Protein AF-A0A7X8X6Y7-F1 (afdb_monomer_lite)

Foldseek 3Di:
DDDDDDDDDCVPVQNVVVPPDPPPPDDDPDPQFAKEKEFEALEQPVVLLVLLCVLQADAWDADPRGMIMGTDNDPDPPFDPQASYKYKYKYKPPRDYPVQLVVCLVVVPQDPDWMKIWIWIDGPPDIDIDIDTDTSNCSSLVSLQVSQVVSCSRGVFQAQQASDPFWALLVQLLVQLVVCVVVVHDSLVRQLCCSCPRRVHDSLVSNQSNQQNVLLVVLCVVADVVLLEFAEEEEDQEACDDFLLDPFNHDNCVVVVVCLLLQLVLLLVLLCLCFVDPVNVCLLSDDPPVVVVPPDDDDDDDDDDPDCPDDDDSDYAHQEYEYYRYALLQDDLVSSLSSLCSNLVRHPHDLNYAYEHENQALVSDDLSNLLSCVVSPHQEYEHEPQFQDQVLCVVRPHPDHNVSSVVSLVSNVVSPRQAYEYEHEFPGPPDFLCRRVVRLVVVLVSVHQKYKYHFRADDDPRPCCVVQPPSQQSGADVRSVVSVSVSVVVLVVSQWGWHDKTFDPSGGRSDIMTMTGHPPNRDSCRSQVPALRHWYHYTGAQTKTWDHDPRDIDIDGQHNDRVCCSVCSVVSSVVSSVVSND

Sequence (582 aa):
MGLYIPPADPSHPAVADLRSSDLLTGMERISSMMAIKVTLEGHEERAAVSGMLHHFFSDVSAEGTTTFRVVVKESVDSVPMIPNKVDIVVACTPPVPPQIARQASRIGAYSDRAVRVRTTLCTDHNELLEEADVQLPLLRETIRRQLFNVLSGLTGLVFPWGMLTGVRPTDIALRELEKAREEGCDAEARAVARLIDDWKTSPEKAELAVETAKSEARILKRIDPSRGDMIVYVGLPFCPSRCAYCSFITQDALRLSKALPDYVDAVIHEAEALFSEEEHAMEILGNDSSFEKRAGKQMMSELPSSIIESAPSSKRRIAAVYFGGGTPTSLPAPLLQRYLEGVLRVIPTDAETELTMEAGRPDTLDEEKLSILYSLGFRRLCINPQSMHDDTLCRIGRHHTTADVYKAFQMAREAGFRDINMDLIAGLPKEDEEALLGSVRAVIGLNPESITLHTLSIKKGSFFDREISASSLFRPDHALEKAVEKSHDLLRASGYRPYYLYRQKNCRGGLENTGFARPNYACVYNVAMMSDQVPVIGLGSGSSSKKIFERTAKRFHNPKDIDLYIRKLDELIERKRHFFQT

Radius of gyration: 26.76 Å; chains: 1; bounding box: 82×66×69 Å

Structure (mmCIF, N/CA/C/O backbone):
data_AF-A0A7X8X6Y7-F1
#
_entry.id   AF-A0A7X8X6Y7-F1
#
loop_
_atom_site.group_PDB
_atom_site.id
_atom_site.type_symbol
_atom_site.label_atom_id
_atom_site.label_alt_id
_atom_site.label_comp_id
_atom_site.label_asym_id
_atom_site.label_entity_id
_atom_site.label_seq_id
_atom_site.pdbx_PDB_ins_code
_atom_site.Cartn_x
_atom_site.Cartn_y
_atom_site.Cartn_z
_atom_site.occupancy
_atom_site.B_iso_or_equiv
_atom_site.auth_seq_id
_atom_site.auth_comp_id
_atom_site.auth_asym_id
_atom_site.auth_atom_id
_atom_site.pdbx_PDB_model_num
ATOM 1 N N . MET A 1 1 ? -7.426 -6.825 -37.622 1.00 24.92 1 MET A N 1
ATOM 2 C CA . MET A 1 1 ? -6.486 -7.923 -37.934 1.00 24.92 1 MET A CA 1
ATOM 3 C C . MET A 1 1 ? -5.243 -7.678 -37.106 1.00 24.92 1 MET A C 1
ATOM 5 O O . MET A 1 1 ? -4.511 -6.746 -37.402 1.00 24.92 1 MET A O 1
ATOM 9 N N . GLY A 1 2 ? -5.123 -8.392 -35.987 1.00 25.69 2 GLY A N 1
ATOM 10 C CA . GLY A 1 2 ? -4.071 -8.178 -34.997 1.00 25.69 2 GLY A CA 1
ATOM 11 C C . GLY A 1 2 ? -2.760 -8.828 -35.422 1.00 25.69 2 GLY A C 1
ATOM 12 O O . GLY A 1 2 ? -2.751 -9.990 -35.822 1.00 25.69 2 GLY A O 1
ATOM 13 N N . LEU A 1 3 ? -1.667 -8.076 -35.319 1.00 21.45 3 LEU A N 1
ATOM 14 C CA . LEU A 1 3 ? -0.315 -8.620 -35.326 1.00 21.45 3 LEU A CA 1
ATOM 15 C C . LEU A 1 3 ? 0.052 -8.921 -33.873 1.00 21.45 3 LEU A C 1
ATOM 17 O O . LEU A 1 3 ? 0.498 -8.053 -33.132 1.00 21.45 3 LEU A O 1
ATOM 21 N N . TYR A 1 4 ? -0.219 -10.156 -33.461 1.00 26.33 4 TYR A N 1
ATOM 22 C CA . TYR A 1 4 ? 0.384 -10.763 -32.283 1.00 26.33 4 TYR A CA 1
ATOM 23 C C . TYR A 1 4 ? 1.891 -10.883 -32.548 1.00 26.33 4 TYR A C 1
ATOM 25 O O . TYR A 1 4 ? 2.297 -11.647 -33.424 1.00 26.33 4 TYR A O 1
ATOM 33 N N . ILE A 1 5 ? 2.707 -10.098 -31.844 1.00 25.17 5 ILE A N 1
ATOM 34 C CA . ILE A 1 5 ? 4.158 -10.295 -31.792 1.00 25.17 5 ILE A CA 1
ATOM 35 C C . ILE A 1 5 ? 4.416 -11.102 -30.511 1.00 25.17 5 ILE A C 1
ATOM 37 O O . ILE A 1 5 ? 4.146 -10.586 -29.425 1.00 25.17 5 ILE A O 1
ATOM 41 N N . PRO A 1 6 ? 4.854 -12.370 -30.603 1.00 23.23 6 PRO A N 1
ATOM 42 C CA . PRO A 1 6 ? 5.158 -13.175 -29.425 1.00 23.23 6 PRO A CA 1
ATOM 43 C C . PRO A 1 6 ? 6.311 -12.544 -28.619 1.00 23.23 6 PRO A C 1
ATOM 45 O O . PRO A 1 6 ? 7.075 -11.746 -29.173 1.00 23.23 6 PRO A O 1
ATOM 48 N N . PRO A 1 7 ? 6.463 -12.885 -27.322 1.00 28.81 7 PRO A N 1
ATOM 49 C CA . PRO A 1 7 ? 7.622 -12.464 -26.533 1.00 28.81 7 PRO A CA 1
ATOM 50 C C . PRO A 1 7 ? 8.902 -12.795 -27.301 1.00 28.81 7 PRO A C 1
ATOM 52 O O . PRO A 1 7 ? 8.962 -13.852 -27.927 1.00 28.81 7 PRO A O 1
ATOM 55 N N . ALA A 1 8 ? 9.862 -11.862 -27.282 1.00 32.88 8 ALA A N 1
ATOM 56 C CA . ALA A 1 8 ? 11.077 -11.864 -28.096 1.00 32.88 8 ALA A CA 1
ATOM 57 C C . ALA A 1 8 ? 11.554 -13.284 -28.431 1.00 32.88 8 ALA A C 1
ATOM 59 O O . ALA A 1 8 ? 12.042 -14.011 -27.564 1.00 32.88 8 ALA A O 1
ATOM 60 N N . ASP A 1 9 ? 11.370 -13.669 -29.694 1.00 32.75 9 ASP A N 1
ATOM 61 C CA . ASP A 1 9 ? 11.874 -14.926 -30.212 1.00 32.75 9 ASP A CA 1
ATOM 62 C C . ASP A 1 9 ? 13.403 -14.925 -30.025 1.00 32.75 9 ASP A C 1
ATOM 64 O O . ASP A 1 9 ? 14.081 -14.032 -30.551 1.00 32.75 9 ASP A O 1
ATOM 68 N N . PRO A 1 10 ? 13.977 -15.885 -29.276 1.00 34.88 10 PRO A N 1
ATOM 69 C CA . PRO A 1 10 ? 15.423 -15.984 -29.103 1.00 34.88 10 PRO A CA 1
ATOM 70 C C . PRO A 1 10 ? 16.179 -16.217 -30.427 1.00 34.88 10 PRO A C 1
ATOM 72 O O . PRO A 1 10 ? 17.409 -16.228 -30.417 1.00 34.88 10 PRO A O 1
ATOM 75 N N . SER A 1 11 ? 15.476 -16.382 -31.555 1.00 31.94 11 SER A N 1
ATOM 76 C CA . SER A 1 11 ? 16.023 -16.459 -32.911 1.00 31.94 11 SER A CA 1
ATOM 77 C C . SER A 1 11 ? 16.082 -15.125 -33.677 1.00 31.94 11 SER A C 1
ATOM 79 O O . SER A 1 11 ? 16.396 -15.129 -34.869 1.00 31.94 11 SER A O 1
ATOM 81 N N . HIS A 1 12 ? 15.861 -13.968 -33.028 1.00 36.94 12 HIS A N 1
ATOM 82 C CA . HIS A 1 12 ? 16.164 -12.671 -33.652 1.00 36.94 12 HIS A CA 1
ATOM 83 C C . HIS A 1 12 ? 17.618 -12.680 -34.185 1.00 36.94 12 HIS A C 1
ATOM 85 O O . HIS A 1 12 ? 18.523 -13.017 -33.416 1.00 36.94 12 HIS A O 1
ATOM 91 N N . PRO A 1 13 ? 17.891 -12.301 -35.454 1.00 31.03 13 PRO A N 1
ATOM 92 C CA . PRO A 1 13 ? 19.206 -12.505 -36.079 1.00 31.03 13 PRO A CA 1
ATOM 93 C C . PRO A 1 13 ? 20.367 -11.882 -35.292 1.00 31.03 13 PRO A C 1
ATOM 95 O O . PRO A 1 13 ? 21.450 -12.446 -35.229 1.00 31.03 13 PRO A O 1
ATOM 98 N N . ALA A 1 14 ? 20.109 -10.762 -34.608 1.00 35.31 14 ALA A N 1
ATOM 99 C CA . ALA A 1 14 ? 21.084 -10.074 -33.756 1.00 35.31 14 ALA A CA 1
ATOM 100 C C . ALA A 1 14 ? 21.412 -10.791 -32.421 1.00 35.31 14 ALA A C 1
ATOM 102 O O . ALA A 1 14 ? 22.362 -10.409 -31.746 1.00 35.31 14 ALA A O 1
ATOM 103 N N . VAL A 1 15 ? 20.633 -11.804 -32.019 1.00 33.72 15 VAL A N 1
ATOM 104 C CA . VAL A 1 15 ? 20.805 -12.580 -30.771 1.00 33.72 15 VAL A CA 1
ATOM 105 C C . VAL A 1 15 ? 21.306 -14.005 -31.055 1.00 33.72 15 VAL A C 1
ATOM 107 O O . VAL A 1 15 ? 21.994 -14.593 -30.219 1.00 33.72 15 VAL A O 1
ATOM 110 N N . ALA A 1 16 ? 21.025 -14.550 -32.244 1.00 30.11 16 ALA A N 1
ATOM 111 C CA . ALA A 1 16 ? 21.465 -15.887 -32.649 1.00 30.11 16 ALA A CA 1
ATOM 112 C C . ALA A 1 16 ? 22.998 -16.004 -32.805 1.00 30.11 16 ALA A C 1
ATOM 114 O O . ALA A 1 16 ? 23.568 -17.028 -32.424 1.00 30.11 16 ALA A O 1
ATOM 115 N N . ASP A 1 17 ? 23.673 -14.939 -33.253 1.00 33.72 17 ASP A N 1
ATOM 116 C CA . ASP A 1 17 ? 25.135 -14.920 -33.455 1.00 33.72 17 ASP A CA 1
ATOM 117 C C . ASP A 1 17 ? 25.953 -14.974 -32.150 1.00 33.72 17 ASP A C 1
ATOM 119 O O . ASP A 1 17 ? 27.141 -15.290 -32.164 1.00 33.72 17 ASP A O 1
ATOM 123 N N . LEU A 1 18 ? 25.332 -14.730 -30.990 1.00 37.09 18 LEU A N 1
ATOM 124 C CA . LEU A 1 18 ? 26.011 -14.798 -29.689 1.00 37.09 18 LEU A CA 1
ATOM 125 C C . LEU A 1 18 ? 26.149 -16.231 -29.140 1.00 37.09 18 LEU A C 1
ATOM 127 O O . LEU A 1 18 ? 26.817 -16.425 -28.126 1.00 37.09 18 LEU A O 1
ATOM 131 N N . ARG A 1 19 ? 25.515 -17.238 -29.764 1.00 35.06 19 ARG A N 1
ATOM 132 C CA . ARG A 1 19 ? 25.449 -18.616 -29.229 1.00 35.06 19 ARG A CA 1
ATOM 133 C C . ARG A 1 19 ? 26.241 -19.666 -30.014 1.00 35.06 19 ARG A C 1
ATOM 135 O O . ARG A 1 19 ? 26.346 -20.790 -29.534 1.00 35.06 19 ARG A O 1
ATOM 142 N N . SER A 1 20 ? 26.790 -19.347 -31.186 1.00 30.92 20 SER A N 1
ATOM 143 C CA . SER A 1 20 ? 27.315 -20.350 -32.129 1.00 30.92 20 SER A CA 1
ATOM 144 C C . SER A 1 20 ? 28.842 -20.389 -32.273 1.00 30.92 20 SER A C 1
ATOM 146 O O . SER A 1 20 ? 29.336 -20.647 -33.369 1.00 30.92 20 SER A O 1
ATOM 148 N N . SER A 1 21 ? 29.615 -20.170 -31.204 1.00 34.34 21 SER A N 1
ATOM 149 C CA . SER A 1 21 ? 31.057 -20.466 -31.248 1.00 34.34 21 SER A CA 1
ATOM 150 C C . SER A 1 21 ? 31.487 -21.399 -30.116 1.00 34.34 21 SER A C 1
ATOM 152 O O . SER A 1 21 ? 31.395 -21.083 -28.931 1.00 34.34 21 SER A O 1
ATOM 154 N N . ASP A 1 22 ? 31.933 -22.587 -30.522 1.00 35.19 22 ASP A N 1
ATOM 155 C CA . ASP A 1 22 ? 32.562 -23.613 -29.697 1.00 35.19 22 ASP A CA 1
ATOM 156 C C . ASP A 1 22 ? 33.863 -23.086 -29.075 1.00 35.19 22 ASP A C 1
ATOM 158 O O . ASP A 1 22 ? 34.937 -23.189 -29.663 1.00 35.19 22 ASP A O 1
ATOM 162 N N . LEU A 1 23 ? 33.778 -22.526 -27.868 1.00 34.00 23 LEU A N 1
ATOM 163 C CA . LEU A 1 23 ? 34.933 -22.168 -27.028 1.00 34.00 23 LEU A CA 1
ATOM 164 C C . LEU A 1 23 ? 34.681 -22.514 -25.544 1.00 34.00 23 LEU A C 1
ATOM 166 O O . LEU A 1 23 ? 35.143 -21.832 -24.634 1.00 34.00 23 LEU A O 1
ATOM 170 N N . LEU A 1 24 ? 33.946 -23.601 -25.274 1.00 35.94 24 LEU A N 1
ATOM 171 C CA . LEU A 1 24 ? 33.586 -24.058 -23.919 1.00 35.94 24 LEU A CA 1
ATOM 172 C C . LEU A 1 24 ? 34.507 -25.147 -23.341 1.00 35.94 24 LEU A C 1
ATOM 174 O O . LEU A 1 24 ? 34.066 -26.011 -22.585 1.00 35.94 24 LEU A O 1
ATOM 178 N N . THR A 1 25 ? 35.809 -25.095 -23.618 1.00 31.61 25 THR A N 1
ATOM 179 C CA . THR A 1 25 ? 36.777 -25.939 -22.899 1.00 31.61 25 THR A CA 1
ATOM 180 C C . THR A 1 25 ? 38.031 -25.161 -22.536 1.00 31.61 25 THR A C 1
ATOM 182 O O . THR A 1 25 ? 38.959 -25.051 -23.329 1.00 31.61 25 THR A O 1
ATOM 185 N N . GLY A 1 26 ? 38.056 -24.681 -21.290 1.00 34.78 26 GLY A N 1
ATOM 186 C CA . GLY A 1 26 ? 39.280 -24.317 -20.579 1.00 34.78 26 GLY A CA 1
ATOM 187 C C . GLY A 1 26 ? 39.589 -22.825 -20.536 1.00 34.78 26 GLY A C 1
ATOM 188 O O . GLY A 1 26 ? 40.481 -22.371 -21.238 1.00 34.78 26 GLY A O 1
ATOM 189 N N . MET A 1 27 ? 38.933 -22.079 -19.643 1.00 30.25 27 MET A N 1
ATOM 190 C CA . MET A 1 27 ? 39.464 -20.803 -19.155 1.00 30.25 27 MET A CA 1
ATOM 191 C C . MET A 1 27 ? 39.214 -20.679 -17.651 1.00 30.25 27 MET A C 1
ATOM 193 O O . MET A 1 27 ? 38.100 -20.861 -17.160 1.00 30.25 27 MET A O 1
ATOM 197 N N . GLU A 1 28 ? 40.300 -20.432 -16.923 1.00 29.67 28 GLU A N 1
ATOM 198 C CA . GLU A 1 28 ? 40.343 -20.176 -15.488 1.00 29.67 28 GLU A CA 1
ATOM 199 C C . GLU A 1 28 ? 39.375 -19.047 -15.098 1.00 29.67 28 GLU A C 1
ATOM 201 O O . GLU A 1 28 ? 39.200 -18.078 -15.838 1.00 29.67 28 GLU A O 1
ATOM 206 N N . ARG A 1 29 ? 38.760 -19.148 -13.909 1.00 33.19 29 ARG A N 1
ATOM 207 C CA . ARG A 1 29 ? 37.971 -18.067 -13.295 1.00 33.19 29 ARG A CA 1
ATOM 208 C C . ARG A 1 29 ? 38.888 -16.878 -12.984 1.00 33.19 29 ARG A C 1
ATOM 210 O O . ARG A 1 29 ? 39.357 -16.724 -11.858 1.00 33.19 29 ARG A O 1
ATOM 217 N N . ILE A 1 30 ? 39.143 -16.036 -13.978 1.00 31.80 30 ILE A N 1
ATOM 218 C CA . ILE A 1 30 ? 39.777 -14.737 -13.779 1.00 31.80 30 ILE A CA 1
ATOM 219 C C . ILE A 1 30 ? 38.743 -13.822 -13.120 1.00 31.80 30 ILE A C 1
ATOM 221 O O . ILE A 1 30 ? 37.686 -13.535 -13.672 1.00 31.80 30 ILE A O 1
ATOM 225 N N . SER A 1 31 ? 39.073 -13.367 -11.914 1.00 36.59 31 SER A N 1
ATOM 226 C CA . SER A 1 31 ? 38.379 -12.320 -11.163 1.00 36.59 31 SER A CA 1
ATOM 227 C C . SER A 1 31 ? 38.566 -10.947 -11.841 1.00 36.59 31 SER A C 1
ATOM 229 O O . SER A 1 31 ? 39.227 -10.068 -11.283 1.00 36.59 31 SER A O 1
ATOM 231 N N . SER A 1 32 ? 38.029 -10.738 -13.048 1.00 42.38 32 SER A N 1
ATOM 232 C CA . SER A 1 32 ? 37.919 -9.399 -13.640 1.00 42.38 32 SER A CA 1
ATOM 233 C C . SER A 1 32 ? 36.648 -8.718 -13.120 1.00 42.38 32 SER A C 1
ATOM 235 O O . SER A 1 32 ? 35.539 -9.226 -13.258 1.00 42.38 32 SER A O 1
ATOM 237 N N . MET A 1 33 ? 36.797 -7.554 -12.482 1.00 52.56 33 MET A N 1
ATOM 238 C CA . MET A 1 33 ? 35.656 -6.692 -12.159 1.00 52.56 33 MET A CA 1
ATOM 239 C C . MET A 1 33 ? 35.050 -6.188 -13.474 1.00 52.56 33 MET A C 1
ATOM 241 O O . MET A 1 33 ? 35.671 -5.377 -14.159 1.00 52.56 33 MET A O 1
ATOM 245 N N . MET A 1 34 ? 33.853 -6.660 -13.825 1.00 63.19 34 MET A N 1
ATOM 246 C CA . MET A 1 34 ? 33.115 -6.175 -14.992 1.00 63.19 34 MET A CA 1
ATOM 247 C C . MET A 1 34 ? 32.599 -4.756 -14.719 1.00 63.19 34 MET A C 1
ATOM 249 O O . MET A 1 34 ? 32.013 -4.486 -13.661 1.00 63.19 34 MET A O 1
ATOM 253 N N . ALA A 1 35 ? 32.825 -3.845 -15.666 1.00 72.38 35 ALA A N 1
ATOM 254 C CA . ALA A 1 35 ? 32.433 -2.445 -15.545 1.00 72.38 35 ALA A CA 1
ATOM 255 C C . ALA A 1 35 ? 31.553 -2.015 -16.724 1.00 72.38 35 ALA A C 1
ATOM 257 O O . ALA A 1 35 ? 31.975 -2.075 -17.880 1.00 72.38 35 ALA A O 1
ATOM 258 N N . ILE A 1 36 ? 30.345 -1.532 -16.415 1.00 84.19 36 ILE A N 1
ATOM 259 C CA . ILE A 1 36 ? 29.476 -0.856 -17.386 1.00 84.19 36 ILE A CA 1
ATOM 260 C C . ILE A 1 36 ? 29.663 0.644 -17.196 1.00 84.19 36 ILE A C 1
ATOM 262 O O . ILE A 1 36 ? 29.505 1.163 -16.087 1.00 84.19 36 ILE A O 1
ATOM 266 N N . LYS A 1 37 ? 29.979 1.352 -18.273 1.00 88.12 37 LYS A N 1
ATOM 267 C CA . LYS A 1 37 ? 30.036 2.809 -18.302 1.00 88.12 37 LYS A CA 1
ATOM 268 C C . LYS A 1 37 ? 28.858 3.329 -19.110 1.00 88.12 37 LYS A C 1
ATOM 270 O O . LYS A 1 37 ? 28.658 2.909 -20.240 1.00 88.12 37 LYS A O 1
ATOM 275 N N . VAL A 1 38 ? 28.093 4.263 -18.552 1.00 89.50 38 VAL A N 1
ATOM 276 C CA . VAL A 1 38 ? 27.001 4.941 -19.264 1.00 89.50 38 VAL A CA 1
ATOM 277 C C . VAL A 1 38 ? 27.325 6.421 -19.387 1.00 89.50 38 VAL A C 1
ATOM 279 O O . VAL A 1 38 ? 27.527 7.081 -18.372 1.00 89.50 38 VAL A O 1
ATOM 282 N N . THR A 1 39 ? 27.369 6.942 -20.611 1.00 90.38 39 THR A N 1
ATOM 283 C CA . THR A 1 39 ? 27.709 8.335 -20.929 1.00 90.38 39 THR A CA 1
ATOM 284 C C . THR A 1 39 ? 26.501 9.050 -21.527 1.00 90.38 39 THR A C 1
ATOM 286 O O . THR A 1 39 ? 25.818 8.510 -22.392 1.00 90.38 39 THR A O 1
ATOM 289 N N . LEU A 1 40 ? 26.230 10.264 -21.056 1.00 89.44 40 LEU A N 1
ATOM 290 C CA . LEU A 1 40 ? 25.162 11.136 -21.533 1.00 89.44 40 LEU A CA 1
ATOM 291 C C . LEU A 1 40 ? 25.723 12.240 -22.434 1.00 89.44 40 LEU A C 1
ATOM 293 O O . LEU A 1 40 ? 26.616 12.978 -22.017 1.00 89.44 40 LEU A O 1
ATOM 297 N N . GLU A 1 41 ? 25.146 12.412 -23.621 1.00 90.44 41 GLU A N 1
ATOM 298 C CA . GLU A 1 41 ? 25.544 13.436 -24.591 1.00 90.44 41 GLU A CA 1
ATOM 299 C C . GLU A 1 41 ? 24.337 14.269 -25.045 1.00 90.44 41 GLU A C 1
ATOM 301 O O . GLU A 1 41 ? 23.250 13.754 -25.302 1.00 90.44 41 GLU A O 1
ATOM 306 N N . GLY A 1 42 ? 24.489 15.594 -25.116 1.00 81.56 42 GLY A N 1
ATOM 307 C CA . GLY A 1 42 ? 23.420 16.505 -25.552 1.00 81.56 42 GLY A CA 1
ATOM 308 C C . GLY A 1 42 ? 22.223 16.644 -24.591 1.00 81.56 42 GLY A C 1
ATOM 309 O O . GLY A 1 42 ? 21.427 17.567 -24.750 1.00 81.56 42 GLY A O 1
ATOM 310 N N . HIS A 1 43 ? 22.089 15.795 -23.566 1.00 85.94 43 HIS A N 1
ATOM 311 C CA . HIS A 1 43 ? 21.069 15.916 -22.521 1.00 85.94 43 HIS A CA 1
ATOM 312 C C . HIS A 1 43 ? 21.492 15.237 -21.208 1.00 85.94 43 HIS A C 1
ATOM 314 O O . HIS A 1 43 ? 21.785 14.047 -21.180 1.00 85.94 43 HIS A O 1
ATOM 320 N N . GLU A 1 44 ? 21.458 15.964 -20.088 1.00 82.38 44 GLU A N 1
ATOM 321 C CA . GLU A 1 44 ? 21.885 15.455 -18.773 1.00 82.38 44 GLU A CA 1
ATOM 322 C C . GLU A 1 44 ? 20.713 14.945 -17.904 1.00 82.38 44 GLU A C 1
ATOM 324 O O . GLU A 1 44 ? 20.501 15.404 -16.775 1.00 82.38 44 GLU A O 1
ATOM 329 N N . GLU A 1 45 ? 19.914 13.985 -18.384 1.00 81.00 45 GLU A N 1
ATOM 330 C CA . GLU A 1 45 ? 18.801 13.419 -17.591 1.00 81.00 45 GLU A CA 1
ATOM 331 C C . GLU A 1 45 ? 19.276 12.378 -16.560 1.00 81.00 45 GLU A C 1
ATOM 333 O O . GLU A 1 45 ? 18.862 11.217 -16.529 1.00 81.00 45 GLU A O 1
ATOM 338 N N . ARG A 1 46 ? 20.141 12.827 -15.646 1.00 81.94 46 ARG A N 1
ATOM 339 C CA . ARG A 1 46 ? 20.780 11.996 -14.616 1.00 81.94 46 ARG A CA 1
ATOM 340 C C . ARG A 1 46 ? 19.789 11.209 -13.766 1.00 81.94 46 ARG A C 1
ATOM 342 O O . ARG A 1 46 ? 20.060 10.069 -13.418 1.00 81.94 46 ARG A O 1
ATOM 349 N N . ALA A 1 47 ? 18.652 11.812 -13.418 1.00 78.56 47 ALA A N 1
ATOM 350 C CA . ALA A 1 47 ? 17.662 11.183 -12.547 1.00 78.56 47 ALA A CA 1
ATOM 351 C C . ALA A 1 47 ? 16.992 9.970 -13.210 1.00 78.56 47 ALA A C 1
ATOM 353 O O . ALA A 1 47 ? 16.786 8.955 -12.550 1.00 78.56 47 ALA A O 1
ATOM 354 N N . ALA A 1 48 ? 16.669 10.062 -14.505 1.00 78.56 48 ALA A N 1
ATOM 355 C CA . ALA A 1 48 ? 16.041 8.957 -15.222 1.00 78.56 48 ALA A CA 1
ATOM 356 C C . ALA A 1 48 ? 17.036 7.816 -15.468 1.00 78.56 48 ALA A C 1
ATOM 358 O O . ALA A 1 48 ? 16.692 6.661 -15.230 1.00 78.56 48 ALA A O 1
ATOM 359 N N . VAL A 1 49 ? 18.272 8.145 -15.862 1.00 85.69 49 VAL A N 1
ATOM 360 C CA . VAL A 1 49 ? 19.332 7.147 -16.073 1.00 85.69 49 VAL A CA 1
ATOM 361 C C . VAL A 1 49 ? 19.745 6.483 -14.766 1.00 85.69 49 VAL A C 1
ATOM 363 O O . VAL A 1 49 ? 19.740 5.262 -14.688 1.00 85.69 49 VAL A O 1
ATOM 366 N N . SER A 1 50 ? 20.010 7.250 -13.705 1.00 85.38 50 SER A N 1
ATOM 367 C CA . SER A 1 50 ? 20.345 6.691 -12.389 1.00 85.38 50 SER A CA 1
ATOM 368 C C . SER A 1 50 ? 19.233 5.786 -11.854 1.00 85.38 50 SER A C 1
ATOM 370 O O . SER A 1 50 ? 19.522 4.693 -11.377 1.00 85.38 50 SER A O 1
ATOM 372 N N . GLY A 1 51 ? 17.966 6.200 -11.979 1.00 82.31 51 GLY A N 1
ATOM 373 C CA . GLY A 1 51 ? 16.828 5.374 -11.576 1.00 82.31 51 GLY A CA 1
ATOM 374 C C . GLY A 1 51 ? 16.746 4.055 -12.346 1.00 82.31 51 GLY A C 1
ATOM 375 O O . GLY A 1 51 ? 16.437 3.032 -11.744 1.00 82.31 51 GLY A O 1
ATOM 376 N N . MET A 1 52 ? 17.062 4.069 -13.645 1.00 87.00 52 MET A N 1
ATOM 377 C CA . MET A 1 52 ? 17.097 2.857 -14.463 1.00 87.00 52 MET A CA 1
ATOM 378 C C . MET A 1 52 ? 18.285 1.961 -14.115 1.00 87.00 52 MET A C 1
ATOM 380 O O . MET A 1 52 ? 18.117 0.764 -13.941 1.00 87.00 52 MET A O 1
ATOM 384 N N . LEU A 1 53 ? 19.479 2.523 -13.924 1.00 86.06 53 LEU A N 1
ATOM 385 C CA . LEU A 1 53 ? 20.647 1.739 -13.516 1.00 86.06 53 LEU A CA 1
ATOM 386 C C . LEU A 1 53 ? 20.426 1.069 -12.159 1.00 86.06 53 LEU A C 1
ATOM 388 O O . LEU A 1 53 ? 20.731 -0.108 -12.010 1.00 86.06 53 LEU A O 1
ATOM 392 N N . HIS A 1 54 ? 19.816 1.773 -11.203 1.00 82.81 54 HIS A N 1
ATOM 393 C CA . HIS A 1 54 ? 19.431 1.191 -9.915 1.00 82.81 54 HIS A CA 1
ATOM 394 C C . HIS A 1 54 ? 18.291 0.169 -10.003 1.00 82.81 54 HIS A C 1
ATOM 396 O O . HIS A 1 54 ? 18.061 -0.560 -9.040 1.00 82.81 54 HIS A O 1
ATOM 402 N N . HIS A 1 55 ? 17.573 0.107 -11.128 1.00 83.31 55 HIS A N 1
ATOM 403 C CA . HIS A 1 55 ? 16.589 -0.942 -11.365 1.00 83.31 55 HIS A CA 1
ATOM 404 C C . HIS A 1 55 ? 17.259 -2.293 -11.655 1.00 83.31 55 HIS A C 1
ATOM 406 O O . HIS A 1 55 ? 16.742 -3.318 -11.224 1.00 83.31 55 HIS A O 1
ATOM 412 N N . PHE A 1 56 ? 18.418 -2.279 -12.324 1.00 82.00 56 PHE A N 1
ATOM 413 C CA . PHE A 1 56 ? 19.182 -3.476 -12.694 1.00 82.00 56 PHE A CA 1
ATOM 414 C C . PHE A 1 56 ? 20.323 -3.797 -11.716 1.00 82.00 56 PHE A C 1
ATOM 416 O O . PHE A 1 56 ? 20.665 -4.964 -11.530 1.00 82.00 56 PHE A O 1
ATOM 423 N N . PHE A 1 57 ? 20.927 -2.781 -11.092 1.00 80.19 57 PHE A N 1
ATOM 424 C CA . PHE A 1 57 ? 22.187 -2.919 -10.359 1.00 80.19 57 PHE A CA 1
ATOM 425 C C . PHE A 1 57 ? 22.164 -2.228 -8.992 1.00 80.19 57 PHE A C 1
ATOM 427 O O . PHE A 1 57 ? 21.662 -1.116 -8.826 1.00 80.19 57 PHE A O 1
ATOM 434 N N . SER A 1 58 ? 22.787 -2.861 -7.998 1.00 72.44 58 SER A N 1
ATOM 435 C CA . SER A 1 58 ? 22.927 -2.307 -6.646 1.00 72.44 58 SER A CA 1
ATOM 436 C C . SER A 1 58 ? 24.066 -1.287 -6.523 1.00 72.44 58 SER A C 1
ATOM 438 O O . SER A 1 58 ? 23.931 -0.310 -5.788 1.00 72.44 58 SER A O 1
ATOM 440 N N . ASP A 1 59 ? 25.170 -1.495 -7.247 1.00 75.81 59 ASP A N 1
ATOM 441 C CA . ASP A 1 59 ? 26.407 -0.710 -7.154 1.00 75.81 59 ASP A CA 1
ATOM 442 C C . ASP A 1 59 ? 26.574 0.231 -8.360 1.00 75.81 59 ASP A C 1
ATOM 444 O O . ASP A 1 59 ? 27.291 -0.063 -9.319 1.00 75.81 59 ASP A O 1
ATOM 448 N N . VAL A 1 60 ? 25.910 1.387 -8.296 1.00 81.25 60 VAL A N 1
ATOM 449 C CA . VAL A 1 60 ? 25.991 2.450 -9.311 1.00 81.25 60 VAL A CA 1
ATOM 450 C C . VAL A 1 60 ? 26.672 3.676 -8.704 1.00 81.25 60 VAL A C 1
ATOM 452 O O . VAL A 1 60 ? 26.215 4.201 -7.688 1.00 81.25 60 VAL A O 1
ATOM 455 N N . SER A 1 61 ? 27.740 4.163 -9.332 1.00 83.06 61 SER A N 1
ATOM 456 C CA . SER A 1 61 ? 28.406 5.419 -8.978 1.00 83.06 61 SER A CA 1
ATOM 457 C C . SER A 1 61 ? 28.341 6.413 -10.137 1.00 83.06 61 SER A C 1
ATOM 459 O O . SER A 1 61 ? 28.338 6.047 -11.310 1.00 83.06 61 SER A O 1
ATOM 461 N N . ALA A 1 62 ? 28.255 7.702 -9.816 1.00 82.31 62 ALA A N 1
ATOM 462 C CA . ALA A 1 62 ? 28.356 8.757 -10.816 1.00 82.31 62 ALA A CA 1
ATOM 463 C C . ALA A 1 62 ? 29.801 9.262 -10.910 1.00 82.31 62 ALA A C 1
ATOM 465 O O . ALA A 1 62 ? 30.431 9.525 -9.887 1.00 82.31 62 ALA A O 1
ATOM 466 N N . GLU A 1 63 ? 30.288 9.458 -12.132 1.00 84.19 63 GLU A N 1
ATOM 467 C CA . GLU A 1 63 ? 31.600 10.027 -12.439 1.00 84.19 63 GLU A CA 1
ATOM 468 C C . GLU A 1 63 ? 31.392 11.358 -13.176 1.00 84.19 63 GLU A C 1
ATOM 470 O O . GLU A 1 63 ? 31.089 11.402 -14.366 1.00 84.19 63 GLU A O 1
ATOM 475 N N . GLY A 1 64 ? 31.487 12.475 -12.451 1.00 79.44 64 GLY A N 1
ATOM 476 C CA . GLY A 1 64 ? 31.177 13.797 -13.004 1.00 79.44 64 GLY A CA 1
ATOM 477 C C . GLY A 1 64 ? 29.674 14.032 -13.221 1.00 79.44 64 GLY A C 1
ATOM 478 O O . GLY A 1 64 ? 28.835 13.593 -12.425 1.00 79.44 64 GLY A O 1
ATOM 479 N N . THR A 1 65 ? 29.325 14.792 -14.265 1.00 76.94 65 THR A N 1
ATOM 480 C CA . THR A 1 65 ? 27.935 15.195 -14.557 1.00 76.94 65 THR A CA 1
ATOM 481 C C . THR A 1 65 ? 27.248 14.313 -15.597 1.00 76.94 65 THR A C 1
ATOM 483 O O . THR A 1 65 ? 26.032 14.143 -15.528 1.00 76.94 65 THR A O 1
ATOM 486 N N . THR A 1 66 ? 28.006 13.706 -16.509 1.00 82.44 66 THR A N 1
ATOM 487 C CA . THR A 1 66 ? 27.469 12.984 -17.673 1.00 82.44 66 THR A CA 1
ATOM 488 C C . THR A 1 66 ? 27.722 11.484 -17.652 1.00 82.44 66 THR A C 1
ATOM 490 O O . THR A 1 66 ? 27.126 10.774 -18.453 1.00 82.44 66 THR A O 1
ATOM 493 N N . THR A 1 67 ? 28.582 10.980 -16.765 1.00 85.56 67 THR A N 1
ATOM 494 C CA . THR A 1 67 ? 28.990 9.570 -16.774 1.00 85.56 67 THR A CA 1
ATOM 495 C C . THR A 1 67 ? 28.540 8.841 -15.511 1.00 85.56 67 THR A C 1
ATOM 497 O O . THR A 1 67 ? 28.588 9.376 -14.402 1.00 85.56 67 THR A O 1
ATOM 500 N N . PHE A 1 68 ? 28.120 7.591 -15.678 1.00 84.06 68 PHE A N 1
ATOM 501 C CA . PHE A 1 68 ? 27.873 6.631 -14.610 1.00 84.06 68 PHE A CA 1
ATOM 502 C C . PHE A 1 68 ? 28.769 5.414 -14.802 1.00 84.06 68 PHE A C 1
ATOM 504 O O . PHE A 1 68 ? 28.981 4.971 -15.930 1.00 84.06 68 PHE A O 1
ATOM 511 N N . ARG A 1 69 ? 29.261 4.858 -13.697 1.00 82.31 69 ARG A N 1
ATOM 512 C CA . ARG A 1 69 ? 29.973 3.585 -13.661 1.00 82.31 69 ARG A CA 1
ATOM 513 C C . ARG A 1 69 ? 29.181 2.602 -12.811 1.00 82.31 69 ARG A C 1
ATOM 515 O O . ARG A 1 69 ? 28.758 2.918 -11.701 1.00 82.31 69 ARG A O 1
ATOM 522 N N . VAL A 1 70 ? 28.993 1.403 -13.334 1.00 79.12 70 VAL A N 1
ATOM 523 C CA . VAL A 1 70 ? 28.425 0.271 -12.609 1.00 79.12 70 VAL A CA 1
ATOM 524 C C . VAL A 1 70 ? 29.532 -0.745 -12.420 1.00 79.12 70 VAL A C 1
ATOM 526 O O . VAL A 1 70 ? 30.198 -1.122 -13.384 1.00 79.12 70 VAL A O 1
ATOM 529 N N . VAL A 1 71 ? 29.726 -1.178 -11.179 1.00 70.25 71 VAL A N 1
ATOM 530 C CA . VAL A 1 71 ? 30.645 -2.270 -10.861 1.00 70.25 71 VAL A CA 1
ATOM 531 C C . VAL A 1 71 ? 29.812 -3.508 -10.592 1.00 70.25 71 VAL A C 1
ATOM 533 O O . VAL A 1 71 ? 29.066 -3.557 -9.615 1.00 70.25 71 VAL A O 1
ATOM 536 N N . VAL A 1 72 ? 29.951 -4.519 -11.441 1.00 67.06 72 VAL A N 1
ATOM 537 C CA . VAL A 1 72 ? 29.265 -5.795 -11.242 1.00 67.06 72 VAL A CA 1
ATOM 538 C C . VAL A 1 72 ? 30.152 -6.656 -10.345 1.00 67.06 72 VAL A C 1
ATOM 540 O O . VAL A 1 72 ? 31.165 -7.194 -10.782 1.00 67.06 72 VAL A O 1
ATOM 543 N N . LYS A 1 73 ? 29.821 -6.718 -9.049 1.00 56.56 73 LYS A N 1
ATOM 544 C CA . LYS A 1 73 ? 30.616 -7.444 -8.038 1.00 56.56 73 LYS A CA 1
ATOM 545 C C . LYS A 1 73 ? 30.292 -8.939 -7.925 1.00 56.56 73 LYS A C 1
ATOM 547 O O . LYS A 1 73 ? 30.978 -9.641 -7.190 1.00 56.56 73 LYS A O 1
ATOM 552 N N . GLU A 1 74 ? 29.253 -9.426 -8.597 1.00 54.91 74 GLU A N 1
ATOM 553 C CA . GLU A 1 74 ? 28.777 -10.807 -8.453 1.00 54.91 74 GLU A CA 1
ATOM 554 C C . GLU A 1 74 ? 29.145 -11.649 -9.685 1.00 54.91 74 GLU A C 1
ATOM 556 O O . GLU A 1 74 ? 28.830 -11.268 -10.810 1.00 54.91 74 GLU A O 1
ATOM 561 N N . SER A 1 75 ? 29.766 -12.818 -9.475 1.00 46.12 75 SER A N 1
ATOM 562 C CA . SER A 1 75 ? 29.752 -13.905 -10.461 1.00 46.12 75 SER A CA 1
ATOM 563 C C . SER A 1 75 ? 28.347 -14.500 -10.455 1.00 46.12 75 SER A C 1
ATOM 565 O O . SER A 1 75 ? 27.939 -15.077 -9.446 1.00 46.12 75 SER A O 1
ATOM 567 N N . VAL A 1 76 ? 27.577 -14.312 -11.521 1.00 48.97 76 VAL A N 1
ATOM 568 C CA . VAL A 1 76 ? 26.174 -14.735 -11.543 1.00 48.97 76 VAL A CA 1
ATOM 569 C C . VAL A 1 76 ? 26.054 -16.033 -12.334 1.00 48.97 76 VAL A C 1
ATOM 571 O O . VAL A 1 76 ? 26.341 -16.047 -13.524 1.00 48.97 76 VAL A O 1
ATOM 574 N N . ASP A 1 77 ? 25.579 -17.104 -11.697 1.00 40.75 77 ASP A N 1
ATOM 575 C CA . ASP A 1 77 ? 25.301 -18.396 -12.352 1.00 40.75 77 ASP A CA 1
ATOM 576 C C . ASP A 1 77 ? 24.133 -18.326 -13.373 1.00 40.75 77 ASP A C 1
ATOM 578 O O . ASP A 1 77 ? 23.784 -19.327 -13.992 1.00 40.75 77 ASP A O 1
ATOM 582 N N . SER A 1 78 ? 23.511 -17.153 -13.564 1.00 46.50 78 SER A N 1
ATOM 583 C CA . SER A 1 78 ? 22.322 -16.956 -14.409 1.00 46.50 78 SER A CA 1
ATOM 584 C C . SER A 1 78 ? 22.275 -15.656 -15.228 1.00 46.50 78 SER A C 1
ATOM 586 O O . SER A 1 78 ? 21.296 -15.445 -15.941 1.00 46.50 78 SER A O 1
ATOM 588 N N . VAL A 1 79 ? 23.295 -14.790 -15.172 1.00 49.44 79 VAL A N 1
ATOM 589 C CA . VAL A 1 79 ? 23.399 -13.644 -16.099 1.00 49.44 79 VAL A CA 1
ATOM 590 C C . VAL A 1 79 ? 24.324 -14.081 -17.234 1.00 49.44 79 VAL A C 1
ATOM 592 O O . VAL A 1 79 ? 25.427 -14.549 -16.937 1.00 49.44 79 VAL A O 1
ATOM 595 N N . PRO A 1 80 ? 23.916 -13.984 -18.514 1.00 49.59 80 PRO A N 1
ATOM 596 C CA . PRO A 1 80 ? 24.840 -14.217 -19.619 1.00 49.59 80 PRO A CA 1
ATOM 597 C C . PRO A 1 80 ? 26.078 -13.345 -19.407 1.00 49.59 80 PRO A C 1
ATOM 599 O O . PRO A 1 80 ? 25.943 -12.199 -18.985 1.00 49.59 80 PRO A O 1
ATOM 602 N N . MET A 1 81 ? 27.272 -13.908 -19.623 1.00 55.50 81 MET A N 1
ATOM 603 C CA . MET A 1 81 ? 28.539 -13.227 -19.349 1.00 55.50 81 MET A CA 1
ATOM 604 C C . MET A 1 81 ? 28.520 -11.814 -19.937 1.00 55.50 81 MET A C 1
ATOM 606 O O . MET A 1 81 ? 28.617 -11.640 -21.150 1.00 55.50 81 MET A O 1
ATOM 610 N N . ILE A 1 82 ? 28.370 -10.805 -19.075 1.00 60.97 82 ILE A N 1
ATOM 611 C CA . ILE A 1 82 ? 28.483 -9.412 -19.495 1.00 60.97 82 ILE A CA 1
ATOM 612 C C . ILE A 1 82 ? 29.919 -9.257 -20.015 1.00 60.97 82 ILE A C 1
ATOM 614 O O . ILE A 1 82 ? 30.849 -9.697 -19.331 1.00 60.97 82 ILE A O 1
ATOM 618 N N . PRO A 1 83 ? 30.137 -8.677 -21.209 1.00 63.81 83 PRO A N 1
ATOM 619 C CA . PRO A 1 83 ? 31.485 -8.425 -21.703 1.00 63.81 83 PRO A CA 1
ATOM 620 C C . PRO A 1 83 ? 32.319 -7.661 -20.667 1.00 63.81 83 PRO A C 1
ATOM 622 O O . PRO A 1 83 ? 31.790 -6.839 -19.915 1.00 63.81 83 PRO A O 1
ATOM 625 N N . ASN A 1 84 ? 33.631 -7.916 -20.621 1.00 64.44 84 ASN A N 1
ATOM 626 C CA . ASN A 1 84 ? 34.522 -7.339 -19.604 1.00 64.44 84 ASN A CA 1
ATOM 627 C C . ASN A 1 84 ? 34.456 -5.803 -19.560 1.00 64.44 84 ASN A C 1
ATOM 629 O O . ASN A 1 84 ? 34.604 -5.205 -18.489 1.00 64.44 84 ASN A O 1
ATOM 633 N N . LYS A 1 85 ? 34.207 -5.174 -20.714 1.00 73.19 85 LYS A N 1
ATOM 634 C CA . LYS A 1 85 ? 33.986 -3.741 -20.842 1.00 73.19 85 LYS A CA 1
ATOM 635 C C . LYS A 1 85 ? 32.740 -3.467 -21.680 1.00 73.19 85 LYS A C 1
ATOM 637 O O . LYS A 1 85 ? 32.610 -3.947 -22.803 1.00 73.19 85 LYS A O 1
ATOM 642 N N . VAL A 1 86 ? 31.839 -2.662 -21.124 1.00 82.50 86 VAL A N 1
ATOM 643 C CA . VAL A 1 86 ? 30.620 -2.225 -21.806 1.00 82.50 86 VAL A CA 1
ATOM 644 C C . VAL A 1 86 ? 30.518 -0.709 -21.726 1.00 82.50 86 VAL A C 1
ATOM 646 O O . VAL A 1 86 ? 30.450 -0.151 -20.630 1.00 82.50 86 VAL A O 1
ATOM 649 N N . ASP A 1 87 ? 30.479 -0.048 -22.881 1.00 88.00 87 ASP A N 1
ATOM 650 C CA . ASP A 1 87 ? 30.292 1.397 -22.995 1.00 88.00 87 ASP A CA 1
ATOM 651 C C . ASP A 1 87 ? 28.908 1.673 -23.618 1.00 88.00 87 ASP A C 1
ATOM 653 O O . ASP A 1 87 ? 28.645 1.314 -24.760 1.00 88.00 87 ASP A O 1
ATOM 657 N N . ILE A 1 88 ? 28.005 2.306 -22.865 1.00 90.38 88 ILE A N 1
ATOM 658 C CA . ILE A 1 88 ? 26.685 2.752 -23.329 1.00 90.38 88 ILE A CA 1
ATOM 659 C C . ILE A 1 88 ? 26.717 4.271 -23.495 1.00 90.38 88 ILE A C 1
ATOM 661 O O . ILE A 1 88 ? 27.072 4.989 -22.559 1.00 90.38 88 ILE A O 1
ATOM 665 N N . VAL A 1 89 ? 26.307 4.784 -24.650 1.00 90.62 89 VAL A N 1
ATOM 666 C CA . VAL A 1 89 ? 26.194 6.222 -24.925 1.00 90.62 89 VAL A CA 1
ATOM 667 C C . VAL A 1 89 ? 24.740 6.562 -25.219 1.00 90.62 89 VAL A C 1
ATOM 669 O O . VAL A 1 89 ? 24.158 6.017 -26.148 1.00 90.62 89 VAL A O 1
ATOM 672 N N . VAL A 1 90 ? 24.154 7.470 -24.438 1.00 91.12 90 VAL A N 1
ATOM 673 C CA . VAL A 1 90 ? 22.807 8.013 -24.656 1.00 91.12 90 VAL A CA 1
ATOM 674 C C . VAL A 1 90 ? 22.944 9.455 -25.137 1.00 91.12 90 VAL A C 1
ATOM 676 O O . VAL A 1 90 ? 23.267 10.351 -24.354 1.00 91.12 90 VAL A O 1
ATOM 679 N N . ALA A 1 91 ? 22.685 9.685 -26.421 1.00 91.19 91 ALA A N 1
ATOM 680 C CA . ALA A 1 91 ? 22.842 10.967 -27.092 1.00 91.19 91 ALA A CA 1
ATOM 681 C C . ALA A 1 91 ? 21.493 11.586 -27.491 1.00 91.19 91 ALA A C 1
ATOM 683 O O . ALA A 1 91 ? 20.587 10.898 -27.964 1.00 91.19 91 ALA A O 1
ATOM 684 N N . CYS A 1 92 ? 21.366 12.905 -27.330 1.00 90.56 92 CYS A N 1
ATOM 685 C CA . CYS A 1 92 ? 20.180 13.678 -27.709 1.00 90.56 92 CYS A CA 1
ATOM 686 C C . CYS A 1 92 ? 20.530 14.817 -28.675 1.00 90.56 92 CYS A C 1
ATOM 688 O O . CYS A 1 92 ? 21.370 15.661 -28.359 1.00 90.56 92 CYS A O 1
ATOM 690 N N . THR A 1 93 ? 19.856 14.879 -29.829 1.00 88.56 93 THR A N 1
ATOM 691 C CA . THR A 1 93 ? 20.089 15.904 -30.864 1.00 88.56 93 THR A CA 1
ATOM 692 C C . THR A 1 93 ? 18.770 16.541 -31.334 1.00 88.56 93 THR A C 1
ATOM 694 O O . THR A 1 93 ? 17.866 15.809 -31.724 1.00 88.56 93 THR A O 1
ATOM 697 N N . PRO A 1 94 ? 18.624 17.883 -31.347 1.00 89.50 94 PRO A N 1
ATOM 698 C CA . PRO A 1 94 ? 19.567 18.874 -30.825 1.00 89.50 94 PRO A CA 1
ATOM 699 C C . PRO A 1 94 ? 19.658 18.816 -29.288 1.00 89.50 94 PRO A C 1
ATOM 701 O O . PRO A 1 94 ? 18.731 18.309 -28.654 1.00 89.50 94 PRO A O 1
ATOM 704 N N . PRO A 1 95 ? 20.712 19.381 -28.671 1.00 89.19 95 PRO A N 1
ATOM 705 C CA . PRO A 1 95 ? 20.856 19.372 -27.222 1.00 89.19 95 PRO A CA 1
ATOM 706 C C . PRO A 1 95 ? 19.663 19.994 -26.485 1.00 89.19 95 PRO A C 1
ATOM 708 O O . PRO A 1 95 ? 19.104 21.020 -26.896 1.00 89.19 95 PRO A O 1
ATOM 711 N N . VAL A 1 96 ? 19.284 19.381 -25.365 1.00 86.44 96 VAL A N 1
ATOM 712 C CA . VAL A 1 96 ? 18.144 19.794 -24.541 1.00 86.44 96 VAL A CA 1
ATOM 713 C C . VAL A 1 96 ? 18.597 19.987 -23.091 1.00 86.44 96 VAL A C 1
ATOM 715 O O . VAL A 1 96 ? 19.130 19.062 -22.483 1.00 86.44 96 VAL A O 1
ATOM 718 N N . PRO A 1 97 ? 18.349 21.146 -22.465 1.00 86.06 97 PRO A N 1
ATOM 719 C CA . PRO A 1 97 ? 18.541 21.309 -21.026 1.00 86.06 97 PRO A CA 1
ATOM 720 C C . PRO A 1 97 ? 17.565 20.440 -20.197 1.00 86.06 97 PRO A C 1
ATOM 722 O O . PRO A 1 97 ? 16.366 20.426 -20.492 1.00 86.06 97 PRO A O 1
ATOM 725 N N . PRO A 1 98 ? 18.005 19.778 -19.106 1.00 83.94 98 PRO A N 1
ATOM 726 C CA . PRO A 1 98 ? 17.141 18.937 -18.261 1.00 83.94 98 PRO A CA 1
ATOM 727 C C . PRO A 1 98 ? 15.888 19.638 -17.718 1.00 83.94 98 PRO A C 1
ATOM 729 O O . PRO A 1 98 ? 14.821 19.035 -17.621 1.00 83.94 98 PRO A O 1
ATOM 732 N N . GLN A 1 99 ? 15.990 20.927 -17.379 1.00 84.31 99 GLN A N 1
ATOM 733 C CA . GLN A 1 99 ? 14.863 21.717 -16.867 1.00 84.31 99 GLN A CA 1
ATOM 734 C C . GLN A 1 99 ? 13.727 21.828 -17.894 1.00 84.31 99 GLN A C 1
ATOM 736 O O . GLN A 1 99 ? 12.564 21.635 -17.541 1.00 84.31 99 GLN A O 1
ATOM 741 N N . ILE A 1 100 ? 14.078 22.042 -19.166 1.00 83.38 100 ILE A N 1
ATOM 742 C CA . ILE A 1 100 ? 13.126 22.157 -20.275 1.00 83.38 100 ILE A CA 1
ATOM 743 C C . ILE A 1 100 ? 12.421 20.817 -20.510 1.00 83.38 100 ILE A C 1
ATOM 745 O O . ILE A 1 100 ? 11.194 20.770 -20.568 1.00 83.38 100 ILE A O 1
ATOM 749 N N . ALA A 1 101 ? 13.171 19.711 -20.558 1.00 81.94 101 ALA A N 1
ATOM 750 C CA . ALA A 1 101 ? 12.584 18.380 -20.725 1.00 81.94 101 ALA A CA 1
ATOM 751 C C . ALA A 1 101 ? 11.651 17.999 -19.561 1.00 81.94 101 ALA A C 1
ATOM 753 O O . ALA A 1 101 ? 10.582 17.425 -19.771 1.00 81.94 101 ALA A O 1
ATOM 754 N N . ARG A 1 102 ? 12.020 18.338 -18.317 1.00 80.75 102 ARG A N 1
ATOM 755 C CA . ARG A 1 102 ? 11.180 18.090 -17.131 1.00 80.75 102 ARG A CA 1
ATOM 756 C C . ARG A 1 102 ? 9.896 18.907 -17.153 1.00 80.75 102 ARG A C 1
ATOM 758 O O . ARG A 1 102 ? 8.851 18.377 -16.788 1.00 80.75 102 ARG A O 1
ATOM 765 N N . GLN A 1 103 ? 9.972 20.171 -17.556 1.00 79.31 103 GLN A N 1
ATOM 766 C CA . GLN A 1 103 ? 8.802 21.031 -17.677 1.00 79.31 103 GLN A CA 1
ATOM 767 C C . GLN A 1 103 ? 7.861 20.524 -18.777 1.00 79.31 103 GLN A C 1
ATOM 769 O O . GLN A 1 103 ? 6.678 20.330 -18.510 1.00 79.31 103 GLN A O 1
ATOM 774 N N . ALA A 1 104 ? 8.390 20.208 -19.963 1.00 78.69 104 ALA A N 1
ATOM 775 C CA . ALA A 1 104 ? 7.610 19.662 -21.075 1.00 78.69 104 ALA A CA 1
ATOM 776 C C . ALA A 1 104 ? 6.907 18.343 -20.703 1.00 78.69 104 ALA A C 1
ATOM 778 O O . ALA A 1 104 ? 5.705 18.198 -20.909 1.00 78.69 104 ALA A O 1
ATOM 779 N N . SER A 1 105 ? 7.631 17.416 -20.065 1.00 75.75 105 SER A N 1
ATOM 780 C CA . SER A 1 105 ? 7.092 16.133 -19.586 1.00 75.75 105 SER A CA 1
ATOM 781 C C . SER A 1 105 ? 5.993 16.294 -18.521 1.00 75.75 105 SER A C 1
ATOM 783 O O . SER A 1 105 ? 5.082 15.474 -18.463 1.00 75.75 105 SER A O 1
ATOM 785 N N . ARG A 1 106 ? 6.050 17.341 -17.683 1.00 72.12 106 ARG A N 1
ATOM 786 C CA . ARG A 1 106 ? 5.031 17.613 -16.650 1.00 72.12 106 ARG A CA 1
ATOM 787 C C . ARG A 1 106 ? 3.765 18.248 -17.208 1.00 72.12 106 ARG A C 1
ATOM 789 O O . ARG A 1 106 ? 2.676 17.860 -16.805 1.00 72.12 106 ARG A O 1
ATOM 796 N N . ILE A 1 107 ? 3.922 19.240 -18.080 1.00 66.81 107 ILE A N 1
ATOM 797 C CA . ILE A 1 107 ? 2.795 20.005 -18.626 1.00 66.81 107 ILE A CA 1
ATOM 798 C C . ILE A 1 107 ? 2.055 19.175 -19.683 1.00 66.81 107 ILE A C 1
ATOM 800 O O . ILE A 1 107 ? 0.870 19.387 -19.911 1.00 66.81 107 ILE A O 1
ATOM 804 N N . GLY A 1 108 ? 2.733 18.212 -20.320 1.00 59.28 108 GLY A N 1
ATOM 805 C CA . GLY A 1 108 ? 2.139 17.405 -21.386 1.00 59.28 108 GLY A CA 1
ATOM 806 C C . GLY A 1 108 ? 1.823 18.219 -22.644 1.00 59.28 108 GLY A C 1
ATOM 807 O O . GLY A 1 108 ? 1.116 17.731 -23.518 1.00 59.28 108 GLY A O 1
ATOM 808 N N . ALA A 1 109 ? 2.338 19.449 -22.744 1.00 60.09 109 ALA A N 1
ATOM 809 C CA . ALA A 1 109 ? 2.204 20.270 -23.935 1.00 60.09 109 ALA A CA 1
ATOM 810 C C . ALA A 1 109 ? 3.001 19.624 -25.070 1.00 60.09 109 ALA A C 1
ATOM 812 O O . ALA A 1 109 ? 4.226 19.507 -24.975 1.00 60.09 109 ALA A O 1
ATOM 813 N N . TYR A 1 110 ? 2.311 19.212 -26.132 1.00 59.94 110 TYR A N 1
ATOM 814 C CA . TYR A 1 110 ? 2.934 18.752 -27.367 1.00 59.94 110 TYR A CA 1
ATOM 815 C C . TYR A 1 110 ? 3.668 19.938 -27.998 1.00 59.94 110 TYR A C 1
ATOM 817 O O . TYR A 1 110 ? 3.084 20.784 -28.663 1.00 59.94 110 TYR A O 1
ATOM 825 N N . SER A 1 111 ? 4.955 20.059 -27.683 1.00 66.62 111 SER A N 1
ATOM 826 C CA . SER A 1 111 ? 5.860 20.933 -28.416 1.00 66.62 111 SER A CA 1
ATOM 827 C C . SER A 1 111 ? 6.127 20.286 -29.766 1.00 66.62 111 SER A C 1
ATOM 829 O O . SER A 1 111 ? 6.443 19.104 -29.780 1.00 66.62 111 SER A O 1
ATOM 831 N N . ASP A 1 112 ? 6.100 21.060 -30.853 1.00 70.94 112 ASP A N 1
ATOM 832 C CA . ASP A 1 112 ? 6.503 20.593 -32.193 1.00 70.94 112 ASP A CA 1
ATOM 833 C C . ASP A 1 112 ? 8.014 20.317 -32.305 1.00 70.94 112 ASP A C 1
ATOM 835 O O . ASP A 1 112 ? 8.525 19.912 -33.352 1.00 70.94 112 ASP A O 1
ATOM 839 N N . ARG A 1 113 ? 8.771 20.574 -31.229 1.00 81.19 113 ARG A N 1
ATOM 840 C CA . ARG A 1 113 ? 10.206 20.329 -31.179 1.00 81.19 113 ARG A CA 1
ATOM 841 C C . ARG A 1 113 ? 10.473 18.826 -31.095 1.00 81.19 113 ARG A C 1
ATOM 843 O O . ARG A 1 113 ? 10.473 18.242 -30.008 1.00 81.19 113 ARG A O 1
ATOM 850 N N . ALA A 1 114 ? 10.815 18.256 -32.245 1.00 86.25 114 ALA A N 1
ATOM 851 C CA . ALA A 1 114 ? 11.379 16.921 -32.352 1.00 86.25 114 ALA A CA 1
ATOM 852 C C . ALA A 1 114 ? 12.818 16.877 -31.806 1.00 86.25 114 ALA A C 1
ATOM 854 O O . ALA A 1 114 ? 13.625 17.789 -32.017 1.00 86.25 114 ALA A O 1
ATOM 855 N N . VAL A 1 115 ? 13.128 15.802 -31.090 1.00 89.88 115 VAL A N 1
ATOM 856 C CA . VAL A 1 115 ? 14.444 15.484 -30.542 1.00 89.88 115 VAL A CA 1
ATOM 857 C C . VAL A 1 115 ? 14.755 14.041 -30.898 1.00 89.88 115 VAL A C 1
ATOM 859 O O . VAL A 1 115 ? 13.977 13.135 -30.605 1.00 89.88 115 VAL A O 1
ATOM 862 N N . ARG A 1 116 ? 15.916 13.830 -31.498 1.00 92.06 116 ARG A N 1
ATOM 863 C CA . ARG A 1 116 ? 16.471 12.515 -31.774 1.00 92.06 116 ARG A CA 1
ATOM 864 C C . ARG A 1 116 ? 17.158 11.970 -30.538 1.00 92.06 116 ARG A C 1
ATOM 866 O O . ARG A 1 116 ? 18.049 12.631 -30.004 1.00 92.06 116 ARG A O 1
ATOM 873 N N . VAL A 1 117 ? 16.775 10.772 -30.116 1.00 92.06 117 VAL A N 1
ATOM 874 C CA . VAL A 1 117 ? 17.403 10.035 -29.014 1.00 92.06 117 VAL A CA 1
ATOM 875 C C . VAL A 1 117 ? 18.071 8.799 -29.581 1.00 92.06 117 VAL A C 1
ATOM 877 O O . VAL A 1 117 ? 17.405 7.971 -30.204 1.00 92.06 117 VAL A O 1
ATOM 880 N N . ARG A 1 118 ? 19.375 8.679 -29.352 1.00 91.56 118 ARG A N 1
ATOM 881 C CA . ARG A 1 118 ? 20.191 7.545 -29.772 1.00 91.56 118 ARG A CA 1
ATOM 882 C C . ARG A 1 118 ? 20.832 6.904 -28.550 1.00 91.56 118 ARG A C 1
ATOM 884 O O . ARG A 1 118 ? 21.509 7.599 -27.799 1.00 91.56 118 ARG A O 1
ATOM 891 N N . THR A 1 119 ? 20.656 5.602 -28.380 1.00 91.56 119 THR A N 1
ATOM 892 C CA . THR A 1 119 ? 21.373 4.801 -27.388 1.00 91.56 119 THR A CA 1
ATOM 893 C C . THR A 1 119 ? 22.245 3.788 -28.114 1.00 91.56 119 THR A C 1
ATOM 895 O O . THR A 1 119 ? 21.731 2.914 -28.809 1.00 91.56 119 THR A O 1
ATOM 898 N N . THR A 1 120 ? 23.557 3.915 -27.952 1.00 88.94 120 THR A N 1
ATOM 899 C CA . THR A 1 120 ? 24.555 3.010 -28.525 1.00 88.94 120 THR A CA 1
ATOM 900 C C . THR A 1 120 ? 25.161 2.173 -27.414 1.00 88.94 120 THR A C 1
ATOM 902 O O . THR A 1 120 ? 25.629 2.714 -26.416 1.00 88.94 120 THR A O 1
ATOM 905 N N . LEU A 1 121 ? 25.165 0.862 -27.590 1.00 87.06 121 LEU A N 1
ATOM 906 C CA . LEU A 1 121 ? 25.883 -0.092 -26.763 1.00 87.06 121 LEU A CA 1
ATOM 907 C C . LEU A 1 121 ? 27.103 -0.572 -27.546 1.00 87.06 121 LEU A C 1
ATOM 909 O O . LEU A 1 121 ? 26.952 -1.288 -28.531 1.00 87.06 121 LEU A O 1
ATOM 913 N N . CYS A 1 122 ? 28.292 -0.220 -27.072 1.00 84.38 122 CYS A N 1
ATOM 914 C CA . CYS A 1 122 ? 29.563 -0.715 -27.578 1.00 84.38 122 CYS A CA 1
ATOM 915 C C . CYS A 1 122 ? 30.091 -1.801 -26.639 1.00 84.38 122 CYS A C 1
ATOM 917 O O . CYS A 1 122 ? 30.342 -1.561 -25.453 1.00 84.38 122 CYS A O 1
ATOM 919 N N . THR A 1 123 ? 30.273 -2.997 -27.183 1.00 73.62 123 THR A N 1
ATOM 920 C CA . THR A 1 123 ? 30.965 -4.109 -26.520 1.00 73.62 123 THR A CA 1
ATOM 921 C C . THR A 1 123 ? 32.235 -4.450 -27.297 1.00 73.62 123 THR A C 1
ATOM 923 O O . THR A 1 123 ? 32.447 -3.931 -28.391 1.00 73.62 123 THR A O 1
ATOM 926 N N . ASP A 1 124 ? 33.071 -5.344 -26.767 1.00 68.19 124 ASP A N 1
ATOM 927 C CA . ASP A 1 124 ? 34.311 -5.766 -27.438 1.00 68.19 124 ASP A CA 1
ATOM 928 C C . ASP A 1 124 ? 34.072 -6.419 -28.820 1.00 68.19 124 ASP A C 1
ATOM 930 O O . ASP A 1 124 ? 34.991 -6.489 -29.638 1.00 68.19 124 ASP A O 1
ATOM 934 N N . HIS A 1 125 ? 32.846 -6.889 -29.096 1.00 62.00 125 HIS A N 1
ATOM 935 C CA . HIS A 1 125 ? 32.528 -7.680 -30.291 1.00 62.00 125 HIS A CA 1
ATOM 936 C C . HIS A 1 125 ? 31.289 -7.219 -31.069 1.00 62.00 125 HIS A C 1
ATOM 938 O O . HIS A 1 125 ? 31.201 -7.510 -32.255 1.00 62.00 125 HIS A O 1
ATOM 944 N N . ASN A 1 126 ? 30.366 -6.484 -30.440 1.00 64.62 126 ASN A N 1
ATOM 945 C CA . ASN A 1 126 ? 29.090 -6.071 -31.032 1.00 64.62 126 ASN A CA 1
ATOM 946 C C . ASN A 1 126 ? 28.754 -4.605 -30.724 1.00 64.62 126 ASN A C 1
ATOM 948 O O . ASN A 1 126 ? 29.052 -4.102 -29.634 1.00 64.62 126 ASN A O 1
ATOM 952 N N . GLU A 1 127 ? 28.045 -3.969 -31.658 1.00 78.06 127 GLU A N 1
ATOM 953 C CA . GLU A 1 127 ? 27.393 -2.671 -31.481 1.00 78.06 127 GLU A CA 1
ATOM 954 C C . GLU A 1 127 ? 25.874 -2.847 -31.608 1.00 78.06 127 GLU A C 1
ATOM 956 O O . GLU A 1 127 ? 25.383 -3.364 -32.612 1.00 78.06 127 GLU A O 1
ATOM 961 N N . LEU A 1 128 ? 25.122 -2.432 -30.588 1.00 76.25 128 LEU A N 1
ATOM 962 C CA . LEU A 1 128 ? 23.661 -2.350 -30.650 1.00 76.25 128 LEU A CA 1
ATOM 963 C C . LEU A 1 128 ? 23.252 -0.879 -30.629 1.00 76.25 128 LEU A C 1
ATOM 965 O O . LEU A 1 128 ? 23.729 -0.104 -29.801 1.00 76.25 128 LEU A O 1
ATOM 969 N N . LEU A 1 129 ? 22.340 -0.513 -31.52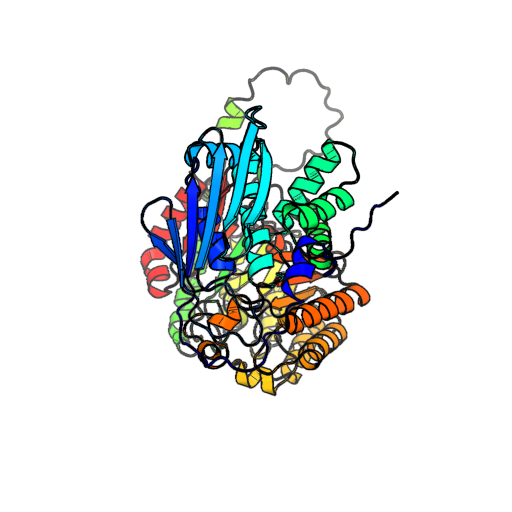4 1.00 82.88 129 LEU A N 1
ATOM 970 C CA . LEU A 1 129 ? 21.877 0.854 -31.698 1.00 82.88 129 LEU A CA 1
ATOM 971 C C . LEU A 1 129 ? 20.352 0.915 -31.616 1.00 82.88 129 LEU A C 1
ATOM 973 O O . LEU A 1 129 ? 19.660 0.302 -32.426 1.00 82.88 129 LEU A O 1
ATOM 977 N N . GLU A 1 130 ? 19.837 1.715 -30.686 1.00 87.25 130 GLU A N 1
ATOM 978 C CA . GLU A 1 130 ? 18.439 2.145 -30.681 1.00 87.25 130 GLU A CA 1
ATOM 979 C C . GLU A 1 130 ? 18.354 3.642 -30.978 1.00 87.25 130 GLU A C 1
ATOM 981 O O . GLU A 1 130 ? 19.012 4.452 -30.328 1.00 87.25 130 GLU A O 1
ATOM 986 N N . GLU A 1 131 ? 17.521 4.034 -31.942 1.00 91.56 131 GLU A N 1
ATOM 987 C CA . GLU A 1 131 ? 17.313 5.434 -32.317 1.00 91.56 131 GLU A CA 1
ATOM 988 C C . GLU A 1 131 ? 15.818 5.728 -32.481 1.00 91.56 131 GLU A C 1
ATOM 990 O O . GLU A 1 131 ? 15.061 4.899 -32.983 1.00 91.56 131 GLU A O 1
ATOM 995 N N . ALA A 1 132 ? 15.379 6.905 -32.034 1.00 91.56 132 ALA A N 1
ATOM 996 C CA . ALA A 1 132 ? 14.011 7.376 -32.223 1.00 91.56 132 ALA A CA 1
ATOM 997 C C . ALA A 1 132 ? 13.959 8.907 -32.298 1.00 91.56 132 ALA A C 1
ATOM 999 O O . ALA A 1 132 ? 14.578 9.594 -31.483 1.00 91.56 132 ALA A O 1
ATOM 1000 N N . ASP A 1 133 ? 13.169 9.437 -33.232 1.00 91.44 133 ASP A N 1
ATOM 1001 C CA . ASP A 1 133 ? 12.782 10.848 -33.263 1.00 91.44 133 ASP A CA 1
ATOM 1002 C C . ASP A 1 133 ? 11.489 11.017 -32.451 1.00 91.44 133 ASP A C 1
ATOM 1004 O O . ASP A 1 133 ? 10.467 10.399 -32.752 1.00 91.44 133 ASP A O 1
ATOM 1008 N N . VAL A 1 134 ? 11.530 11.820 -31.383 1.00 89.56 134 VAL A N 1
ATOM 1009 C CA . VAL A 1 134 ? 10.410 11.965 -30.440 1.00 89.56 134 VAL A CA 1
ATOM 1010 C C . VAL A 1 134 ? 10.117 13.417 -30.113 1.00 89.56 134 VAL A C 1
ATOM 1012 O O . VAL A 1 134 ? 11.000 14.272 -30.123 1.00 89.56 134 VAL A O 1
ATOM 1015 N N . GLN A 1 135 ? 8.866 13.701 -29.763 1.00 88.75 135 GLN A N 1
ATOM 1016 C CA . GLN A 1 135 ? 8.509 15.016 -29.246 1.00 88.75 135 GLN A CA 1
ATOM 1017 C C . GLN A 1 135 ? 9.116 15.229 -27.859 1.00 88.75 135 GLN A C 1
ATOM 1019 O O . GLN A 1 135 ? 9.181 14.308 -27.039 1.00 88.75 135 GLN A O 1
ATOM 1024 N N . LEU A 1 136 ? 9.520 16.467 -27.578 1.00 85.12 136 LEU A N 1
ATOM 1025 C CA . LEU A 1 136 ? 10.198 16.854 -26.340 1.00 85.12 136 LEU A CA 1
ATOM 1026 C C . LEU A 1 136 ? 9.556 16.316 -25.031 1.00 85.12 136 LEU A C 1
ATOM 1028 O O . LEU A 1 136 ? 10.314 15.903 -24.149 1.00 85.12 136 LEU A O 1
ATOM 1032 N N . PRO A 1 137 ? 8.215 16.248 -24.861 1.00 85.94 137 PRO A N 1
ATOM 1033 C CA . PRO A 1 137 ? 7.606 15.661 -23.660 1.00 85.94 137 PRO A CA 1
ATOM 1034 C C . PRO A 1 137 ? 7.927 14.174 -23.440 1.00 85.94 137 PRO A C 1
ATOM 1036 O O . PRO A 1 137 ? 7.982 13.729 -22.292 1.00 85.94 137 PRO A O 1
ATOM 1039 N N . LEU A 1 138 ? 8.170 13.420 -24.518 1.00 86.31 138 LEU A N 1
ATOM 1040 C CA . LEU A 1 138 ? 8.451 11.979 -24.510 1.00 86.31 138 LEU A CA 1
ATOM 1041 C C . LEU A 1 138 ? 9.949 11.656 -24.406 1.00 86.31 138 LEU A C 1
ATOM 1043 O O . LEU A 1 138 ? 10.317 10.489 -24.257 1.00 86.31 138 LEU A O 1
ATOM 1047 N N . LEU A 1 139 ? 10.825 12.667 -24.439 1.00 88.06 139 LEU A N 1
ATOM 1048 C CA . LEU A 1 139 ? 12.282 12.506 -24.379 1.00 88.06 139 LEU A CA 1
ATOM 1049 C C . LEU A 1 139 ? 12.723 11.640 -23.188 1.00 88.06 139 LEU A C 1
ATOM 1051 O O . LEU A 1 139 ? 13.452 10.661 -23.341 1.00 88.06 139 LEU A O 1
ATOM 1055 N N . ARG A 1 140 ? 12.228 11.963 -21.987 1.00 87.69 140 ARG A N 1
ATOM 1056 C CA . ARG A 1 140 ? 12.605 11.276 -20.737 1.00 87.69 140 ARG A CA 1
ATOM 1057 C C . ARG A 1 140 ? 12.084 9.838 -20.673 1.00 87.69 140 ARG A C 1
ATOM 1059 O O . ARG A 1 140 ? 12.706 8.982 -20.049 1.00 87.69 140 ARG A O 1
ATOM 1066 N N . GLU A 1 141 ? 10.924 9.573 -21.267 1.00 87.50 141 GLU A N 1
ATOM 1067 C CA . GLU A 1 141 ? 10.364 8.220 -21.390 1.00 87.50 141 GLU A CA 1
ATOM 1068 C C . GLU A 1 141 ? 11.174 7.386 -22.380 1.00 87.50 141 GLU A C 1
ATOM 1070 O O . GLU A 1 141 ? 11.567 6.271 -22.053 1.00 87.50 141 GLU A O 1
ATOM 1075 N N . THR A 1 142 ? 11.530 7.974 -23.520 1.00 89.81 142 THR A N 1
ATOM 1076 C CA . THR A 1 142 ? 12.301 7.316 -24.581 1.00 89.81 142 THR A CA 1
ATOM 1077 C C . THR A 1 142 ? 13.702 6.928 -24.120 1.00 89.81 142 THR A C 1
ATOM 1079 O O . THR A 1 142 ? 14.102 5.788 -24.328 1.00 89.81 142 THR A O 1
ATOM 1082 N N . ILE A 1 143 ? 14.410 7.822 -23.417 1.00 90.25 143 ILE A N 1
ATOM 1083 C CA . ILE A 1 143 ? 15.727 7.516 -22.830 1.00 90.25 143 ILE A CA 1
ATOM 1084 C C . ILE A 1 143 ? 15.642 6.317 -21.880 1.00 90.25 143 ILE A C 1
ATOM 1086 O O . ILE A 1 143 ? 16.480 5.422 -21.931 1.00 90.25 143 ILE A O 1
ATOM 1090 N N . ARG A 1 144 ? 14.622 6.281 -21.012 1.00 91.19 144 ARG A N 1
ATOM 1091 C CA . ARG A 1 144 ? 14.426 5.157 -20.085 1.00 91.19 144 ARG A CA 1
ATOM 1092 C C . ARG A 1 144 ? 14.129 3.863 -20.825 1.00 91.19 144 ARG A C 1
ATOM 1094 O O . ARG A 1 144 ? 14.681 2.843 -20.438 1.00 91.19 144 ARG A O 1
ATOM 1101 N N . ARG A 1 145 ? 13.294 3.914 -21.864 1.00 91.56 145 ARG A N 1
ATOM 1102 C CA . ARG A 1 145 ? 12.900 2.746 -22.657 1.00 91.56 145 ARG A CA 1
ATOM 1103 C C . ARG A 1 145 ? 14.082 2.149 -23.417 1.00 91.56 145 ARG A C 1
ATOM 1105 O O . ARG A 1 145 ? 14.324 0.959 -23.274 1.00 91.56 145 ARG A O 1
ATOM 1112 N N . GLN A 1 146 ? 14.841 2.968 -24.149 1.00 92.19 146 GLN A N 1
ATOM 1113 C CA . GLN A 1 146 ? 16.028 2.493 -24.872 1.00 92.19 146 GLN A CA 1
ATOM 1114 C C . GLN A 1 146 ? 17.070 1.918 -23.905 1.00 92.19 146 GLN A C 1
ATOM 1116 O O . GLN A 1 146 ? 17.585 0.825 -24.116 1.00 92.19 146 GLN A O 1
ATOM 1121 N N . LEU A 1 147 ? 17.330 2.607 -22.786 1.00 90.50 147 LEU A N 1
ATOM 1122 C CA . LEU A 1 147 ? 18.260 2.105 -21.777 1.00 90.50 147 LEU A CA 1
ATOM 1123 C C . LEU A 1 147 ? 17.763 0.801 -21.132 1.00 90.50 147 LEU A C 1
ATOM 1125 O O . LEU A 1 147 ? 18.561 -0.102 -20.914 1.00 90.50 147 LEU A O 1
ATOM 1129 N N . PHE A 1 148 ? 16.464 0.682 -20.844 1.00 91.81 148 PHE A N 1
ATOM 1130 C CA . PHE A 1 148 ? 15.868 -0.549 -20.322 1.00 91.81 148 PHE A CA 1
ATOM 1131 C C . PHE A 1 148 ? 16.045 -1.714 -21.300 1.00 91.81 148 PHE A C 1
ATOM 1133 O O . PHE A 1 148 ? 16.526 -2.762 -20.890 1.00 91.81 148 PHE A O 1
ATOM 1140 N N . ASN A 1 149 ? 15.729 -1.524 -22.584 1.00 90.62 149 ASN A N 1
ATOM 1141 C CA . ASN A 1 149 ? 15.881 -2.559 -23.608 1.00 90.62 149 ASN A CA 1
ATOM 1142 C C . ASN A 1 149 ? 17.336 -3.042 -23.716 1.00 90.62 149 ASN A C 1
ATOM 1144 O O . ASN A 1 149 ? 17.592 -4.245 -23.676 1.00 90.62 149 ASN A O 1
ATOM 1148 N N . VAL A 1 150 ? 18.289 -2.105 -23.781 1.00 88.88 150 VAL A N 1
ATOM 1149 C CA . VAL A 1 150 ? 19.727 -2.402 -23.837 1.00 88.88 150 VAL A CA 1
ATOM 1150 C C . VAL A 1 150 ? 20.176 -3.175 -22.595 1.00 88.88 150 VAL A C 1
ATOM 1152 O O . VAL A 1 150 ? 20.845 -4.200 -22.712 1.00 88.88 150 VAL A O 1
ATOM 1155 N N . LEU A 1 151 ? 19.791 -2.726 -21.396 1.00 86.62 151 LEU A N 1
ATOM 1156 C CA . LEU A 1 151 ? 20.169 -3.385 -20.143 1.00 86.62 151 LEU A CA 1
ATOM 1157 C C . LEU A 1 151 ? 19.503 -4.758 -19.978 1.00 86.62 151 LEU A C 1
ATOM 1159 O O . LEU A 1 151 ? 20.158 -5.689 -19.514 1.00 86.62 151 LEU A O 1
ATOM 1163 N N . SER A 1 152 ? 18.244 -4.925 -20.382 1.00 87.56 152 SER A N 1
ATOM 1164 C CA . SER A 1 152 ? 17.570 -6.229 -20.408 1.00 87.56 152 SER A CA 1
ATOM 1165 C C . SER A 1 152 ? 18.224 -7.182 -21.402 1.00 87.56 152 SER A C 1
ATOM 1167 O O . SER A 1 152 ? 18.458 -8.334 -21.049 1.00 87.56 152 SER A O 1
ATOM 1169 N N . GLY A 1 153 ? 18.602 -6.712 -22.594 1.00 83.88 153 GLY A N 1
ATOM 1170 C CA . GLY A 1 153 ? 19.345 -7.513 -23.570 1.00 83.88 153 GLY A CA 1
ATOM 1171 C C . GLY A 1 153 ? 20.715 -7.960 -23.051 1.00 83.88 153 GLY A C 1
ATOM 1172 O O . GLY A 1 153 ? 21.091 -9.116 -23.218 1.00 83.88 153 GLY A O 1
ATOM 1173 N N . LEU A 1 154 ? 21.430 -7.069 -22.356 1.00 79.75 154 LEU A N 1
ATOM 1174 C CA . LEU A 1 154 ? 22.730 -7.369 -21.747 1.00 79.75 154 LEU A CA 1
ATOM 1175 C C . LEU A 1 154 ? 22.644 -8.338 -20.567 1.00 79.75 154 LEU A C 1
ATOM 1177 O O . LEU A 1 154 ? 23.516 -9.183 -20.396 1.00 79.75 154 LEU A O 1
ATOM 1181 N N . THR A 1 155 ? 21.639 -8.170 -19.710 1.00 79.94 155 THR A N 1
ATOM 1182 C CA . THR A 1 155 ? 21.556 -8.895 -18.433 1.00 79.94 155 THR A CA 1
ATOM 1183 C C . THR A 1 155 ? 20.674 -10.137 -18.497 1.00 79.94 155 THR A C 1
ATOM 1185 O O . THR A 1 155 ? 20.720 -10.956 -17.583 1.00 79.94 155 THR A O 1
ATOM 1188 N N . GLY A 1 156 ? 19.835 -10.267 -19.528 1.00 81.69 156 GLY A N 1
ATOM 1189 C CA . GLY A 1 156 ? 18.787 -11.284 -19.609 1.00 81.69 156 GLY A CA 1
ATOM 1190 C C . GLY A 1 156 ? 17.646 -11.097 -18.599 1.00 81.69 156 GLY A C 1
ATOM 1191 O O . GLY A 1 156 ? 16.778 -11.961 -18.506 1.00 81.69 156 GLY A O 1
ATOM 1192 N N . LEU A 1 157 ? 17.632 -10.002 -17.827 1.00 85.44 157 LEU A N 1
ATOM 1193 C CA . LEU A 1 157 ? 16.616 -9.766 -16.802 1.00 85.44 157 LEU A CA 1
ATOM 1194 C C . LEU A 1 157 ? 15.300 -9.284 -17.420 1.00 85.44 157 LEU A C 1
ATOM 1196 O O . LEU A 1 157 ? 15.263 -8.305 -18.174 1.00 85.44 157 LEU A O 1
ATOM 1200 N N . VAL A 1 158 ? 14.212 -9.940 -17.016 1.00 87.88 158 VAL A N 1
ATOM 1201 C CA . VAL A 1 158 ? 12.837 -9.600 -17.391 1.00 87.88 158 VAL A CA 1
ATOM 1202 C C . VAL A 1 158 ? 12.094 -9.134 -16.146 1.00 87.88 158 VAL A C 1
ATOM 1204 O O . VAL A 1 158 ? 12.034 -9.845 -15.149 1.00 87.88 158 VAL A O 1
ATOM 1207 N N . PHE A 1 159 ? 11.529 -7.930 -16.193 1.00 90.56 159 PHE A N 1
ATOM 1208 C CA . PHE A 1 159 ? 10.794 -7.350 -15.071 1.00 90.56 159 PHE A CA 1
ATOM 1209 C C . PHE A 1 159 ? 9.290 -7.358 -15.371 1.00 90.56 159 PHE A C 1
ATOM 1211 O O . PHE A 1 159 ? 8.904 -6.851 -16.423 1.00 90.56 159 PHE A O 1
ATOM 1218 N N . PRO A 1 160 ? 8.422 -7.819 -14.452 1.00 92.31 160 PRO A N 1
ATOM 1219 C CA . PRO A 1 160 ? 6.976 -7.920 -14.710 1.00 92.31 160 PRO A CA 1
ATOM 1220 C C . PRO A 1 160 ? 6.339 -6.560 -15.006 1.00 92.31 160 PRO A C 1
ATOM 1222 O O . PRO A 1 160 ? 5.480 -6.399 -15.866 1.00 92.31 160 PRO A O 1
ATOM 1225 N N . TRP A 1 161 ? 6.814 -5.533 -14.304 1.00 93.69 161 TRP A N 1
ATOM 1226 C CA . TRP A 1 161 ? 6.386 -4.148 -14.480 1.00 93.69 161 TRP A CA 1
ATOM 1227 C C . TRP A 1 161 ? 7.255 -3.370 -15.480 1.00 93.69 161 TRP A C 1
ATOM 1229 O O . TRP A 1 161 ? 7.129 -2.148 -15.573 1.00 93.69 161 TRP A O 1
ATOM 1239 N N . GLY A 1 162 ? 8.137 -4.053 -16.214 1.00 92.75 162 GLY A N 1
ATOM 1240 C CA . GLY A 1 162 ? 9.055 -3.434 -17.159 1.00 92.75 162 GLY A CA 1
ATOM 1241 C C . GLY A 1 162 ? 9.838 -2.289 -16.531 1.00 92.75 162 GLY A C 1
ATOM 1242 O O . GLY A 1 162 ? 10.359 -2.397 -15.426 1.00 92.75 162 GLY A O 1
ATOM 1243 N N . MET A 1 163 ? 9.848 -1.143 -17.207 1.00 90.44 163 MET A N 1
ATOM 1244 C CA . MET A 1 163 ? 10.578 0.042 -16.764 1.00 90.44 163 MET A CA 1
ATOM 1245 C C . MET A 1 163 ? 9.840 0.875 -15.696 1.00 90.44 163 MET A C 1
ATOM 1247 O O . MET A 1 163 ? 10.323 1.938 -15.279 1.00 90.44 163 MET A O 1
ATOM 1251 N N . LEU A 1 164 ? 8.654 0.441 -15.247 1.00 88.50 164 LEU A N 1
ATOM 1252 C CA . LEU A 1 164 ? 7.920 1.117 -14.183 1.00 88.50 164 LEU A CA 1
ATOM 1253 C C . LEU A 1 164 ? 8.615 0.877 -12.847 1.00 88.50 164 LEU A C 1
ATOM 1255 O O . LEU A 1 164 ? 8.582 -0.207 -12.276 1.00 88.50 164 LEU A O 1
ATOM 1259 N N . THR A 1 165 ? 9.164 1.941 -12.272 1.00 76.75 165 THR A N 1
ATOM 1260 C CA . THR A 1 165 ? 9.762 1.950 -10.922 1.00 76.75 165 THR A CA 1
ATOM 1261 C C . THR A 1 165 ? 8.946 2.778 -9.918 1.00 76.75 165 THR A C 1
ATOM 1263 O O . THR A 1 165 ? 9.310 2.901 -8.749 1.00 76.75 165 THR A O 1
ATOM 1266 N N . GLY A 1 166 ? 7.827 3.357 -10.372 1.00 76.06 166 GLY A N 1
ATOM 1267 C CA . GLY A 1 166 ? 6.922 4.184 -9.574 1.00 76.06 166 GLY A CA 1
ATOM 1268 C C . GLY A 1 166 ? 5.891 3.394 -8.762 1.00 76.06 166 GLY A C 1
ATOM 1269 O O . GLY A 1 166 ? 5.696 2.194 -8.957 1.00 76.06 166 GLY A O 1
ATOM 1270 N N . VAL A 1 167 ? 5.208 4.117 -7.867 1.00 74.31 167 VAL A N 1
ATOM 1271 C CA . VAL A 1 167 ? 4.254 3.569 -6.886 1.00 74.31 167 VAL A CA 1
ATOM 1272 C C . VAL A 1 167 ? 2.889 3.234 -7.498 1.00 74.31 167 VAL A C 1
ATOM 1274 O O . VAL A 1 167 ? 2.225 2.335 -6.997 1.00 74.31 167 VAL A O 1
ATOM 1277 N N . ARG A 1 168 ? 2.444 3.919 -8.563 1.00 84.56 168 ARG A N 1
ATOM 1278 C CA . ARG A 1 168 ? 1.082 3.758 -9.113 1.00 84.56 168 ARG A CA 1
ATOM 1279 C C . ARG A 1 168 ? 1.063 3.539 -10.626 1.00 84.56 168 ARG A C 1
ATOM 1281 O O . ARG A 1 168 ? 0.931 4.504 -11.375 1.00 84.56 168 ARG A O 1
ATOM 1288 N N . PRO A 1 169 ? 1.152 2.281 -11.081 1.00 88.75 169 PRO A N 1
ATOM 1289 C CA . PRO A 1 169 ? 0.907 1.923 -12.478 1.00 88.75 169 PRO A CA 1
ATOM 1290 C C . PRO A 1 169 ? -0.484 2.343 -12.983 1.00 88.75 169 PRO A C 1
ATOM 1292 O O . PRO A 1 169 ? -0.632 2.718 -14.144 1.00 88.75 169 PRO A O 1
ATOM 1295 N N . THR A 1 170 ? -1.495 2.352 -12.105 1.00 92.88 170 THR A N 1
ATOM 1296 C CA . THR A 1 170 ? -2.883 2.691 -12.461 1.00 92.88 170 THR A CA 1
ATOM 1297 C C . THR A 1 170 ? -3.070 4.139 -12.912 1.00 92.88 170 THR A C 1
ATOM 1299 O O . THR A 1 170 ? -3.960 4.407 -13.709 1.00 92.88 170 THR A O 1
ATOM 1302 N N . ASP A 1 171 ? -2.222 5.076 -12.473 1.00 88.31 171 ASP A N 1
ATOM 1303 C CA . ASP A 1 171 ? -2.281 6.477 -12.920 1.00 88.31 171 ASP A CA 1
ATOM 1304 C C . ASP A 1 171 ? -1.913 6.618 -14.405 1.00 88.31 171 ASP A C 1
ATOM 1306 O O . ASP A 1 171 ? -2.517 7.406 -15.128 1.00 88.31 171 ASP A O 1
ATOM 1310 N N . ILE A 1 172 ? -0.962 5.811 -14.885 1.00 87.62 172 ILE A N 1
ATOM 1311 C CA . ILE A 1 172 ? -0.604 5.774 -16.308 1.00 87.62 172 ILE A CA 1
ATOM 1312 C C . ILE A 1 172 ? -1.772 5.193 -17.100 1.00 87.62 172 ILE A C 1
ATOM 1314 O O . ILE A 1 172 ? -2.224 5.821 -18.053 1.00 87.62 172 ILE A O 1
ATOM 1318 N N . ALA A 1 173 ? -2.310 4.053 -16.661 1.00 92.31 173 ALA A N 1
ATOM 1319 C CA . ALA A 1 173 ? -3.472 3.434 -17.291 1.00 92.31 173 ALA A CA 1
ATOM 1320 C C . ALA A 1 173 ? -4.674 4.394 -17.360 1.00 92.31 173 ALA A C 1
ATOM 1322 O O . ALA A 1 173 ? -5.295 4.525 -18.411 1.00 92.31 173 ALA A O 1
ATOM 1323 N N . LEU A 1 174 ? -4.976 5.111 -16.271 1.00 90.25 174 LEU A N 1
ATOM 1324 C CA . LEU A 1 174 ? -6.097 6.050 -16.203 1.00 90.25 174 LEU A CA 1
ATOM 1325 C C . LEU A 1 174 ? -5.971 7.184 -17.228 1.00 90.25 174 LEU A C 1
ATOM 1327 O O . LEU A 1 174 ? -6.924 7.458 -17.953 1.00 90.25 174 LEU A O 1
ATOM 1331 N N . ARG A 1 175 ? -4.787 7.797 -17.338 1.00 86.69 175 ARG A N 1
ATOM 1332 C CA . ARG A 1 175 ? -4.532 8.875 -18.310 1.00 86.69 175 ARG A CA 1
ATOM 1333 C C . ARG A 1 175 ? -4.702 8.403 -19.749 1.00 86.69 175 ARG A C 1
ATOM 1335 O O . ARG A 1 175 ? -5.175 9.157 -20.593 1.00 86.69 175 ARG A O 1
ATOM 1342 N N . GLU A 1 176 ? -4.298 7.171 -20.038 1.00 88.38 176 GLU A N 1
ATOM 1343 C CA . GLU A 1 176 ? -4.447 6.601 -21.377 1.00 88.38 176 GLU A CA 1
ATOM 1344 C C . GLU A 1 176 ? -5.892 6.243 -21.691 1.00 88.38 176 GLU A C 1
ATOM 1346 O O . GLU A 1 176 ? -6.355 6.520 -22.794 1.00 88.38 176 GLU A O 1
ATOM 1351 N N . LEU A 1 177 ? -6.635 5.735 -20.707 1.00 90.12 177 LEU A N 1
ATOM 1352 C CA . LEU A 1 177 ? -8.075 5.528 -20.833 1.00 90.12 177 LEU A CA 1
ATOM 1353 C C . LEU A 1 177 ? -8.821 6.845 -21.110 1.00 90.12 177 LEU A C 1
ATOM 1355 O O . LEU A 1 177 ? -9.750 6.856 -21.913 1.00 90.12 177 LEU A O 1
ATOM 1359 N N . GLU A 1 178 ? -8.436 7.946 -20.459 1.00 87.31 178 GLU A N 1
ATOM 1360 C CA . GLU A 1 178 ? -9.020 9.278 -20.676 1.00 87.31 178 GLU A CA 1
ATOM 1361 C C . GLU A 1 178 ? -8.738 9.797 -22.092 1.00 87.31 178 GLU A C 1
ATOM 1363 O O . GLU A 1 178 ? -9.680 10.057 -22.840 1.00 87.31 178 GLU A O 1
ATOM 1368 N N . LYS A 1 179 ? -7.467 9.840 -22.511 1.00 85.00 179 LYS A N 1
ATOM 1369 C CA . LYS A 1 179 ? -7.083 10.294 -23.861 1.00 85.00 179 LYS A CA 1
ATOM 1370 C C . LYS A 1 179 ? -7.718 9.462 -24.966 1.00 85.00 179 LYS A C 1
ATOM 1372 O O . LYS A 1 179 ? -8.159 9.983 -25.982 1.00 85.00 179 LYS A O 1
ATOM 1377 N N . ALA A 1 180 ? -7.758 8.145 -24.793 1.00 85.44 180 ALA A N 1
ATOM 1378 C CA . ALA A 1 180 ? -8.312 7.256 -25.801 1.00 85.44 180 ALA A CA 1
ATOM 1379 C C . ALA A 1 180 ? -9.816 7.458 -26.007 1.00 85.44 180 ALA A C 1
ATOM 1381 O O . ALA A 1 180 ? -10.293 7.356 -27.137 1.00 85.44 180 ALA A O 1
ATOM 1382 N N . ARG A 1 181 ? -10.543 7.808 -24.937 1.00 85.12 181 ARG A N 1
ATOM 1383 C CA . ARG A 1 181 ? -11.955 8.201 -25.018 1.00 85.12 181 ARG A CA 1
ATOM 1384 C C . ARG A 1 181 ? -12.140 9.525 -25.751 1.00 85.12 181 ARG A C 1
ATOM 1386 O O . ARG A 1 181 ? -13.062 9.620 -26.552 1.00 85.12 181 ARG A O 1
ATOM 1393 N N . GLU A 1 182 ? -11.277 10.511 -25.506 1.00 85.81 182 GLU A N 1
ATOM 1394 C CA . GLU A 1 182 ? -11.295 11.797 -26.224 1.00 85.81 182 GLU A CA 1
ATOM 1395 C C . GLU A 1 182 ? -11.034 11.616 -27.729 1.00 85.81 182 GLU A C 1
ATOM 1397 O O . GLU A 1 182 ? -11.668 12.267 -28.554 1.00 85.81 182 GLU A O 1
ATOM 1402 N N . GLU A 1 183 ? -10.150 10.683 -28.091 1.00 85.25 183 GLU A N 1
ATOM 1403 C CA . GLU A 1 183 ? -9.803 10.352 -29.480 1.00 85.25 183 GLU A CA 1
ATOM 1404 C C . GLU A 1 183 ? -10.790 9.373 -30.156 1.00 85.25 183 GLU A C 1
ATOM 1406 O O . GLU A 1 183 ? -10.654 9.088 -31.345 1.00 85.25 183 GLU A O 1
ATOM 1411 N N . GLY A 1 184 ? -11.780 8.840 -29.427 1.00 86.31 184 GLY A N 1
ATOM 1412 C CA . GLY A 1 184 ? -12.795 7.927 -29.970 1.00 86.31 184 GLY A CA 1
ATOM 1413 C C . GLY A 1 184 ? -12.281 6.531 -30.356 1.00 86.31 184 GLY A C 1
ATOM 1414 O O . GLY A 1 184 ? -12.878 5.880 -31.213 1.00 86.31 184 GLY A O 1
ATOM 1415 N N . CYS A 1 185 ? -11.186 6.061 -29.750 1.00 86.81 185 CYS A N 1
ATOM 1416 C CA . CYS A 1 185 ? -10.611 4.732 -29.997 1.00 86.81 185 CYS A CA 1
ATOM 1417 C C . CYS A 1 185 ? -10.931 3.733 -28.868 1.00 86.81 185 CYS A C 1
ATOM 1419 O O . CYS A 1 185 ? -11.492 4.100 -27.832 1.00 86.81 185 CYS A O 1
ATOM 1421 N N . ASP A 1 186 ? -10.587 2.452 -29.059 1.00 90.75 186 ASP A N 1
ATOM 1422 C CA . ASP A 1 186 ? -10.700 1.443 -27.998 1.00 90.75 186 ASP A CA 1
ATOM 1423 C C . ASP A 1 186 ? -9.732 1.776 -26.855 1.00 90.75 186 ASP A C 1
ATOM 1425 O O . ASP A 1 186 ? -8.519 1.554 -26.933 1.00 90.75 186 ASP A O 1
ATOM 1429 N N . ALA A 1 187 ? -10.296 2.341 -25.789 1.00 90.56 187 ALA A N 1
ATOM 1430 C CA . ALA A 1 187 ? -9.529 2.867 -24.678 1.00 90.56 187 ALA A CA 1
ATOM 1431 C C . ALA A 1 187 ? -8.763 1.795 -23.907 1.00 90.56 187 ALA A C 1
ATOM 1433 O O . ALA A 1 187 ? -7.645 2.050 -23.460 1.00 90.56 187 ALA A O 1
ATOM 1434 N N . GLU A 1 188 ? -9.339 0.605 -23.759 1.00 93.50 188 GLU A N 1
ATOM 1435 C CA . GLU A 1 188 ? -8.723 -0.464 -22.977 1.00 93.50 188 GLU A CA 1
ATOM 1436 C C . GLU A 1 188 ? -7.589 -1.104 -23.763 1.00 93.50 188 GLU A C 1
ATOM 1438 O O . GLU A 1 188 ? -6.473 -1.186 -23.249 1.00 93.50 188 GLU A O 1
ATOM 1443 N N . ALA A 1 189 ? -7.838 -1.452 -25.029 1.00 93.19 189 ALA A N 1
ATOM 1444 C CA . ALA A 1 189 ? -6.810 -2.018 -25.894 1.00 93.19 189 ALA A CA 1
ATOM 1445 C C . ALA A 1 189 ? -5.620 -1.059 -26.057 1.00 93.19 189 ALA A C 1
ATOM 1447 O O . ALA A 1 189 ? -4.469 -1.484 -25.950 1.00 93.19 189 ALA A O 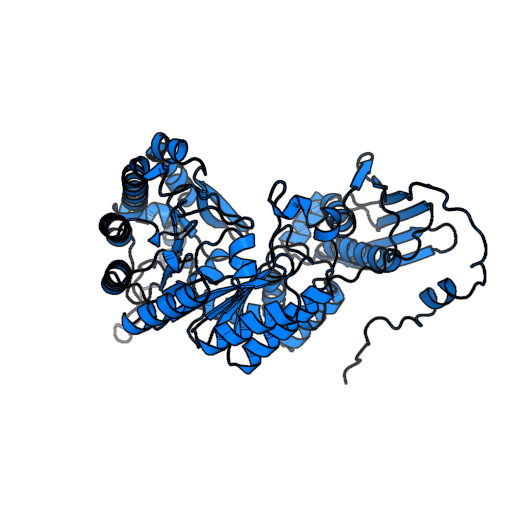1
ATOM 1448 N N . ARG A 1 190 ? -5.876 0.247 -26.237 1.00 91.75 190 ARG A N 1
ATOM 1449 C CA . ARG A 1 190 ? -4.812 1.260 -26.332 1.00 91.75 190 ARG A CA 1
ATOM 1450 C C . ARG A 1 190 ? -4.019 1.389 -25.031 1.00 91.75 190 ARG A C 1
ATOM 1452 O O . ARG A 1 190 ? -2.794 1.474 -25.084 1.00 91.75 190 ARG A O 1
ATOM 1459 N N . ALA A 1 191 ? -4.686 1.407 -23.876 1.00 93.12 191 ALA A N 1
ATOM 1460 C CA . ALA A 1 191 ? -4.009 1.525 -22.587 1.00 93.12 191 ALA A CA 1
ATOM 1461 C C . ALA A 1 191 ? -3.142 0.291 -22.276 1.00 93.12 191 ALA A C 1
ATOM 1463 O O . ALA A 1 191 ? -2.002 0.450 -21.835 1.00 93.12 191 ALA A O 1
ATOM 1464 N N . VAL A 1 192 ? -3.644 -0.919 -22.555 1.00 96.00 192 VAL A N 1
ATOM 1465 C CA . VAL A 1 192 ? -2.884 -2.174 -22.407 1.00 96.00 192 VAL A CA 1
ATOM 1466 C C . VAL A 1 192 ? -1.681 -2.186 -23.348 1.00 96.00 192 VAL A C 1
ATOM 1468 O O . VAL A 1 192 ? -0.555 -2.358 -22.881 1.00 96.00 192 VAL A O 1
ATOM 1471 N N . ALA A 1 193 ? -1.893 -1.930 -24.644 1.00 93.75 193 ALA A N 1
ATOM 1472 C CA . ALA A 1 193 ? -0.818 -1.899 -25.634 1.00 93.75 193 ALA A CA 1
ATOM 1473 C C . ALA A 1 193 ? 0.268 -0.896 -25.241 1.00 93.75 193 ALA A C 1
ATOM 1475 O O . ALA A 1 193 ? 1.446 -1.227 -25.248 1.00 93.75 193 ALA A O 1
ATOM 1476 N N . ARG A 1 194 ? -0.108 0.301 -24.776 1.00 90.88 194 ARG A N 1
ATOM 1477 C CA . ARG A 1 194 ? 0.875 1.292 -24.334 1.00 90.88 194 ARG A CA 1
ATOM 1478 C C . ARG A 1 194 ? 1.692 0.834 -23.124 1.00 90.88 194 ARG A C 1
ATOM 1480 O O . ARG A 1 194 ? 2.892 1.095 -23.073 1.00 90.88 194 ARG A O 1
ATOM 1487 N N . LEU A 1 195 ? 1.085 0.180 -22.134 1.00 94.06 195 LEU A N 1
ATOM 1488 C CA . LEU A 1 195 ? 1.832 -0.355 -20.989 1.00 94.06 195 LEU A CA 1
ATOM 1489 C C . LEU A 1 195 ? 2.836 -1.437 -21.429 1.00 94.06 195 LEU A C 1
ATOM 1491 O O . LEU A 1 195 ? 3.990 -1.412 -21.000 1.00 94.06 195 LEU A O 1
ATOM 1495 N N . ILE A 1 196 ? 2.443 -2.315 -22.350 1.00 94.94 196 ILE A N 1
ATOM 1496 C CA . ILE A 1 196 ? 3.325 -3.356 -22.894 1.00 94.94 196 ILE A CA 1
ATOM 1497 C C . ILE A 1 196 ? 4.430 -2.736 -23.765 1.00 94.94 196 ILE A C 1
ATOM 1499 O O . ILE A 1 196 ? 5.616 -2.963 -23.535 1.00 94.94 196 ILE A O 1
ATOM 1503 N N . ASP A 1 197 ? 4.074 -1.900 -24.735 1.00 91.19 197 ASP A N 1
ATOM 1504 C CA . ASP A 1 197 ? 4.995 -1.434 -25.772 1.00 91.19 197 ASP A CA 1
ATOM 1505 C C . ASP A 1 197 ? 5.923 -0.319 -25.281 1.00 91.19 197 ASP A C 1
ATOM 1507 O O . ASP A 1 197 ? 7.132 -0.354 -25.544 1.00 91.19 197 ASP A O 1
ATOM 1511 N N . ASP A 1 198 ? 5.390 0.655 -24.538 1.00 88.75 198 ASP A N 1
ATOM 1512 C CA . ASP A 1 198 ? 6.172 1.797 -24.058 1.00 88.75 198 ASP A CA 1
ATOM 1513 C C . ASP A 1 198 ? 6.815 1.527 -22.705 1.00 88.75 198 ASP A C 1
ATOM 1515 O O . ASP A 1 198 ? 7.957 1.931 -22.478 1.00 88.75 198 ASP A O 1
ATOM 1519 N N . TRP A 1 199 ? 6.088 0.865 -21.803 1.00 92.06 199 TRP A N 1
ATOM 1520 C CA . TRP A 1 199 ? 6.550 0.634 -20.435 1.00 92.06 199 TRP A CA 1
ATOM 1521 C C . TRP A 1 199 ? 7.145 -0.755 -20.214 1.00 92.06 199 TRP A C 1
ATOM 1523 O O . TRP A 1 199 ? 7.735 -0.981 -19.156 1.00 92.06 199 TRP A O 1
ATOM 1533 N N . LYS A 1 200 ? 7.073 -1.642 -21.215 1.00 94.12 200 LYS A N 1
ATOM 1534 C CA . LYS A 1 200 ? 7.653 -2.994 -21.193 1.00 94.12 200 LYS A CA 1
ATOM 1535 C C . LYS A 1 200 ? 7.085 -3.884 -20.090 1.00 94.12 200 LYS A C 1
ATOM 1537 O O . LYS A 1 200 ? 7.774 -4.780 -19.614 1.00 94.12 200 LYS A O 1
ATOM 1542 N N . THR A 1 201 ? 5.854 -3.619 -19.653 1.00 95.44 201 THR A N 1
ATOM 1543 C CA . THR A 1 201 ? 5.169 -4.485 -18.688 1.00 95.44 201 THR A CA 1
ATOM 1544 C C . THR A 1 201 ? 4.810 -5.820 -19.331 1.00 95.44 201 THR A C 1
ATOM 1546 O O . THR A 1 201 ? 4.564 -5.876 -20.537 1.00 95.44 201 THR A O 1
ATOM 1549 N N . SER A 1 202 ? 4.679 -6.872 -18.525 1.00 95.31 202 SER A N 1
ATOM 1550 C CA . SER A 1 202 ? 4.021 -8.096 -18.976 1.00 95.31 202 SER A CA 1
ATOM 1551 C C . SER A 1 202 ? 2.551 -7.809 -19.340 1.00 95.31 202 SER A C 1
ATOM 1553 O O . SER A 1 202 ? 1.962 -6.848 -18.812 1.00 95.31 202 SER A O 1
ATOM 1555 N N . PRO A 1 203 ? 1.940 -8.613 -20.227 1.00 96.06 203 PRO A N 1
ATOM 1556 C CA . PRO A 1 203 ? 0.516 -8.507 -20.536 1.00 96.06 203 PRO A CA 1
ATOM 1557 C C . PRO A 1 203 ? -0.372 -8.579 -19.287 1.00 96.06 203 PRO A C 1
ATOM 1559 O O . PRO A 1 203 ? -1.255 -7.744 -19.103 1.00 96.06 203 PRO A O 1
ATOM 1562 N N . GLU A 1 204 ? -0.072 -9.500 -18.373 1.00 95.88 204 GLU A N 1
ATOM 1563 C CA . GLU A 1 204 ? -0.828 -9.734 -17.143 1.00 95.88 204 GLU A CA 1
ATOM 1564 C C . GLU A 1 204 ? -0.814 -8.494 -16.235 1.00 95.88 204 GLU A C 1
ATOM 1566 O O . GLU A 1 204 ? -1.843 -8.111 -15.666 1.00 95.88 204 GLU A O 1
ATOM 1571 N N . LYS A 1 205 ? 0.339 -7.815 -16.119 1.00 96.50 205 LYS A N 1
ATOM 1572 C CA . LYS A 1 205 ? 0.454 -6.570 -15.342 1.00 96.50 205 LYS A CA 1
ATOM 1573 C C . LYS A 1 205 ? -0.245 -5.396 -16.026 1.00 96.50 205 LYS A C 1
ATOM 1575 O O . LYS A 1 205 ? -0.856 -4.575 -15.335 1.00 96.50 205 LYS A O 1
ATOM 1580 N N . ALA A 1 206 ? -0.179 -5.308 -17.356 1.00 96.81 206 ALA A N 1
ATOM 1581 C CA . ALA A 1 206 ? -0.870 -4.273 -18.123 1.00 96.81 206 ALA A CA 1
ATOM 1582 C C . ALA A 1 206 ? -2.393 -4.372 -17.955 1.00 96.81 206 ALA A C 1
ATOM 1584 O O . ALA A 1 206 ? -3.048 -3.384 -17.613 1.00 96.81 206 ALA A O 1
ATOM 1585 N N . GLU A 1 207 ? -2.944 -5.574 -18.121 1.00 97.06 207 GLU A N 1
ATOM 1586 C CA . GLU A 1 207 ? -4.369 -5.854 -17.936 1.00 97.06 207 GLU A CA 1
ATOM 1587 C C . GLU A 1 207 ? -4.816 -5.569 -16.502 1.00 97.06 207 GLU A C 1
ATOM 1589 O O . GLU A 1 207 ? -5.806 -4.863 -16.293 1.00 97.06 207 GLU A O 1
ATOM 1594 N N . LEU A 1 208 ? -4.047 -6.026 -15.504 1.00 97.75 208 LEU A N 1
ATOM 1595 C CA . LEU A 1 208 ? -4.318 -5.741 -14.096 1.00 97.75 208 LEU A CA 1
ATOM 1596 C C . LEU A 1 208 ? -4.363 -4.230 -13.821 1.00 97.75 208 LEU A C 1
ATOM 1598 O O . LEU A 1 208 ? -5.270 -3.755 -13.133 1.00 97.75 208 LEU A O 1
ATOM 1602 N N . ALA A 1 209 ? -3.411 -3.459 -14.354 1.00 97.12 209 ALA A N 1
ATOM 1603 C CA . ALA A 1 209 ? -3.368 -2.012 -14.162 1.00 97.12 209 ALA A CA 1
ATOM 1604 C C . ALA A 1 209 ? -4.580 -1.304 -14.788 1.00 97.12 209 ALA A C 1
ATOM 1606 O O . ALA A 1 209 ? -5.155 -0.420 -14.151 1.00 97.12 209 ALA A O 1
ATOM 1607 N N . VAL A 1 210 ? -4.992 -1.699 -15.997 1.00 97.12 210 VAL A N 1
ATOM 1608 C CA . VAL A 1 210 ? -6.152 -1.123 -16.699 1.00 97.12 210 VAL A CA 1
ATOM 1609 C C . VAL A 1 210 ? -7.468 -1.500 -16.015 1.00 97.12 210 VAL A C 1
ATOM 1611 O O . VAL A 1 210 ? -8.298 -0.622 -15.757 1.00 97.12 210 VAL A O 1
ATOM 1614 N N . GLU A 1 211 ? -7.645 -2.773 -15.652 1.00 96.94 211 GLU A N 1
ATOM 1615 C CA . GLU A 1 211 ? -8.810 -3.262 -14.904 1.00 96.94 211 GLU A CA 1
ATOM 1616 C C . GLU A 1 211 ? -8.966 -2.489 -13.586 1.00 96.94 211 GLU A C 1
ATOM 1618 O O . GLU A 1 211 ? -10.037 -1.946 -13.286 1.00 96.94 211 GLU A O 1
ATOM 1623 N N . THR A 1 212 ? -7.869 -2.366 -12.836 1.00 97.38 212 THR A N 1
ATOM 1624 C CA . THR A 1 212 ? -7.852 -1.668 -11.549 1.00 97.38 212 THR A CA 1
ATOM 1625 C C . THR A 1 212 ? -8.103 -0.172 -11.717 1.00 97.38 212 THR A C 1
ATOM 1627 O O . THR A 1 212 ? -8.927 0.384 -10.996 1.00 97.38 212 THR A O 1
ATOM 1630 N N . ALA A 1 213 ? -7.476 0.489 -12.696 1.00 96.06 213 ALA A N 1
ATOM 1631 C CA . ALA A 1 213 ? -7.675 1.918 -12.956 1.00 96.06 213 ALA A CA 1
ATOM 1632 C C . ALA A 1 213 ? -9.145 2.255 -13.257 1.00 96.06 213 ALA A C 1
ATOM 1634 O O . ALA A 1 213 ? -9.665 3.270 -12.789 1.00 96.06 213 ALA A O 1
ATOM 1635 N N . LYS A 1 214 ? -9.860 1.378 -13.975 1.00 95.12 214 LYS A N 1
ATOM 1636 C CA . LYS A 1 214 ? -11.308 1.522 -14.202 1.00 95.12 214 LYS A CA 1
ATOM 1637 C C . LYS A 1 214 ? -12.114 1.429 -12.907 1.00 95.12 214 LYS A C 1
ATOM 1639 O O . LYS A 1 214 ? -13.150 2.087 -12.787 1.00 95.12 214 LYS A O 1
ATOM 1644 N N . SER A 1 215 ? -11.717 0.566 -11.975 1.00 95.44 215 SER A N 1
ATOM 1645 C CA . SER A 1 215 ? -12.344 0.459 -10.652 1.00 95.44 215 SER A CA 1
ATOM 1646 C C . SER A 1 215 ? -12.042 1.693 -9.796 1.00 95.44 215 SER A C 1
ATOM 1648 O O . SER A 1 215 ? -12.977 2.307 -9.285 1.00 95.44 215 SER A O 1
ATOM 1650 N N . GLU A 1 216 ? -10.779 2.125 -9.735 1.00 95.12 216 GLU A N 1
ATOM 1651 C CA . GLU A 1 216 ? -10.357 3.339 -9.023 1.00 95.12 216 GLU A CA 1
ATOM 1652 C C . GLU A 1 216 ? -11.133 4.566 -9.521 1.00 95.12 216 GLU A C 1
ATOM 1654 O O . GLU A 1 216 ? -11.711 5.296 -8.719 1.00 95.12 216 GLU A O 1
ATOM 1659 N N . ALA A 1 217 ? -11.247 4.750 -10.841 1.00 92.88 217 ALA A N 1
ATOM 1660 C CA . ALA A 1 217 ? -11.994 5.858 -11.436 1.00 92.88 217 ALA A CA 1
ATOM 1661 C C . ALA A 1 217 ? -13.486 5.853 -11.064 1.00 92.88 217 ALA A C 1
ATOM 1663 O O . ALA A 1 217 ? -14.086 6.912 -10.898 1.00 92.88 217 ALA A O 1
ATOM 1664 N N . ARG A 1 218 ? -14.112 4.675 -10.929 1.00 93.06 218 ARG A N 1
ATOM 1665 C CA . ARG A 1 218 ? -15.514 4.561 -10.487 1.00 93.06 218 ARG A CA 1
ATOM 1666 C C . ARG A 1 218 ? -15.681 4.954 -9.021 1.00 93.06 218 ARG A C 1
ATOM 1668 O O . ARG A 1 218 ? -16.668 5.595 -8.682 1.00 93.06 218 ARG A O 1
ATOM 1675 N N . ILE A 1 219 ? -14.723 4.589 -8.174 1.00 93.25 219 ILE A N 1
ATOM 1676 C CA . ILE A 1 219 ? -14.748 4.881 -6.735 1.00 93.25 219 ILE A CA 1
ATOM 1677 C C . ILE A 1 219 ? -14.462 6.363 -6.484 1.00 93.25 219 ILE A C 1
ATOM 1679 O O . ILE A 1 219 ? -15.198 7.004 -5.740 1.00 93.25 219 ILE A O 1
ATOM 1683 N N . LEU A 1 220 ? -13.455 6.928 -7.155 1.00 91.69 220 LEU A N 1
ATOM 1684 C CA . LEU A 1 220 ? -13.072 8.334 -7.006 1.00 91.69 220 LEU A CA 1
ATOM 1685 C C . LEU A 1 220 ? -14.178 9.301 -7.437 1.00 91.69 220 LEU A C 1
ATOM 1687 O O . LEU A 1 220 ? -14.302 10.353 -6.832 1.00 91.69 220 LEU A O 1
ATOM 1691 N N . LYS A 1 221 ? -15.052 8.925 -8.382 1.00 89.75 221 LYS A N 1
ATOM 1692 C CA . LYS A 1 221 ? -16.242 9.722 -8.749 1.00 89.75 221 LYS A CA 1
ATOM 1693 C C . LYS A 1 221 ? -17.228 9.957 -7.597 1.00 89.75 221 LYS A C 1
ATOM 1695 O O . LYS A 1 221 ? -18.093 10.816 -7.722 1.00 89.75 221 LYS A O 1
ATOM 1700 N N . ARG A 1 222 ? -17.139 9.188 -6.505 1.00 86.81 222 ARG A N 1
ATOM 1701 C CA . ARG A 1 222 ? -17.975 9.358 -5.300 1.00 86.81 222 ARG A CA 1
ATOM 1702 C C . ARG A 1 222 ? -17.449 10.437 -4.350 1.00 86.81 222 ARG A C 1
ATOM 1704 O O . ARG A 1 222 ? -18.072 10.678 -3.318 1.00 86.81 222 ARG A O 1
ATOM 1711 N N . ILE A 1 223 ? -16.291 11.011 -4.661 1.00 89.75 223 ILE A N 1
ATOM 1712 C CA . ILE A 1 223 ? -15.616 12.040 -3.881 1.00 89.75 223 ILE A CA 1
ATOM 1713 C C . ILE A 1 223 ? -15.423 13.223 -4.817 1.00 89.75 223 ILE A C 1
ATOM 1715 O O . ILE A 1 223 ? -14.825 13.068 -5.881 1.00 89.75 223 ILE A O 1
ATOM 1719 N N . ASP A 1 224 ? -15.904 14.396 -4.426 1.00 85.12 224 ASP A N 1
ATOM 1720 C CA . ASP A 1 224 ? -15.695 15.624 -5.187 1.00 85.12 224 ASP A CA 1
ATOM 1721 C C . ASP A 1 224 ? -14.787 16.601 -4.421 1.00 85.12 224 ASP A C 1
ATOM 1723 O O . ASP A 1 224 ? -15.264 17.445 -3.654 1.00 85.12 224 ASP A O 1
ATOM 1727 N N . PRO A 1 225 ? -13.457 16.531 -4.631 1.00 81.75 225 PRO A N 1
ATOM 1728 C CA . PRO A 1 225 ? -12.513 17.456 -4.013 1.00 81.75 225 PRO A CA 1
ATOM 1729 C C . PRO A 1 225 ? -12.793 18.928 -4.331 1.00 81.75 225 PRO A C 1
ATOM 1731 O O . PRO A 1 225 ? -12.432 19.790 -3.534 1.00 81.75 225 PRO A O 1
ATOM 1734 N N . SER A 1 226 ? -13.438 19.241 -5.465 1.00 77.69 226 SER A N 1
ATOM 1735 C CA . SER A 1 226 ? -13.772 20.626 -5.833 1.00 77.69 226 SER A CA 1
ATOM 1736 C C . SER A 1 226 ? -14.877 21.211 -4.951 1.00 77.69 226 SER A C 1
ATOM 1738 O O . SER A 1 226 ? -14.918 22.419 -4.722 1.00 77.69 226 SER A O 1
ATOM 1740 N N . ARG A 1 227 ? -15.720 20.343 -4.380 1.00 78.88 227 ARG A N 1
ATOM 1741 C CA . ARG A 1 227 ? -16.702 20.681 -3.342 1.00 78.88 227 ARG A CA 1
ATOM 1742 C C . ARG A 1 227 ? -16.113 20.624 -1.934 1.00 78.88 227 ARG A C 1
ATOM 1744 O O . ARG A 1 227 ? -16.837 20.863 -0.975 1.00 78.88 227 ARG A O 1
ATOM 1751 N N . GLY A 1 228 ? -14.818 20.335 -1.800 1.00 77.44 228 GLY A N 1
ATOM 1752 C CA . GLY A 1 228 ? -14.127 20.204 -0.520 1.00 77.44 228 GLY A CA 1
ATOM 1753 C C . GLY A 1 228 ? -14.243 18.822 0.124 1.00 77.44 228 GLY A C 1
ATOM 1754 O O . GLY A 1 228 ? -13.945 18.703 1.313 1.00 77.44 228 GLY A O 1
ATOM 1755 N N . ASP A 1 229 ? -14.660 17.789 -0.617 1.00 89.06 229 ASP A N 1
ATOM 1756 C CA . ASP A 1 229 ? -14.691 16.429 -0.079 1.00 89.06 229 ASP A CA 1
ATOM 1757 C C . ASP A 1 229 ? -13.280 15.906 0.206 1.00 89.06 229 ASP A C 1
ATOM 1759 O O . ASP A 1 229 ? -12.325 16.141 -0.544 1.00 89.06 229 ASP A O 1
ATOM 1763 N N . MET A 1 230 ? -13.149 15.135 1.284 1.00 92.62 230 MET A N 1
ATOM 1764 C CA . MET A 1 230 ? -11.869 14.563 1.697 1.00 92.62 230 MET A CA 1
ATOM 1765 C C . MET A 1 230 ? -12.029 13.288 2.514 1.00 92.62 230 MET A C 1
ATOM 1767 O O . MET A 1 230 ? -13.137 12.833 2.797 1.00 92.62 230 MET A O 1
ATOM 1771 N N . ILE A 1 231 ? -10.896 12.705 2.896 1.00 96.50 231 ILE A N 1
ATOM 1772 C CA . ILE A 1 231 ? -10.839 11.556 3.798 1.00 96.50 231 ILE A CA 1
ATOM 1773 C C . ILE A 1 231 ? -9.993 11.872 5.032 1.00 96.50 231 ILE A C 1
ATOM 1775 O O . ILE A 1 231 ? -9.091 12.714 4.995 1.00 96.50 231 ILE A O 1
ATOM 1779 N N . VAL A 1 232 ? -10.259 11.158 6.121 1.00 97.50 232 VAL A N 1
ATOM 1780 C CA . VAL A 1 232 ? -9.508 11.275 7.373 1.00 97.50 232 VAL A CA 1
ATOM 1781 C C . VAL A 1 232 ? -8.810 9.956 7.678 1.00 97.50 232 VAL A C 1
ATOM 1783 O O . VAL A 1 232 ? -9.381 8.876 7.546 1.00 97.50 232 VAL A O 1
ATOM 1786 N N . TYR A 1 233 ? -7.551 10.042 8.088 1.00 98.19 233 TYR A N 1
ATOM 1787 C CA . TYR A 1 233 ? -6.803 8.925 8.642 1.00 98.19 233 TYR A CA 1
ATOM 1788 C C . TYR A 1 233 ? -6.485 9.209 10.098 1.00 98.19 233 TYR A C 1
ATOM 1790 O O . TYR A 1 233 ? -5.879 10.234 10.401 1.00 98.19 233 TYR A O 1
ATOM 1798 N N . VAL A 1 234 ? -6.827 8.283 10.982 1.00 98.00 234 VAL A N 1
ATOM 1799 C CA . VAL A 1 234 ? -6.538 8.383 12.408 1.00 98.00 234 VAL A CA 1
ATOM 1800 C C . VAL A 1 234 ? -5.512 7.313 12.755 1.00 98.00 234 VAL A C 1
ATOM 1802 O O . VAL A 1 234 ? -5.788 6.112 12.731 1.00 98.00 234 VAL A O 1
ATOM 1805 N N . GLY A 1 235 ? -4.282 7.757 12.999 1.00 95.12 235 GLY A N 1
ATOM 1806 C CA . GLY A 1 235 ? -3.166 6.886 13.326 1.00 95.12 235 GLY A CA 1
ATOM 1807 C C . GLY A 1 235 ? -3.162 6.500 14.800 1.00 95.12 235 GLY A C 1
ATOM 1808 O O . GLY A 1 235 ? -3.375 7.340 15.669 1.00 95.12 235 GLY A O 1
ATOM 1809 N N . LEU A 1 236 ? -2.846 5.237 15.071 1.00 93.00 236 LEU A N 1
ATOM 1810 C CA . LEU A 1 236 ? -2.565 4.705 16.396 1.00 93.00 236 LEU A CA 1
ATOM 1811 C C . LEU A 1 236 ? -1.306 3.827 16.325 1.00 93.00 236 LEU A C 1
ATOM 1813 O O . LEU A 1 236 ? -1.369 2.712 15.815 1.00 93.00 236 LEU A O 1
ATOM 1817 N N . PRO A 1 237 ? -0.138 4.291 16.800 1.00 91.38 237 PRO A N 1
ATOM 1818 C CA . PRO A 1 237 ? 1.159 3.658 16.571 1.00 91.38 237 PRO A CA 1
ATOM 1819 C C . PRO A 1 237 ? 1.471 2.566 17.604 1.00 91.38 237 PRO A C 1
ATOM 1821 O O . PRO A 1 237 ? 2.618 2.431 18.017 1.00 91.38 237 PRO A O 1
ATOM 1824 N N . PHE A 1 238 ? 0.485 1.781 18.039 1.00 89.88 238 PHE A N 1
ATOM 1825 C CA . PHE A 1 238 ? 0.658 0.737 19.054 1.00 89.88 238 PHE A CA 1
ATOM 1826 C C . PHE A 1 238 ? 0.246 -0.632 18.527 1.00 89.88 238 PHE A C 1
ATOM 1828 O O . PHE A 1 238 ? -0.775 -0.759 17.859 1.00 89.88 238 PHE A O 1
ATOM 1835 N N . CYS A 1 239 ? 1.038 -1.654 18.842 1.00 89.00 239 CYS A N 1
ATOM 1836 C CA . CYS A 1 239 ? 0.728 -3.058 18.583 1.00 89.00 239 CYS A CA 1
ATOM 1837 C C . CYS A 1 239 ? 1.051 -3.903 19.824 1.00 89.00 239 CYS A C 1
ATOM 1839 O O . CYS A 1 239 ? 1.933 -3.518 20.595 1.00 89.00 239 CYS A O 1
ATOM 1841 N N . PRO A 1 240 ? 0.434 -5.089 19.991 1.00 86.25 240 PRO A N 1
ATOM 1842 C CA . PRO A 1 240 ? 0.810 -6.023 21.058 1.00 86.25 240 PRO A CA 1
ATOM 1843 C C . PRO A 1 240 ? 2.268 -6.481 20.943 1.00 86.25 240 PRO A C 1
ATOM 1845 O O . PRO A 1 240 ? 2.966 -6.627 21.937 1.00 86.25 240 PRO A O 1
ATOM 1848 N N . SER A 1 241 ? 2.736 -6.694 19.711 1.00 85.31 241 SER A N 1
ATOM 1849 C CA . SER A 1 241 ? 4.129 -7.004 19.398 1.00 85.31 241 SER A CA 1
ATOM 1850 C C . SER A 1 241 ? 4.501 -6.506 17.999 1.00 85.31 241 SER A C 1
ATOM 1852 O O . SER A 1 241 ? 3.636 -6.222 17.162 1.00 85.31 241 SER A O 1
ATOM 1854 N N . ARG A 1 242 ? 5.806 -6.377 17.730 1.00 83.38 242 ARG A N 1
ATOM 1855 C CA . ARG A 1 242 ? 6.315 -5.942 16.423 1.00 83.38 242 ARG A CA 1
ATOM 1856 C C . ARG A 1 242 ? 6.526 -7.144 15.503 1.00 83.38 242 ARG A C 1
ATOM 1858 O O . ARG A 1 242 ? 7.370 -7.990 15.780 1.00 83.38 242 ARG A O 1
ATOM 1865 N N . CYS A 1 243 ? 5.822 -7.167 14.372 1.00 86.50 243 CYS A N 1
ATOM 1866 C CA . CYS A 1 243 ? 6.033 -8.183 13.337 1.00 86.50 243 CYS A CA 1
ATOM 1867 C C . CYS A 1 243 ? 7.338 -7.908 12.568 1.00 86.50 243 CYS A C 1
ATOM 1869 O O . CYS A 1 243 ? 7.687 -6.748 12.321 1.00 86.50 243 CYS A O 1
ATOM 1871 N N . ALA A 1 244 ? 8.035 -8.960 12.140 1.00 83.12 244 ALA A N 1
ATOM 1872 C CA . ALA A 1 244 ? 9.367 -8.866 11.535 1.00 83.12 244 ALA A CA 1
ATOM 1873 C C . ALA A 1 244 ? 9.392 -8.135 10.175 1.00 83.12 244 ALA A C 1
ATOM 1875 O O . ALA A 1 244 ? 10.400 -7.522 9.822 1.00 83.12 244 ALA A O 1
ATOM 1876 N N . TYR A 1 245 ? 8.275 -8.148 9.441 1.00 83.56 245 TYR A N 1
ATOM 1877 C CA . TYR A 1 245 ? 8.105 -7.458 8.155 1.00 83.56 245 TYR A CA 1
ATOM 1878 C C . TYR A 1 245 ? 7.482 -6.056 8.288 1.00 83.56 245 TYR A C 1
ATOM 1880 O O . TYR A 1 245 ? 7.420 -5.313 7.310 1.00 83.56 245 TYR A O 1
ATOM 1888 N N . CYS A 1 246 ? 6.974 -5.685 9.471 1.00 81.88 246 CYS A N 1
ATOM 1889 C CA . CYS A 1 246 ? 6.098 -4.524 9.615 1.00 81.88 246 CYS A CA 1
ATOM 1890 C C . CYS A 1 246 ? 6.804 -3.220 9.223 1.00 81.88 246 CYS A C 1
ATOM 1892 O O . CYS A 1 246 ? 7.872 -2.867 9.743 1.00 81.88 246 CYS A O 1
ATOM 1894 N N . SER A 1 247 ? 6.174 -2.468 8.315 1.00 71.44 247 SER A N 1
ATOM 1895 C CA . SER A 1 247 ? 6.679 -1.175 7.874 1.00 71.44 247 SER A CA 1
ATOM 1896 C C . SER A 1 247 ? 6.208 0.006 8.719 1.00 71.44 247 SER A C 1
ATOM 1898 O O . SER A 1 247 ? 6.786 1.093 8.595 1.00 71.44 247 SER A O 1
ATOM 1900 N N . PHE A 1 248 ? 5.207 -0.192 9.567 1.00 70.81 248 PHE A N 1
ATOM 1901 C CA . PHE A 1 248 ? 4.703 0.838 10.459 1.00 70.81 248 PHE A CA 1
ATOM 1902 C C . PHE A 1 248 ? 5.640 1.035 11.649 1.00 70.81 248 PHE A C 1
ATOM 1904 O O . PHE A 1 248 ? 6.335 0.120 12.094 1.00 70.81 248 PHE A O 1
ATOM 1911 N N . ILE A 1 249 ? 5.698 2.271 12.137 1.00 66.38 249 ILE A N 1
ATOM 1912 C CA . ILE A 1 249 ? 6.396 2.580 13.382 1.00 66.38 249 ILE A CA 1
ATOM 1913 C C . ILE A 1 249 ? 5.399 2.289 14.484 1.00 66.38 249 ILE A C 1
ATOM 1915 O O . ILE A 1 249 ? 4.540 3.107 14.789 1.00 66.38 249 ILE A O 1
ATOM 1919 N N . THR A 1 250 ? 5.480 1.069 14.992 1.00 71.38 250 THR A N 1
ATOM 1920 C CA . THR A 1 250 ? 4.612 0.576 16.053 1.00 71.38 250 THR A CA 1
ATOM 1921 C C . THR A 1 250 ? 5.432 0.431 17.317 1.00 71.38 250 THR A C 1
ATOM 1923 O O . THR A 1 250 ? 6.506 -0.180 17.297 1.00 71.38 250 THR A O 1
ATOM 1926 N N . GLN A 1 251 ? 4.918 0.971 18.406 1.00 74.44 251 GLN A N 1
ATOM 1927 C CA . GLN A 1 251 ? 5.436 0.767 19.740 1.00 74.44 251 GLN A CA 1
ATOM 1928 C C . GLN A 1 251 ? 4.656 -0.358 20.424 1.00 74.44 251 GLN A C 1
ATOM 1930 O O . GLN A 1 251 ? 3.526 -0.676 20.052 1.00 74.44 251 GLN A O 1
ATOM 1935 N N . ASP A 1 252 ? 5.294 -1.003 21.390 1.00 75.94 252 ASP A N 1
ATOM 1936 C CA . ASP A 1 252 ? 4.683 -2.078 22.164 1.00 75.94 252 ASP A CA 1
ATOM 1937 C C . ASP A 1 252 ? 3.654 -1.472 23.134 1.00 75.94 252 ASP A C 1
ATOM 1939 O O . ASP A 1 252 ? 4.015 -0.727 24.051 1.00 75.94 252 ASP A O 1
ATOM 1943 N N . ALA A 1 253 ? 2.373 -1.768 22.896 1.00 71.69 253 ALA A N 1
ATOM 1944 C CA . ALA A 1 253 ? 1.249 -1.230 23.662 1.00 71.69 253 ALA A CA 1
ATOM 1945 C C . ALA A 1 253 ? 1.326 -1.611 25.150 1.00 71.69 253 ALA A C 1
ATOM 1947 O O . ALA A 1 253 ? 0.980 -0.811 26.017 1.00 71.69 253 ALA A O 1
ATOM 1948 N N . LEU A 1 254 ? 1.813 -2.819 25.455 1.00 68.25 254 LEU A N 1
ATOM 1949 C CA . LEU A 1 254 ? 1.902 -3.328 26.823 1.00 68.25 254 LEU A CA 1
ATOM 1950 C C . LEU A 1 254 ? 2.996 -2.592 27.598 1.00 68.25 254 LEU A C 1
ATOM 1952 O O . LEU A 1 254 ? 2.782 -2.166 28.737 1.00 68.25 254 LEU A O 1
ATOM 1956 N N . ARG A 1 255 ? 4.154 -2.382 26.960 1.00 73.19 255 ARG A N 1
ATOM 1957 C CA . ARG A 1 255 ? 5.285 -1.654 27.563 1.00 73.19 255 ARG A CA 1
ATOM 1958 C C . ARG A 1 255 ? 4.975 -0.183 27.819 1.00 73.19 255 ARG A C 1
ATOM 1960 O O . ARG A 1 255 ? 5.519 0.390 28.758 1.00 73.19 255 ARG A O 1
ATOM 1967 N N . LEU A 1 256 ? 4.112 0.418 27.002 1.00 75.88 256 LEU A N 1
ATOM 1968 C CA . LEU A 1 256 ? 3.768 1.840 27.061 1.00 75.88 256 LEU A CA 1
ATOM 1969 C C . LEU A 1 256 ? 2.344 2.097 27.549 1.00 75.88 256 LEU A C 1
ATOM 1971 O O . LEU A 1 256 ? 1.792 3.163 27.293 1.00 75.88 256 LEU A O 1
ATOM 1975 N N . SER A 1 257 ? 1.769 1.161 28.303 1.00 73.88 257 SER A N 1
ATOM 1976 C CA . SER A 1 257 ? 0.409 1.268 28.850 1.00 73.88 257 SER A CA 1
ATOM 1977 C C . SER A 1 257 ? 0.126 2.598 29.562 1.00 73.88 257 SER A C 1
ATOM 1979 O O . SER A 1 257 ? -0.982 3.116 29.462 1.00 73.88 257 SER A O 1
ATOM 1981 N N . LYS A 1 258 ? 1.133 3.198 30.214 1.00 79.31 258 LYS A N 1
ATOM 1982 C CA . LYS A 1 258 ? 1.026 4.514 30.869 1.00 79.31 258 LYS A CA 1
ATOM 1983 C C . LYS A 1 258 ? 0.903 5.697 29.903 1.00 79.31 258 LYS A C 1
ATOM 1985 O O . LYS A 1 258 ? 0.300 6.688 30.277 1.00 79.31 258 LYS A O 1
ATOM 1990 N N . ALA A 1 259 ? 1.460 5.595 28.698 1.00 79.56 259 ALA A N 1
ATOM 1991 C CA . ALA A 1 259 ? 1.421 6.650 27.684 1.00 79.56 259 ALA A CA 1
ATOM 1992 C C . ALA A 1 259 ? 0.192 6.547 26.761 1.00 79.56 259 ALA A C 1
ATOM 1994 O O . ALA A 1 259 ? -0.079 7.474 26.001 1.00 79.56 259 ALA A O 1
ATOM 1995 N N . LEU A 1 260 ? -0.553 5.429 26.801 1.00 86.62 260 LEU A N 1
ATOM 1996 C CA . LEU A 1 260 ? -1.744 5.241 25.964 1.00 86.62 260 LEU A CA 1
ATOM 1997 C C . LEU A 1 260 ? -2.825 6.307 26.224 1.00 86.62 260 LEU A C 1
ATOM 1999 O O . LEU A 1 260 ? -3.317 6.855 25.239 1.00 86.62 260 LEU A O 1
ATOM 2003 N N . PRO A 1 261 ? -3.197 6.640 27.482 1.00 92.94 261 PRO A N 1
ATOM 2004 C CA . PRO A 1 261 ? -4.212 7.662 27.736 1.00 92.94 261 PRO A CA 1
ATOM 2005 C C . PRO A 1 261 ? -3.779 9.048 27.253 1.00 92.94 261 PRO A C 1
ATOM 2007 O O . PRO A 1 261 ? -4.542 9.695 26.547 1.00 92.94 261 PRO A O 1
ATOM 2010 N N . ASP A 1 262 ? -2.539 9.456 27.541 1.00 94.25 262 ASP A N 1
ATOM 2011 C CA . ASP A 1 262 ? -1.996 10.751 27.106 1.00 94.25 262 ASP A CA 1
ATOM 2012 C C . ASP A 1 262 ? -1.974 10.867 25.576 1.00 94.25 262 ASP A C 1
ATOM 2014 O O . ASP A 1 262 ? -2.276 11.917 25.009 1.00 94.25 262 ASP A O 1
ATOM 2018 N N . TYR A 1 263 ? -1.651 9.769 24.884 1.00 94.94 263 TYR A N 1
ATOM 2019 C CA . TYR A 1 263 ? -1.715 9.724 23.429 1.00 94.94 263 TYR A CA 1
ATOM 2020 C C . TYR A 1 263 ? -3.150 9.844 22.906 1.00 94.94 263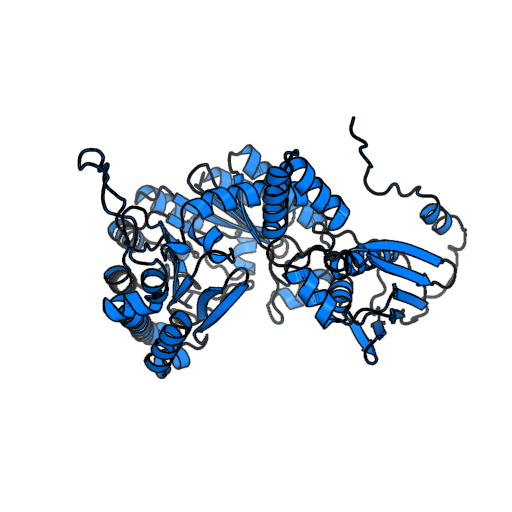 TYR A C 1
ATOM 2022 O O . TYR A 1 263 ? -3.388 10.585 21.954 1.00 94.94 263 TYR A O 1
ATOM 2030 N N . VAL A 1 264 ? -4.101 9.119 23.503 1.00 96.38 264 VAL A N 1
ATOM 2031 C CA . VAL A 1 264 ? -5.521 9.211 23.135 1.00 96.38 264 VAL A CA 1
ATOM 2032 C C . VAL A 1 264 ? -6.019 10.644 23.305 1.00 96.38 264 VAL A C 1
ATOM 2034 O O . VAL A 1 264 ? -6.634 11.177 22.384 1.00 96.38 264 VAL A O 1
ATOM 2037 N N . ASP A 1 265 ? -5.668 11.293 24.412 1.00 97.19 265 ASP A N 1
ATOM 2038 C CA . ASP A 1 265 ? -6.067 12.670 24.710 1.00 97.19 265 ASP A CA 1
ATOM 2039 C C . ASP A 1 265 ? -5.454 13.652 23.710 1.00 97.19 265 ASP A C 1
ATOM 2041 O O . ASP A 1 265 ? -6.147 14.524 23.193 1.00 97.19 265 ASP A O 1
ATOM 2045 N N . ALA A 1 266 ? -4.192 13.442 23.333 1.00 97.31 266 ALA A N 1
ATOM 2046 C CA . ALA A 1 266 ? -3.531 14.212 22.287 1.00 97.31 266 ALA A CA 1
ATOM 2047 C C . ALA A 1 266 ? -4.197 14.053 20.905 1.00 97.31 266 ALA A C 1
ATOM 2049 O O . ALA A 1 266 ? -4.298 15.020 20.156 1.00 97.31 266 ALA A O 1
ATOM 2050 N N . VAL A 1 267 ? -4.646 12.854 20.520 1.00 97.69 267 VAL A N 1
ATOM 2051 C CA . VAL A 1 267 ? -5.345 12.667 19.231 1.00 97.69 267 VAL A CA 1
ATOM 2052 C C . VAL A 1 267 ? -6.739 13.293 19.258 1.00 97.69 267 VAL A C 1
ATOM 2054 O O . VAL A 1 267 ? -7.142 13.900 18.267 1.00 97.69 267 VAL A O 1
ATOM 2057 N N . ILE A 1 268 ? -7.459 13.180 20.378 1.00 97.62 268 ILE A N 1
ATOM 2058 C CA . ILE A 1 268 ? -8.764 13.829 20.554 1.00 97.62 268 ILE A CA 1
ATOM 2059 C C . ILE A 1 268 ? -8.606 15.352 20.481 1.00 97.62 268 ILE A C 1
ATOM 2061 O O . ILE A 1 268 ? -9.335 15.980 19.723 1.00 97.62 268 ILE A O 1
ATOM 2065 N N . HIS A 1 269 ? -7.612 15.930 21.165 1.00 96.81 269 HIS A N 1
ATOM 2066 C CA . HIS A 1 269 ? -7.314 17.369 21.099 1.00 96.81 269 HIS A CA 1
ATOM 2067 C C . HIS A 1 269 ? -6.950 17.821 19.681 1.00 96.81 269 HIS A C 1
ATOM 2069 O O . HIS A 1 269 ? -7.423 18.855 19.217 1.00 96.81 269 HIS A O 1
ATOM 2075 N N . GLU A 1 270 ? -6.162 17.025 18.948 1.00 96.75 270 GLU A N 1
ATOM 2076 C CA . GLU A 1 270 ? -5.865 17.309 17.539 1.00 96.75 270 GLU A CA 1
ATOM 2077 C C . GLU A 1 270 ? -7.138 17.332 16.684 1.00 96.75 270 GLU A C 1
ATOM 2079 O O . GLU A 1 270 ? -7.316 18.235 15.869 1.00 96.75 270 GLU A O 1
ATOM 2084 N N . ALA A 1 271 ? -8.030 16.353 16.865 1.00 95.25 271 ALA A N 1
ATOM 2085 C CA . ALA A 1 271 ? -9.299 16.297 16.149 1.00 95.25 271 ALA A CA 1
ATOM 2086 C C . ALA A 1 271 ? -10.196 17.490 16.516 1.00 95.25 271 ALA A C 1
ATOM 2088 O O . ALA A 1 271 ? -10.702 18.176 15.630 1.00 95.25 271 ALA A O 1
ATOM 2089 N N . GLU A 1 272 ? -10.354 17.778 17.807 1.00 93.62 272 GLU A N 1
ATOM 2090 C CA . GLU A 1 272 ? -11.162 18.894 18.300 1.00 93.62 272 GLU A CA 1
ATOM 2091 C C . GLU A 1 272 ? -10.668 20.226 17.732 1.00 93.62 272 GLU A C 1
ATOM 2093 O O . GLU A 1 272 ? -11.452 21.000 17.187 1.00 93.62 272 GLU A O 1
ATOM 2098 N N . ALA A 1 273 ? -9.359 20.471 17.751 1.00 91.31 273 ALA A N 1
ATOM 2099 C CA . ALA A 1 273 ? -8.804 21.703 17.212 1.00 91.31 273 ALA A CA 1
ATOM 2100 C C . ALA A 1 273 ? -8.997 21.843 15.688 1.00 91.31 273 ALA A C 1
ATOM 2102 O O . ALA A 1 273 ? -9.106 22.959 15.180 1.00 91.31 273 ALA A O 1
ATOM 2103 N N . LEU A 1 274 ? -9.024 20.745 14.931 1.00 89.38 274 LEU A N 1
ATOM 2104 C CA . LEU A 1 274 ? -9.166 20.798 13.472 1.00 89.38 274 LEU A CA 1
ATOM 2105 C C . LEU A 1 274 ? -10.631 20.809 13.002 1.00 89.38 274 LEU A C 1
ATOM 2107 O O . LEU A 1 274 ? -10.888 21.278 11.895 1.00 89.38 274 LEU A O 1
ATOM 2111 N N . PHE A 1 275 ? -11.576 20.308 13.807 1.00 87.19 275 PHE A N 1
ATOM 2112 C CA . PHE A 1 275 ? -12.967 20.107 13.377 1.00 87.19 275 PHE A CA 1
ATOM 2113 C C . PHE A 1 275 ? -14.044 20.814 14.229 1.00 87.19 275 PHE A C 1
ATOM 2115 O O . PHE A 1 275 ? -15.148 20.994 13.723 1.00 87.19 275 PHE A O 1
ATOM 2122 N N . SER A 1 276 ? -13.775 21.232 15.476 1.00 71.94 276 SER A N 1
ATOM 2123 C CA . SER A 1 276 ? -14.823 21.740 16.392 1.00 71.94 276 SER A CA 1
ATOM 2124 C C . SER A 1 276 ? -15.264 23.188 16.163 1.00 71.94 276 SER A C 1
ATOM 2126 O O . SER A 1 276 ? -16.384 23.540 16.524 1.00 71.94 276 SER A O 1
ATOM 2128 N N . GLU A 1 277 ? -14.418 24.051 15.604 1.00 56.06 277 GLU A N 1
ATOM 2129 C CA . GLU A 1 277 ? -14.796 25.442 15.334 1.00 56.06 277 GLU A CA 1
ATOM 2130 C C . GLU A 1 277 ? -15.217 25.582 13.868 1.00 56.06 277 GLU A C 1
ATOM 2132 O O . GLU A 1 277 ? -14.416 25.298 12.979 1.00 56.06 277 GLU A O 1
ATOM 2137 N N . GLU A 1 278 ? -16.459 26.015 13.600 1.00 49.88 278 GLU A N 1
ATOM 2138 C CA . GLU A 1 278 ? -16.976 26.181 12.226 1.00 49.88 278 GLU A CA 1
ATOM 2139 C C . GLU A 1 278 ? -16.042 27.047 11.368 1.00 49.88 278 GLU A C 1
ATOM 2141 O O . GLU A 1 278 ? -15.836 26.747 10.196 1.00 49.88 278 GLU A O 1
ATOM 2146 N N . GLU A 1 279 ? -15.411 28.065 11.956 1.00 44.03 279 GLU A N 1
ATOM 2147 C CA . GLU A 1 279 ? -14.453 28.950 11.287 1.00 44.03 279 GLU A CA 1
ATOM 2148 C C . GLU A 1 279 ? -13.149 28.210 10.911 1.00 44.03 279 GLU A C 1
ATOM 2150 O O . GLU A 1 279 ? -12.742 28.226 9.749 1.00 44.03 279 GLU A O 1
ATOM 2155 N N . HIS A 1 280 ? -12.563 27.428 11.828 1.00 46.69 280 HIS A N 1
ATOM 2156 C CA . HIS A 1 280 ? -11.336 26.650 11.583 1.00 46.69 280 HIS A CA 1
ATOM 2157 C C . HIS A 1 280 ? -11.548 25.418 10.690 1.00 46.69 280 HIS A C 1
ATOM 2159 O O . HIS A 1 280 ? -10.691 25.087 9.864 1.00 46.69 280 HIS A O 1
ATOM 2165 N N . ALA A 1 281 ? -12.702 24.756 10.806 1.00 49.44 281 ALA A N 1
ATOM 2166 C CA . ALA A 1 281 ? -13.117 23.728 9.865 1.00 49.44 281 ALA A CA 1
ATOM 2167 C C . ALA A 1 281 ? -13.271 24.356 8.472 1.00 49.44 281 ALA A C 1
ATOM 2169 O O . ALA A 1 281 ? -12.736 23.833 7.501 1.00 49.44 281 ALA A O 1
ATOM 2170 N N . MET A 1 282 ? -13.898 25.528 8.336 1.00 44.22 282 MET A N 1
ATOM 2171 C CA . MET A 1 282 ? -13.992 26.206 7.038 1.00 44.22 282 MET A CA 1
ATOM 2172 C C . MET A 1 282 ? -12.631 26.626 6.452 1.00 44.22 282 MET A C 1
ATOM 2174 O O . MET A 1 282 ? -12.494 26.607 5.223 1.00 44.22 282 MET A O 1
ATOM 2178 N N . GLU A 1 283 ? -11.637 26.938 7.290 1.00 48.88 283 GLU A N 1
ATOM 2179 C CA . GLU A 1 283 ? -10.262 27.286 6.899 1.00 48.88 283 GLU A CA 1
ATOM 2180 C C . GLU A 1 283 ? -9.424 26.088 6.423 1.00 48.88 283 GLU A C 1
ATOM 2182 O O . GLU A 1 283 ? -8.781 26.168 5.375 1.00 48.88 283 GLU A O 1
ATOM 2187 N N . ILE A 1 284 ? -9.449 24.959 7.141 1.00 50.25 284 ILE A N 1
ATOM 2188 C CA . ILE A 1 284 ? -8.770 23.713 6.726 1.00 50.25 284 ILE A CA 1
ATOM 2189 C C . ILE A 1 284 ? -9.450 23.108 5.494 1.00 50.25 284 ILE A C 1
ATOM 2191 O O . ILE A 1 284 ? -8.807 22.528 4.619 1.00 50.25 284 ILE A O 1
ATOM 2195 N N . LEU A 1 285 ? -10.769 23.250 5.412 1.00 50.69 285 LEU A N 1
ATOM 2196 C CA . LEU A 1 285 ? -11.574 22.716 4.323 1.00 50.69 285 LEU A CA 1
ATOM 2197 C C . LEU A 1 285 ? -11.630 23.671 3.104 1.00 50.69 285 LEU A C 1
ATOM 2199 O O . LEU A 1 285 ? -12.310 23.356 2.132 1.00 50.69 285 LEU A O 1
ATOM 2203 N N . GLY A 1 286 ? -10.921 24.811 3.140 1.00 43.59 286 GLY A N 1
ATOM 2204 C CA . GLY A 1 286 ? -10.651 25.700 2.003 1.00 43.59 286 GLY A CA 1
ATOM 2205 C C . GLY A 1 286 ? -11.853 26.490 1.478 1.00 43.59 286 GLY A C 1
ATOM 2206 O O . GLY A 1 286 ? -12.443 26.118 0.469 1.00 43.59 286 GLY A O 1
ATOM 2207 N N . ASN A 1 287 ? -12.201 27.619 2.106 1.00 41.66 287 ASN A N 1
ATOM 2208 C CA . ASN A 1 287 ? -13.108 28.609 1.511 1.00 41.66 287 ASN A CA 1
ATOM 2209 C C . ASN A 1 287 ? -12.307 29.674 0.745 1.00 41.66 287 ASN A C 1
ATOM 2211 O O . ASN A 1 287 ? -11.849 30.658 1.324 1.00 41.66 287 ASN A O 1
ATOM 2215 N N . ASP A 1 288 ? -12.142 29.498 -0.566 1.00 39.19 288 ASP A N 1
ATOM 2216 C CA . ASP A 1 288 ? -11.620 30.570 -1.409 1.00 39.19 288 ASP A CA 1
ATOM 2217 C C . ASP A 1 288 ? -12.757 31.542 -1.761 1.00 39.19 288 ASP A C 1
ATOM 2219 O O . ASP A 1 288 ? -13.426 31.437 -2.790 1.00 39.19 288 ASP A O 1
ATOM 2223 N N . SER A 1 289 ? -12.977 32.525 -0.884 1.00 35.62 289 SER A N 1
ATOM 2224 C CA . SER A 1 289 ? -13.879 33.664 -1.131 1.00 35.62 289 SER A CA 1
ATOM 2225 C C . SER A 1 289 ? -13.479 34.513 -2.358 1.00 35.62 289 SER A C 1
ATOM 2227 O O . SER A 1 289 ? -14.149 35.498 -2.685 1.00 35.62 289 SER A O 1
ATOM 2229 N N . SER A 1 290 ? -12.402 34.154 -3.072 1.00 35.91 290 SER A N 1
ATOM 2230 C CA . SER A 1 290 ? -12.015 34.784 -4.333 1.00 35.91 290 SER A CA 1
ATOM 2231 C C . SER A 1 290 ? -12.785 34.266 -5.557 1.00 35.91 290 SER A C 1
ATOM 2233 O O . SER A 1 290 ? -12.830 34.978 -6.566 1.00 35.91 290 SER A O 1
ATOM 2235 N N . PHE A 1 291 ? -13.460 33.108 -5.481 1.00 33.38 291 PHE A N 1
ATOM 2236 C CA . PHE A 1 291 ? -14.256 32.594 -6.607 1.00 33.38 291 PHE A CA 1
ATOM 2237 C C . PHE A 1 291 ? -15.598 33.333 -6.752 1.00 33.38 291 PHE A C 1
ATOM 2239 O O . PHE A 1 291 ? -15.953 33.771 -7.848 1.00 33.38 291 PHE A O 1
ATOM 2246 N N . GLU A 1 292 ? -16.290 33.602 -5.638 1.00 31.97 292 GLU A N 1
ATOM 2247 C CA . GLU A 1 292 ? -17.540 34.383 -5.631 1.00 31.97 292 GLU A CA 1
ATOM 2248 C C . GLU A 1 292 ? -17.329 35.858 -6.010 1.00 31.97 292 GLU A C 1
ATOM 2250 O O . GLU A 1 292 ? -18.231 36.498 -6.543 1.00 31.97 292 GLU A O 1
ATOM 2255 N N . LYS A 1 293 ? -16.121 36.406 -5.817 1.00 30.95 293 LYS A N 1
ATOM 2256 C CA . LYS A 1 293 ? -15.789 37.775 -6.256 1.00 30.95 293 LYS A CA 1
ATOM 2257 C C . LYS A 1 293 ? -15.453 37.886 -7.748 1.00 30.95 293 LYS A C 1
ATOM 2259 O O . LYS A 1 293 ? -15.456 39.000 -8.270 1.00 30.95 293 LYS A O 1
ATOM 2264 N N . ARG A 1 294 ? -15.165 36.774 -8.439 1.00 31.62 294 ARG A N 1
ATOM 2265 C CA . ARG A 1 294 ? -14.845 36.749 -9.883 1.00 31.62 294 ARG A CA 1
ATOM 2266 C C . ARG A 1 294 ? -16.021 36.369 -10.778 1.00 31.62 294 ARG A C 1
ATOM 2268 O O . ARG A 1 294 ? -15.993 36.711 -11.959 1.00 31.62 294 ARG A O 1
ATOM 2275 N N . ALA A 1 295 ? -17.062 35.740 -10.238 1.00 30.12 295 ALA A N 1
ATOM 2276 C CA . ALA A 1 295 ? -18.332 35.585 -10.936 1.00 30.12 295 ALA A CA 1
ATOM 2277 C C . ALA A 1 295 ? -19.094 36.919 -10.883 1.00 30.12 295 ALA A C 1
ATOM 2279 O O . ALA A 1 295 ? -19.840 37.215 -9.952 1.00 30.12 295 ALA A O 1
ATOM 2280 N N . GLY A 1 296 ? -18.810 37.769 -11.870 1.00 29.11 296 GLY A N 1
ATOM 2281 C CA . GLY A 1 296 ? -19.424 39.076 -12.041 1.00 29.11 296 GLY A CA 1
ATOM 2282 C C . GLY A 1 296 ? -20.944 39.028 -11.896 1.00 29.11 296 GLY A C 1
ATOM 2283 O O . GLY A 1 296 ? -21.640 38.221 -12.502 1.00 29.11 296 GLY A O 1
ATOM 2284 N N . LYS A 1 297 ? -21.424 39.955 -11.077 1.00 33.56 297 LYS A N 1
ATOM 2285 C CA . LYS A 1 297 ? -22.808 40.294 -10.769 1.00 33.56 297 LYS A CA 1
ATOM 2286 C C . LYS A 1 297 ? -23.543 40.800 -12.020 1.00 33.56 297 LYS A C 1
ATOM 2288 O O . LYS A 1 297 ? -23.837 41.985 -12.113 1.00 33.56 297 LYS A O 1
ATOM 2293 N N . GLN A 1 298 ? -23.811 39.942 -13.000 1.00 36.00 298 GLN A N 1
ATOM 2294 C CA . GLN A 1 298 ? -24.741 40.246 -14.089 1.00 36.00 298 GLN A CA 1
ATOM 2295 C C . GLN A 1 298 ? -25.224 38.949 -14.752 1.00 36.00 298 GLN A C 1
ATOM 2297 O O . GLN A 1 298 ? -24.410 38.117 -15.124 1.00 36.00 298 GLN A O 1
ATOM 2302 N N . MET A 1 299 ? -26.546 38.820 -14.908 1.00 32.66 299 MET A N 1
ATOM 2303 C CA . MET A 1 299 ? -27.310 37.655 -15.401 1.00 32.66 299 MET A CA 1
ATOM 2304 C C . MET A 1 299 ? -27.756 36.616 -14.358 1.00 32.66 299 MET A C 1
ATOM 2306 O O . MET A 1 299 ? -27.528 35.425 -14.511 1.00 32.66 299 MET A O 1
ATOM 2310 N N . MET A 1 300 ? -28.514 37.056 -13.351 1.00 31.53 300 MET A N 1
ATOM 2311 C CA . MET A 1 300 ? -29.616 36.253 -12.792 1.00 31.53 300 MET A CA 1
ATOM 2312 C C . MET A 1 300 ? -30.792 37.182 -12.462 1.00 31.53 300 MET A C 1
ATOM 2314 O O . MET A 1 300 ? -31.138 37.415 -11.310 1.00 31.53 300 MET A O 1
ATOM 2318 N N . SER A 1 301 ? -31.391 37.762 -13.495 1.00 34.62 301 SER A N 1
ATOM 2319 C CA . SER A 1 301 ? -32.773 38.233 -13.446 1.00 34.62 301 SER A CA 1
ATOM 2320 C C . SER A 1 301 ? -33.465 37.617 -14.649 1.00 34.62 301 SER A C 1
ATOM 2322 O O . SER A 1 301 ? -32.938 37.748 -15.747 1.00 34.62 301 SER A O 1
ATOM 2324 N N . GLU A 1 302 ? -34.617 36.987 -14.422 1.00 37.50 302 GLU A N 1
ATOM 2325 C CA . GLU A 1 302 ? -35.492 36.341 -15.418 1.00 37.50 302 GLU A CA 1
ATOM 2326 C C . GLU A 1 302 ? -35.259 34.842 -15.647 1.00 37.50 302 GLU A C 1
ATOM 2328 O O . GLU A 1 302 ? -34.836 34.421 -16.714 1.00 37.50 302 GLU A O 1
ATOM 2333 N N . LEU A 1 303 ? -35.651 34.018 -14.671 1.00 29.00 303 LEU A N 1
ATOM 2334 C CA . LEU A 1 303 ? -36.240 32.696 -14.928 1.00 29.00 303 LEU A CA 1
ATOM 2335 C C . LEU A 1 303 ? -37.358 32.453 -13.885 1.00 29.00 303 LEU A C 1
ATOM 2337 O O . LEU A 1 303 ? -37.164 32.784 -12.713 1.00 29.00 303 LEU A O 1
ATOM 2341 N N . PRO A 1 304 ? -38.545 31.955 -14.287 1.00 31.05 304 PRO A N 1
ATOM 2342 C CA . PRO A 1 304 ? -39.715 31.844 -13.417 1.00 31.05 304 PRO A CA 1
ATOM 2343 C C . PRO A 1 304 ? -39.596 30.717 -12.378 1.00 31.05 304 PRO A C 1
ATOM 2345 O O . PRO A 1 304 ? -39.014 29.663 -12.621 1.00 31.05 304 PRO A O 1
ATOM 2348 N N . SER A 1 305 ? -40.220 30.949 -11.223 1.00 33.09 305 SER A N 1
ATOM 2349 C CA . SER A 1 305 ? -40.115 30.230 -9.944 1.00 33.09 305 SER A CA 1
ATOM 2350 C C . SER A 1 305 ? -40.661 28.791 -9.897 1.00 33.09 305 SER A C 1
ATOM 2352 O O . SER A 1 305 ? -41.002 28.319 -8.815 1.00 33.09 305 SER A O 1
ATOM 2354 N N . SER A 1 306 ? -40.802 28.087 -11.022 1.00 34.00 306 SER A N 1
ATOM 2355 C CA . SER A 1 306 ? -41.535 26.808 -11.071 1.00 34.00 306 SER A CA 1
ATOM 2356 C C . SER A 1 306 ? -40.721 25.576 -11.475 1.00 34.00 306 SER A C 1
ATOM 2358 O O . SER A 1 306 ? -41.313 24.537 -11.740 1.00 34.00 306 SER A O 1
ATOM 2360 N N . ILE A 1 307 ? -39.387 25.640 -11.473 1.00 35.12 307 ILE A N 1
ATOM 2361 C CA . ILE A 1 307 ? -38.520 24.447 -11.503 1.00 35.12 307 ILE A CA 1
ATOM 2362 C C . ILE A 1 307 ? -37.366 24.674 -10.521 1.00 35.12 307 ILE A C 1
ATOM 2364 O O . ILE A 1 307 ? -36.248 24.997 -10.904 1.00 35.12 307 ILE A O 1
ATOM 2368 N N . ILE A 1 308 ? -37.657 24.560 -9.227 1.00 32.81 308 ILE A N 1
ATOM 2369 C CA . ILE A 1 308 ? -36.634 24.302 -8.210 1.00 32.81 308 ILE A CA 1
ATOM 2370 C C . ILE A 1 308 ? -36.872 22.862 -7.758 1.00 32.81 308 ILE A C 1
ATOM 2372 O O . ILE A 1 308 ? -37.479 22.608 -6.721 1.00 32.81 308 ILE A O 1
ATOM 2376 N N . GLU A 1 309 ? -36.435 21.904 -8.580 1.00 31.09 309 GLU A N 1
ATOM 2377 C CA . GLU A 1 309 ? -35.974 20.637 -8.019 1.00 31.09 309 GLU A CA 1
ATOM 2378 C C . GLU A 1 309 ? -34.808 20.988 -7.093 1.00 31.09 309 GLU A C 1
ATOM 2380 O O . GLU A 1 309 ? -33.890 21.714 -7.474 1.00 31.09 309 GLU A O 1
ATOM 2385 N N . SER A 1 310 ? -34.926 20.566 -5.839 1.00 33.00 310 SER A N 1
ATOM 2386 C CA . SER A 1 310 ? -34.029 20.882 -4.731 1.00 33.00 310 SER A CA 1
ATOM 2387 C C . SER A 1 310 ? -32.554 20.881 -5.143 1.00 33.00 310 SER A C 1
ATOM 2389 O O . SER A 1 310 ? -31.976 19.823 -5.399 1.00 33.00 310 SER A O 1
ATOM 2391 N N . ALA A 1 311 ? -31.937 22.064 -5.163 1.00 28.67 311 ALA A N 1
ATOM 2392 C CA . ALA A 1 311 ? -30.494 22.203 -5.305 1.00 28.67 311 ALA A CA 1
ATOM 2393 C C . ALA A 1 311 ? -29.784 21.377 -4.205 1.00 28.67 311 ALA A C 1
ATOM 2395 O O . ALA A 1 311 ? -30.171 21.486 -3.036 1.00 28.67 311 ALA A O 1
ATOM 2396 N N . PRO A 1 312 ? -28.767 20.553 -4.528 1.00 34.84 312 PRO A N 1
ATOM 2397 C CA . PRO A 1 312 ? -28.021 19.806 -3.520 1.00 34.84 312 PRO A CA 1
ATOM 2398 C C . PRO A 1 312 ? -27.312 20.772 -2.564 1.00 34.84 312 PRO A C 1
ATOM 2400 O O . PRO A 1 312 ? -26.728 21.765 -2.996 1.00 34.84 312 PRO A O 1
ATOM 2403 N N . SER A 1 313 ? -27.349 20.477 -1.265 1.00 35.50 313 SER A N 1
ATOM 2404 C CA . SER A 1 313 ? -26.726 21.300 -0.228 1.00 35.50 313 SER A CA 1
ATOM 2405 C C . SER A 1 313 ? -25.214 21.482 -0.455 1.00 35.50 313 SER A C 1
ATOM 2407 O O . SER A 1 313 ? -24.486 20.568 -0.850 1.00 35.50 313 SER A O 1
ATOM 2409 N N . SER A 1 314 ? -24.723 22.690 -0.178 1.00 41.25 314 SER A N 1
ATOM 2410 C CA . SER A 1 314 ? -23.331 23.135 -0.332 1.00 41.25 314 SER A CA 1
ATOM 2411 C C . SER A 1 314 ? -22.379 22.657 0.781 1.00 41.25 314 SER A C 1
ATOM 2413 O O . SER A 1 314 ? -21.342 23.280 1.010 1.00 41.25 314 SER A O 1
ATOM 2415 N N . LYS A 1 315 ? -22.710 21.585 1.516 1.00 52.56 315 LYS A N 1
ATOM 2416 C CA . LYS A 1 315 ? -21.882 21.096 2.634 1.00 52.56 315 LYS A CA 1
ATOM 2417 C C . LYS A 1 315 ? -20.802 20.124 2.142 1.00 52.56 315 LYS A C 1
ATOM 2419 O O . LYS A 1 315 ? -21.114 19.143 1.476 1.00 52.56 315 LYS A O 1
ATOM 2424 N N . ARG A 1 316 ? -19.547 20.421 2.497 1.00 66.88 316 ARG A N 1
ATOM 2425 C CA . ARG A 1 316 ? -18.353 19.578 2.285 1.00 66.88 316 ARG A CA 1
ATOM 2426 C C . ARG A 1 316 ? -18.485 18.268 3.069 1.00 66.88 316 ARG A C 1
ATOM 2428 O O . ARG A 1 316 ? -18.961 18.316 4.205 1.00 66.88 316 ARG A O 1
ATOM 2435 N N . ARG A 1 317 ? -18.052 17.131 2.511 1.00 86.06 317 ARG A N 1
ATOM 2436 C CA . ARG A 1 317 ? -18.248 15.798 3.116 1.00 86.06 317 ARG A CA 1
ATOM 2437 C C . ARG A 1 317 ? -16.937 15.071 3.440 1.00 86.06 317 ARG A C 1
ATOM 2439 O O . ARG A 1 317 ? -15.978 15.093 2.670 1.00 86.06 317 ARG A O 1
ATOM 2446 N N . ILE A 1 318 ? -16.921 14.338 4.557 1.00 93.25 318 ILE A N 1
ATOM 2447 C CA . ILE A 1 318 ? -15.892 13.326 4.836 1.00 93.25 318 ILE A CA 1
ATOM 2448 C C . ILE A 1 318 ? -16.328 12.007 4.198 1.00 93.25 318 ILE A C 1
ATOM 2450 O O . ILE A 1 318 ? -17.242 11.340 4.676 1.00 93.25 318 ILE A O 1
ATOM 2454 N N . ALA A 1 319 ? -15.687 11.626 3.095 1.00 95.31 319 ALA A N 1
ATOM 2455 C CA . ALA A 1 319 ? -16.061 10.4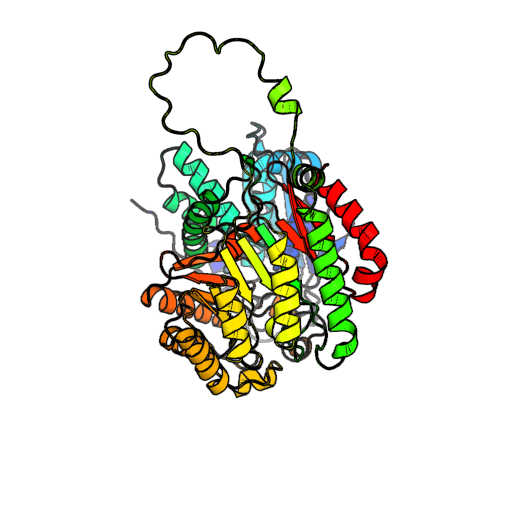32 2.340 1.00 95.31 319 ALA A CA 1
ATOM 2456 C C . ALA A 1 319 ? -15.675 9.128 3.056 1.00 95.31 319 ALA A C 1
ATOM 2458 O O . ALA A 1 319 ? -16.373 8.125 2.921 1.00 95.31 319 ALA A O 1
ATOM 2459 N N . ALA A 1 320 ? -14.571 9.138 3.810 1.00 97.06 320 ALA A N 1
ATOM 2460 C CA . ALA A 1 320 ? -14.105 7.988 4.576 1.00 97.06 320 ALA A CA 1
ATOM 2461 C C . ALA A 1 320 ? -13.255 8.411 5.782 1.00 97.06 320 ALA A C 1
ATOM 2463 O O . ALA A 1 320 ? -12.488 9.376 5.700 1.00 97.06 320 ALA A O 1
ATOM 2464 N N . VAL A 1 321 ? -13.343 7.641 6.867 1.00 98.12 321 VAL A N 1
ATOM 2465 C CA . VAL A 1 321 ? -12.465 7.718 8.039 1.00 98.12 321 VAL A CA 1
ATOM 2466 C C . VAL A 1 321 ? -11.849 6.342 8.279 1.00 98.12 321 VAL A C 1
ATOM 2468 O O . VAL A 1 321 ? -12.559 5.349 8.446 1.00 98.12 321 VAL A O 1
ATOM 2471 N N . TYR A 1 322 ? -10.520 6.282 8.312 1.00 98.31 322 TYR A N 1
ATOM 2472 C CA . TYR A 1 322 ? -9.775 5.045 8.533 1.00 98.31 322 TYR A CA 1
ATOM 2473 C C . TYR A 1 322 ? -8.971 5.122 9.820 1.00 98.31 322 TYR A C 1
ATOM 2475 O O . TYR A 1 322 ? -8.096 5.979 9.957 1.00 98.31 322 TYR A O 1
ATOM 2483 N N . PHE A 1 323 ? -9.225 4.197 10.737 1.00 98.00 323 PHE A N 1
ATOM 2484 C CA . PHE A 1 323 ? -8.463 4.052 11.972 1.00 98.00 323 PHE A CA 1
ATOM 2485 C C . PHE A 1 323 ? -7.433 2.937 11.799 1.00 98.00 323 PHE A C 1
ATOM 2487 O O . PHE A 1 323 ? -7.808 1.788 11.575 1.00 98.00 323 PHE A O 1
ATOM 2494 N N . GLY A 1 324 ? -6.138 3.256 11.898 1.00 95.00 324 GLY A N 1
ATOM 2495 C CA . GLY A 1 324 ? -5.076 2.275 11.656 1.00 95.00 324 GLY A CA 1
ATOM 2496 C C . GLY A 1 324 ? -3.680 2.692 12.109 1.00 95.00 324 GLY A C 1
ATOM 2497 O O . GLY A 1 324 ? -3.515 3.492 13.023 1.00 95.00 324 GLY A O 1
ATOM 2498 N N . GLY A 1 325 ? -2.650 2.120 11.483 1.00 86.88 325 GLY A N 1
ATOM 2499 C CA . GLY A 1 325 ? -1.236 2.391 11.769 1.00 86.88 325 GLY A CA 1
ATOM 2500 C C . GLY A 1 325 ? -0.566 1.211 12.455 1.00 86.88 325 GLY A C 1
ATOM 2501 O O . GLY A 1 325 ? 0.168 0.459 11.827 1.00 86.88 325 GLY A O 1
ATOM 2502 N N . GLY A 1 326 ? -0.803 1.055 13.748 1.00 87.38 326 GLY A N 1
ATOM 2503 C CA . GLY A 1 326 ? -0.557 -0.180 14.471 1.00 87.38 326 GLY A CA 1
ATOM 2504 C C . GLY A 1 326 ? -1.812 -1.038 14.454 1.00 87.38 326 GLY A C 1
ATOM 2505 O O . GLY A 1 326 ? -2.336 -1.397 13.404 1.00 87.38 326 GLY A O 1
ATOM 2506 N N . THR A 1 327 ? -2.317 -1.360 15.631 1.00 91.69 327 THR A N 1
ATOM 2507 C CA . THR A 1 327 ? -3.572 -2.076 15.805 1.00 91.69 327 THR A CA 1
ATOM 2508 C C . THR A 1 327 ? -4.412 -1.331 16.831 1.00 91.69 327 THR A C 1
ATOM 2510 O O . THR A 1 327 ? -4.220 -1.552 18.027 1.00 91.69 327 THR A O 1
ATOM 2513 N N . PRO A 1 328 ? -5.318 -0.430 16.404 1.00 92.75 328 PRO A N 1
ATOM 2514 C CA . PRO A 1 328 ? -6.228 0.282 17.300 1.00 92.75 328 PRO A CA 1
ATOM 2515 C C . PRO A 1 328 ? -6.920 -0.607 18.337 1.00 92.75 328 PRO A C 1
ATOM 2517 O O . PRO A 1 328 ? -6.992 -0.247 19.509 1.00 92.75 328 PRO A O 1
ATOM 2520 N N . THR A 1 329 ? -7.317 -1.821 17.952 1.00 93.50 329 THR A N 1
ATOM 2521 C CA . THR A 1 329 ? -7.948 -2.810 18.842 1.00 93.50 329 THR A CA 1
ATOM 2522 C C . THR A 1 329 ? -7.021 -3.376 19.926 1.00 93.50 329 THR A C 1
ATOM 2524 O O . THR A 1 329 ? -7.477 -4.120 20.787 1.00 93.50 329 THR A O 1
ATOM 2527 N N . SER A 1 330 ? -5.734 -3.009 19.941 1.00 92.06 330 SER A N 1
ATOM 2528 C CA . SER A 1 330 ? -4.824 -3.290 21.062 1.00 92.06 330 SER A CA 1
ATOM 2529 C C . SER A 1 330 ? -5.083 -2.417 22.293 1.00 92.06 330 SER A C 1
ATOM 2531 O O . SER A 1 330 ? -4.613 -2.756 23.379 1.00 92.06 330 SER A O 1
ATOM 2533 N N . LEU A 1 331 ? -5.836 -1.319 22.153 1.00 93.38 331 LEU A N 1
ATOM 2534 C CA . LEU A 1 331 ? -6.309 -0.552 23.300 1.00 93.38 331 LEU A CA 1
ATOM 2535 C C . LEU A 1 331 ? -7.286 -1.391 24.147 1.00 93.38 331 LEU A C 1
ATOM 2537 O O . LEU A 1 331 ? -8.124 -2.105 23.588 1.00 93.38 331 LEU A O 1
ATOM 2541 N N . PRO A 1 332 ? -7.247 -1.274 25.487 1.00 93.44 332 PRO A N 1
ATOM 2542 C CA . PRO A 1 332 ? -8.318 -1.780 26.344 1.00 93.44 332 PRO A CA 1
ATOM 2543 C C . PRO A 1 332 ? -9.676 -1.201 25.927 1.00 93.44 332 PRO A C 1
ATOM 2545 O O . PRO A 1 332 ? -9.742 -0.029 25.556 1.00 93.44 332 PRO A O 1
ATOM 2548 N N . ALA A 1 333 ? -10.754 -1.986 26.022 1.00 96.12 333 ALA A N 1
ATOM 2549 C CA . ALA A 1 333 ? -12.073 -1.609 25.502 1.00 96.12 333 ALA A CA 1
ATOM 2550 C C . ALA A 1 333 ? -12.579 -0.223 25.973 1.00 96.12 333 ALA A C 1
ATOM 2552 O O . ALA A 1 333 ? -12.946 0.573 25.106 1.00 96.12 333 ALA A O 1
ATOM 2553 N N . PRO A 1 334 ? -12.476 0.169 27.264 1.00 96.19 334 PRO A N 1
ATOM 2554 C CA . PRO A 1 334 ? -12.888 1.510 27.697 1.00 96.19 334 PRO A CA 1
ATOM 2555 C C . PRO A 1 334 ? -12.074 2.640 27.055 1.00 96.19 334 PRO A C 1
ATOM 2557 O O . PRO A 1 334 ? -12.598 3.710 26.747 1.00 96.19 334 PRO A O 1
ATOM 2560 N N . LEU A 1 335 ? -10.775 2.411 26.834 1.00 96.00 335 LEU A N 1
ATOM 2561 C CA . LEU A 1 335 ? -9.899 3.402 26.214 1.00 96.00 335 LEU A CA 1
ATOM 2562 C C . LEU A 1 335 ? -10.124 3.474 24.700 1.00 96.00 335 LEU A C 1
ATOM 2564 O O . LEU A 1 335 ? -10.098 4.567 24.139 1.00 96.00 335 LEU A O 1
ATOM 2568 N N . LEU A 1 336 ? -10.389 2.333 24.054 1.00 97.19 336 LEU A N 1
ATOM 2569 C CA . LEU A 1 336 ? -10.811 2.280 22.656 1.00 97.19 336 LEU A CA 1
ATOM 2570 C C . LEU A 1 336 ? -12.109 3.069 22.460 1.00 97.19 336 LEU A C 1
ATOM 2572 O O . LEU A 1 336 ? -12.168 3.911 21.573 1.00 97.19 336 LEU A O 1
ATOM 2576 N N . GLN A 1 337 ? -13.115 2.851 23.309 1.00 98.06 337 GLN A N 1
ATOM 2577 C CA . GLN A 1 337 ? -14.376 3.587 23.246 1.00 98.06 337 GLN A CA 1
ATOM 2578 C C . GLN A 1 337 ? -14.150 5.098 23.377 1.00 98.06 337 GLN A C 1
ATOM 2580 O O . GLN A 1 337 ? -14.567 5.845 22.496 1.00 98.06 337 GLN A O 1
ATOM 2585 N N . ARG A 1 338 ? -13.405 5.543 24.401 1.00 97.88 338 ARG A N 1
ATOM 2586 C CA . ARG A 1 338 ? -13.068 6.966 24.594 1.00 97.88 338 ARG A CA 1
ATOM 2587 C C . ARG A 1 338 ? -12.363 7.564 23.376 1.00 97.88 338 ARG A C 1
ATOM 2589 O O . ARG A 1 338 ? -12.687 8.675 22.966 1.00 97.88 338 ARG A O 1
ATOM 2596 N N . TYR A 1 339 ? -11.404 6.835 22.809 1.00 97.62 339 TYR A N 1
ATOM 2597 C CA . TYR A 1 339 ? -10.661 7.253 21.623 1.00 97.62 339 TYR A CA 1
ATOM 2598 C C . TYR A 1 339 ? -11.576 7.439 20.407 1.00 97.62 339 TYR A C 1
ATOM 2600 O O . TYR A 1 339 ? -11.522 8.476 19.748 1.00 97.62 339 TYR A O 1
ATOM 2608 N N . LEU A 1 340 ? -12.443 6.463 20.131 1.00 98.06 340 LEU A N 1
ATOM 2609 C CA . LEU A 1 340 ? -13.343 6.502 18.981 1.00 98.06 340 LEU A CA 1
ATOM 2610 C C . LEU A 1 340 ? -14.436 7.558 19.147 1.00 98.06 340 LEU A C 1
ATOM 2612 O O . LEU A 1 340 ? -14.647 8.349 18.233 1.00 98.06 340 LEU A O 1
ATOM 2616 N N . GLU A 1 341 ? -15.091 7.616 20.308 1.00 97.25 341 GLU A N 1
ATOM 2617 C CA . GLU A 1 341 ? -16.119 8.619 20.605 1.00 97.25 341 GLU A CA 1
ATOM 2618 C C . GLU A 1 341 ? -15.550 10.037 20.572 1.00 97.25 341 GLU A C 1
ATOM 2620 O O . GLU A 1 341 ? -16.168 10.929 19.998 1.00 97.25 341 GLU A O 1
ATOM 2625 N N . GLY A 1 342 ? -14.366 10.256 21.152 1.00 96.38 342 GLY A N 1
ATOM 2626 C CA . GLY A 1 342 ? -13.724 11.569 21.166 1.00 96.38 342 GLY A CA 1
ATOM 2627 C C . GLY A 1 342 ? -13.425 12.093 19.764 1.00 96.38 342 GLY A C 1
ATOM 2628 O O . GLY A 1 342 ? -13.716 13.248 19.468 1.00 96.38 342 GLY A O 1
ATOM 2629 N N . VAL A 1 343 ? -12.908 11.232 18.885 1.00 96.31 343 VAL A N 1
ATOM 2630 C CA . VAL A 1 343 ? -12.583 11.600 17.501 1.00 96.31 343 VAL A CA 1
ATOM 2631 C C . VAL A 1 343 ? -13.843 11.725 16.633 1.00 96.31 343 VAL A C 1
ATOM 2633 O O . VAL A 1 343 ? -14.005 12.716 15.923 1.00 96.31 343 VAL A O 1
ATOM 2636 N N . LEU A 1 344 ? -14.760 10.753 16.683 1.00 95.38 344 LEU A N 1
ATOM 2637 C CA . LEU A 1 344 ? -15.965 10.750 15.841 1.00 95.38 344 LEU A CA 1
ATOM 2638 C C . LEU A 1 344 ? -16.991 11.813 16.248 1.00 95.38 344 LEU A C 1
ATOM 2640 O O . LEU A 1 344 ? -17.782 12.224 15.407 1.00 95.38 344 LEU A O 1
ATOM 2644 N N . ARG A 1 345 ? -16.963 12.296 17.498 1.00 93.94 345 ARG A N 1
ATOM 2645 C CA . ARG A 1 345 ? -17.830 13.392 17.961 1.00 93.94 345 ARG A CA 1
ATOM 2646 C C . ARG A 1 345 ? -17.646 14.675 17.150 1.00 93.94 345 ARG A C 1
ATOM 2648 O O . ARG A 1 345 ? -18.603 15.431 17.014 1.00 93.94 345 ARG A O 1
ATOM 2655 N N . VAL A 1 346 ? -16.432 14.935 16.663 1.00 91.50 346 VAL A N 1
ATOM 2656 C CA . VAL A 1 346 ? -16.082 16.205 16.004 1.00 91.50 346 VAL A CA 1
ATOM 2657 C C . VAL A 1 346 ? -15.905 16.077 14.499 1.00 91.50 346 VAL A C 1
ATOM 2659 O O . VAL A 1 346 ? -16.134 17.043 13.780 1.00 91.50 346 VAL A O 1
ATOM 2662 N N . ILE A 1 347 ? -15.541 14.896 13.990 1.00 91.12 347 ILE A N 1
ATOM 2663 C CA . ILE A 1 347 ? -15.463 14.680 12.543 1.00 91.12 347 ILE A CA 1
ATOM 2664 C C . ILE A 1 347 ? -16.890 14.684 11.963 1.00 91.12 347 ILE A C 1
ATOM 2666 O O . ILE A 1 347 ? -17.715 13.876 12.396 1.00 91.12 347 ILE A O 1
ATOM 2670 N N . PRO A 1 348 ? -17.193 15.525 10.952 1.00 88.38 348 PRO A N 1
ATOM 2671 C CA . PRO A 1 348 ? -18.527 15.617 10.363 1.00 88.38 348 PRO A CA 1
ATOM 2672 C C . PRO A 1 348 ? -18.795 14.415 9.446 1.00 88.38 348 PRO A C 1
ATOM 2674 O O . PRO A 1 348 ? -18.646 14.484 8.225 1.00 88.38 348 PRO A O 1
ATOM 2677 N N . THR A 1 349 ? -19.143 13.291 10.064 1.00 90.19 349 THR A N 1
ATOM 2678 C CA . THR A 1 349 ? -19.516 12.046 9.386 1.00 90.19 349 THR A CA 1
ATOM 2679 C C . THR A 1 349 ? -21.018 12.014 9.096 1.00 90.19 349 THR A C 1
ATOM 2681 O O . THR A 1 349 ? -21.823 12.568 9.845 1.00 90.19 349 THR A O 1
ATOM 2684 N N . ASP A 1 350 ? -21.399 11.379 7.990 1.00 89.50 350 ASP A N 1
ATOM 2685 C CA . ASP A 1 350 ? -22.789 11.128 7.612 1.00 89.50 350 ASP A CA 1
ATOM 2686 C C . ASP A 1 350 ? -23.019 9.636 7.321 1.00 89.50 350 ASP A C 1
ATOM 2688 O O . ASP A 1 350 ? -22.110 8.813 7.439 1.00 89.50 350 ASP A O 1
ATOM 2692 N N . ALA A 1 351 ? -24.250 9.267 6.956 1.00 88.31 351 ALA A N 1
ATOM 2693 C CA . ALA A 1 351 ? -24.611 7.877 6.666 1.00 88.31 351 ALA A CA 1
ATOM 2694 C C . ALA A 1 351 ? -23.842 7.273 5.473 1.00 88.31 351 ALA A C 1
ATOM 2696 O O . ALA A 1 351 ? -23.770 6.052 5.350 1.00 88.31 351 ALA A O 1
ATOM 2697 N N . GLU A 1 352 ? -23.265 8.112 4.612 1.00 89.94 352 GLU A N 1
ATOM 2698 C CA . GLU A 1 352 ? -22.479 7.698 3.456 1.00 89.94 352 GLU A CA 1
ATOM 2699 C C . GLU A 1 352 ? -20.971 7.674 3.762 1.00 89.94 352 GLU A C 1
ATOM 2701 O O . GLU A 1 352 ? -20.190 7.240 2.911 1.00 89.94 352 GLU A O 1
ATOM 2706 N N . THR A 1 353 ? -20.514 8.168 4.920 1.00 94.44 353 THR A N 1
ATOM 2707 C CA . THR A 1 353 ? -19.100 8.122 5.315 1.00 94.44 353 THR A CA 1
ATOM 2708 C C . THR A 1 353 ? -18.664 6.679 5.582 1.00 94.44 353 THR A C 1
ATOM 2710 O O . THR A 1 353 ? -19.171 6.009 6.479 1.00 94.44 353 THR A O 1
ATOM 2713 N N . GLU A 1 354 ? -17.658 6.197 4.848 1.00 96.94 354 GLU A N 1
ATOM 2714 C CA . GLU A 1 354 ? -17.062 4.882 5.107 1.00 96.94 354 GLU A CA 1
ATOM 2715 C C . GLU A 1 354 ? -16.222 4.922 6.395 1.00 96.94 354 GLU A C 1
ATOM 2717 O O . GLU A 1 354 ? -15.167 5.556 6.431 1.00 96.94 354 GLU A O 1
ATOM 2722 N N . LEU A 1 355 ? -16.657 4.220 7.444 1.00 98.06 355 LEU A N 1
ATOM 2723 C CA . LEU A 1 355 ? -15.881 4.025 8.673 1.00 98.06 355 LEU A CA 1
ATOM 2724 C C . LEU A 1 355 ? -15.183 2.664 8.653 1.00 98.06 355 LEU A C 1
ATOM 2726 O O . LEU A 1 355 ? -15.840 1.618 8.705 1.00 98.06 355 LEU A O 1
ATOM 2730 N N . THR A 1 356 ? -13.849 2.689 8.607 1.00 98.19 356 THR A N 1
ATOM 2731 C CA . THR A 1 356 ? -13.007 1.486 8.569 1.00 98.19 356 THR A CA 1
ATOM 2732 C C . THR A 1 356 ? -12.163 1.356 9.828 1.00 98.19 356 THR A C 1
ATOM 2734 O O . THR A 1 356 ? -11.459 2.293 10.215 1.00 98.19 356 THR A O 1
ATOM 2737 N N . MET A 1 357 ? -12.199 0.168 10.432 1.00 98.00 357 MET A N 1
ATOM 2738 C CA . MET A 1 357 ? -11.343 -0.196 11.557 1.00 98.00 357 MET A CA 1
ATOM 2739 C C . MET A 1 357 ? -10.289 -1.227 11.141 1.00 98.00 357 MET A C 1
ATOM 2741 O O . MET A 1 357 ? -10.621 -2.350 10.759 1.00 98.00 357 MET A O 1
ATOM 2745 N N . GLU A 1 358 ? -9.011 -0.875 11.275 1.00 96.12 358 GLU A N 1
ATOM 2746 C CA . GLU A 1 358 ? -7.897 -1.814 11.144 1.00 96.12 358 GLU A CA 1
ATOM 2747 C C . GLU A 1 358 ? -7.765 -2.660 12.421 1.00 96.12 358 GLU A C 1
ATOM 2749 O O . GLU A 1 358 ? -7.079 -2.286 13.372 1.00 96.12 358 GLU A O 1
ATOM 2754 N N . ALA A 1 359 ? -8.371 -3.845 12.450 1.00 93.25 359 ALA A N 1
ATOM 2755 C CA . ALA A 1 359 ? -8.147 -4.836 13.504 1.00 93.25 359 ALA A CA 1
ATOM 2756 C C . ALA A 1 359 ? -7.078 -5.848 13.070 1.00 93.25 359 ALA A C 1
ATOM 2758 O O . ALA A 1 359 ? -7.248 -7.068 13.134 1.00 93.25 359 ALA A O 1
ATOM 2759 N N . GLY A 1 360 ? -5.938 -5.317 12.616 1.00 87.19 360 GLY A N 1
ATOM 2760 C CA . GLY A 1 360 ? -4.906 -6.079 11.921 1.00 87.19 360 GLY A CA 1
ATOM 2761 C C . GLY A 1 360 ? -4.303 -7.238 12.722 1.00 87.19 360 GLY A C 1
ATOM 2762 O O . GLY A 1 360 ? -3.609 -8.054 12.125 1.00 87.19 360 GLY A O 1
ATOM 2763 N N . ARG A 1 361 ? -4.555 -7.345 14.038 1.00 90.75 361 ARG A N 1
ATOM 2764 C CA . ARG A 1 361 ? -4.217 -8.485 14.913 1.00 90.75 361 ARG A CA 1
ATOM 2765 C C . ARG A 1 361 ? -5.508 -9.191 15.379 1.00 90.75 361 ARG A C 1
ATOM 2767 O O . ARG A 1 361 ? -6.155 -8.679 16.294 1.00 90.75 361 ARG A O 1
ATOM 2774 N N . PRO A 1 362 ? -5.852 -10.367 14.819 1.00 92.44 362 PRO A N 1
ATOM 2775 C CA . PRO A 1 362 ? -6.980 -11.191 15.270 1.00 92.44 362 PRO A CA 1
ATOM 2776 C C . PRO A 1 362 ? -7.008 -11.423 16.789 1.00 92.44 362 PRO A C 1
ATOM 2778 O O . PRO A 1 362 ? -8.059 -11.334 17.410 1.00 92.44 362 PRO A O 1
ATOM 2781 N N . ASP A 1 363 ? -5.830 -11.596 17.395 1.00 91.12 363 ASP A N 1
ATOM 2782 C CA . ASP A 1 363 ? -5.588 -11.781 18.832 1.00 91.12 363 ASP A CA 1
ATOM 2783 C C . ASP A 1 363 ? -5.946 -10.572 19.721 1.00 91.12 363 ASP A C 1
ATOM 2785 O O . ASP A 1 363 ? -5.791 -10.635 20.937 1.00 91.12 363 ASP A O 1
ATOM 2789 N N . THR A 1 364 ? -6.413 -9.462 19.144 1.00 92.62 364 THR A N 1
ATOM 2790 C CA . THR A 1 364 ? -6.811 -8.259 19.899 1.00 92.62 364 THR A CA 1
ATOM 2791 C C . THR A 1 364 ? -8.316 -8.006 19.911 1.00 92.62 364 THR A C 1
ATOM 2793 O O . THR A 1 364 ? -8.773 -7.110 20.625 1.00 92.62 364 THR A O 1
ATOM 2796 N N . LEU A 1 365 ? -9.085 -8.777 19.141 1.00 94.81 365 LEU A N 1
ATOM 2797 C CA . LEU A 1 365 ? -10.536 -8.653 19.061 1.00 94.81 365 LEU A CA 1
ATOM 2798 C C . LEU A 1 365 ? -11.229 -9.485 20.143 1.00 94.81 365 LEU A C 1
ATOM 2800 O O . LEU A 1 365 ? -10.862 -10.627 20.406 1.00 94.81 365 LEU A O 1
ATOM 2804 N N . ASP A 1 366 ? -12.272 -8.905 20.724 1.00 95.94 366 ASP A N 1
ATOM 2805 C CA . ASP A 1 366 ? -13.216 -9.561 21.623 1.00 95.94 366 ASP A CA 1
ATOM 2806 C C . ASP A 1 366 ? -14.636 -9.016 21.370 1.00 95.94 366 ASP A C 1
ATOM 2808 O O . ASP A 1 366 ? -14.828 -8.084 20.581 1.00 95.94 366 ASP A O 1
ATOM 2812 N N . GLU A 1 367 ? -15.642 -9.626 21.999 1.00 96.62 367 GLU A N 1
ATOM 2813 C CA . GLU A 1 367 ? -17.054 -9.258 21.823 1.00 96.62 367 GLU A CA 1
ATOM 2814 C C . GLU A 1 367 ? -17.346 -7.813 22.256 1.00 96.62 367 GLU A C 1
ATOM 2816 O O . GLU A 1 367 ? -18.111 -7.111 21.593 1.00 96.62 367 GLU A O 1
ATOM 2821 N N . GLU A 1 368 ? -16.706 -7.343 23.332 1.00 97.75 368 GLU A N 1
ATOM 2822 C CA . GLU A 1 368 ? -16.889 -5.989 23.861 1.00 97.75 368 GLU A CA 1
ATOM 2823 C C . GLU A 1 368 ? -16.404 -4.944 22.851 1.00 97.75 368 GLU A C 1
ATOM 2825 O O . GLU A 1 368 ? -17.150 -4.030 22.492 1.00 97.75 368 GLU A O 1
ATOM 2830 N N . LYS A 1 369 ? -15.190 -5.112 22.310 1.00 97.94 369 LYS A N 1
ATOM 2831 C CA . LYS A 1 369 ? -14.651 -4.218 21.277 1.00 97.94 369 LYS A CA 1
ATOM 2832 C C . LYS A 1 369 ? -15.499 -4.246 20.010 1.00 97.94 369 LYS A C 1
ATOM 2834 O O . LYS A 1 369 ? -15.766 -3.187 19.449 1.00 97.94 369 LYS A O 1
ATOM 2839 N N . LEU A 1 370 ? -15.945 -5.419 19.556 1.00 98.38 370 LEU A N 1
ATOM 2840 C CA . LEU A 1 370 ? -16.815 -5.521 18.377 1.00 98.38 370 LEU A CA 1
ATOM 2841 C C . LEU A 1 370 ? -18.150 -4.790 18.591 1.00 98.38 370 LEU A C 1
ATOM 2843 O O . LEU A 1 370 ? -18.601 -4.080 17.691 1.00 98.38 370 LEU A O 1
ATOM 2847 N N . SER A 1 371 ? -18.736 -4.899 19.785 1.00 97.94 371 SER A N 1
ATOM 2848 C CA . SER A 1 371 ? -19.956 -4.180 20.171 1.00 97.94 371 SER A CA 1
ATOM 2849 C C . SER A 1 371 ? -19.755 -2.657 20.183 1.00 97.94 371 SER A C 1
ATOM 2851 O O . SER A 1 371 ? -20.559 -1.915 19.607 1.00 97.94 371 SER A O 1
ATOM 2853 N N . ILE A 1 372 ? -18.635 -2.177 20.739 1.00 98.31 372 ILE A N 1
ATOM 2854 C CA . ILE A 1 372 ? -18.255 -0.754 20.706 1.00 98.31 372 ILE A CA 1
ATOM 2855 C C . ILE A 1 372 ? -18.147 -0.268 19.256 1.00 98.31 372 ILE A C 1
ATOM 2857 O O . ILE A 1 372 ? -18.785 0.713 18.882 1.00 98.31 372 ILE A O 1
ATOM 2861 N N . LEU A 1 373 ? -17.397 -0.977 18.409 1.00 98.19 373 LEU A N 1
ATOM 2862 C CA . LEU A 1 373 ? -17.222 -0.601 17.004 1.00 98.19 373 LEU A CA 1
ATOM 2863 C C . LEU A 1 373 ? -18.566 -0.545 16.265 1.00 98.19 373 LEU A C 1
ATOM 2865 O O . LEU A 1 373 ? -18.862 0.433 15.578 1.00 98.19 373 LEU A O 1
ATOM 2869 N N . TYR A 1 374 ? -19.403 -1.571 16.421 1.00 97.25 374 TYR A N 1
ATOM 2870 C CA . TYR A 1 374 ? -20.679 -1.637 15.716 1.00 97.25 374 TYR A CA 1
ATOM 2871 C C . TYR A 1 374 ? -21.647 -0.529 16.159 1.00 97.25 374 TYR A C 1
ATOM 2873 O O . TYR A 1 374 ? -22.313 0.078 15.310 1.00 97.25 374 TYR A O 1
ATOM 2881 N N . SER A 1 375 ? -21.696 -0.236 17.466 1.00 97.00 375 SER A N 1
ATOM 2882 C CA . SER A 1 375 ? -22.555 0.814 18.034 1.00 97.00 375 SER A CA 1
ATOM 2883 C C . SER A 1 375 ? -22.136 2.225 17.608 1.00 97.00 375 SER A C 1
ATOM 2885 O O . SER A 1 375 ? -23.001 3.071 17.397 1.00 97.00 375 SER A O 1
ATOM 2887 N N . LEU A 1 376 ? -20.841 2.450 17.359 1.00 96.62 376 LEU A N 1
ATOM 2888 C CA . LEU A 1 376 ? -20.297 3.706 16.824 1.00 96.62 376 LEU A CA 1
ATOM 2889 C C . LEU A 1 376 ? -20.388 3.829 15.292 1.00 96.62 376 LEU A C 1
ATOM 2891 O O . LEU A 1 376 ? -19.839 4.761 14.711 1.00 96.62 376 LEU A O 1
ATOM 2895 N N . GLY A 1 377 ? -21.079 2.903 14.621 1.00 95.81 377 GLY A N 1
ATOM 2896 C CA . GLY A 1 377 ? -21.359 2.998 13.187 1.00 95.81 377 GLY A CA 1
ATOM 2897 C C . GLY A 1 377 ? -20.302 2.375 12.274 1.00 95.81 377 GLY A C 1
ATOM 2898 O O . GLY A 1 377 ? -20.465 2.421 11.056 1.00 95.81 377 GLY A O 1
ATOM 2899 N N . PHE A 1 378 ? -19.261 1.727 12.810 1.00 97.62 378 PHE A N 1
ATOM 2900 C CA . PHE A 1 378 ? -18.332 0.973 11.968 1.00 97.62 378 PHE A CA 1
ATOM 2901 C C . PHE A 1 378 ? -19.058 -0.186 11.287 1.00 97.62 378 PHE A C 1
ATOM 2903 O O . PHE A 1 378 ? -19.808 -0.943 11.912 1.00 97.62 378 PHE A O 1
ATOM 2910 N N . ARG A 1 379 ? -18.830 -0.330 9.982 1.00 95.81 379 ARG A N 1
ATOM 2911 C CA . ARG A 1 379 ? -19.359 -1.444 9.178 1.00 95.81 379 ARG A CA 1
ATOM 2912 C C . ARG A 1 379 ? -18.264 -2.224 8.468 1.00 95.81 379 ARG A C 1
ATOM 2914 O O . ARG A 1 379 ? -18.486 -3.400 8.184 1.00 95.81 379 ARG A O 1
ATOM 2921 N N . ARG A 1 380 ? -17.097 -1.599 8.265 1.00 97.94 380 ARG A N 1
ATOM 2922 C CA . ARG A 1 380 ? -15.920 -2.206 7.649 1.00 97.94 380 ARG A CA 1
ATOM 2923 C C . ARG A 1 380 ? -14.831 -2.519 8.677 1.00 97.94 380 ARG A C 1
ATOM 2925 O O . ARG A 1 380 ? -14.420 -1.639 9.438 1.00 97.94 380 ARG A O 1
ATOM 2932 N N . LEU A 1 381 ? -14.342 -3.758 8.671 1.00 97.88 381 LEU A N 1
ATOM 2933 C CA . LEU A 1 381 ? -13.318 -4.263 9.592 1.00 97.88 381 LEU A CA 1
ATOM 2934 C C . LEU A 1 381 ? -12.212 -5.004 8.826 1.00 97.88 381 LEU A C 1
ATOM 2936 O O . LEU A 1 381 ? -12.510 -5.853 7.991 1.00 97.88 381 LEU A O 1
ATOM 2940 N N . CYS A 1 382 ? -10.942 -4.736 9.130 1.00 97.94 382 CYS A N 1
ATOM 2941 C CA . CYS A 1 382 ? -9.814 -5.502 8.587 1.00 97.94 382 CYS A CA 1
ATOM 2942 C C . CYS A 1 382 ? -9.340 -6.551 9.602 1.00 97.94 382 CYS A C 1
ATOM 2944 O O . CYS A 1 382 ? -8.887 -6.180 10.682 1.00 97.94 382 CYS A O 1
ATOM 2946 N N . ILE A 1 383 ? -9.410 -7.841 9.259 1.00 97.62 383 ILE A N 1
ATOM 2947 C CA . ILE A 1 383 ? -8.915 -8.967 10.067 1.00 97.62 383 ILE A CA 1
ATOM 2948 C C . ILE A 1 383 ? -7.820 -9.671 9.271 1.00 97.62 383 ILE A C 1
ATOM 2950 O O . ILE A 1 383 ? -8.094 -10.407 8.327 1.00 97.62 383 ILE A O 1
ATOM 2954 N N . ASN A 1 384 ? -6.565 -9.450 9.656 1.00 96.56 384 ASN A N 1
ATOM 2955 C CA . ASN A 1 384 ? -5.446 -9.671 8.743 1.00 96.56 384 ASN A CA 1
ATOM 2956 C C . ASN A 1 384 ? -4.548 -10.851 9.165 1.00 96.56 384 ASN A C 1
ATOM 2958 O O . ASN A 1 384 ? -3.625 -10.645 9.972 1.00 96.56 384 ASN A O 1
ATOM 2962 N N . PRO A 1 385 ? -4.771 -12.069 8.621 1.00 96.25 385 PRO A N 1
ATOM 2963 C CA . PRO A 1 385 ? -3.985 -13.257 8.957 1.00 96.25 385 PRO A CA 1
ATOM 2964 C C . PRO A 1 385 ? -2.550 -13.185 8.446 1.00 96.25 385 PRO A C 1
ATOM 2966 O O . PRO A 1 385 ? -1.644 -13.674 9.109 1.00 96.25 385 PRO A O 1
ATOM 2969 N N . GLN A 1 386 ? -2.307 -12.521 7.309 1.00 96.50 386 GLN A N 1
ATOM 2970 C CA . GLN A 1 386 ? -1.037 -12.499 6.565 1.00 96.50 386 GLN A CA 1
ATOM 2971 C C . GLN A 1 386 ? -0.656 -13.836 5.922 1.00 96.50 386 GLN A C 1
ATOM 2973 O O . GLN A 1 386 ? -0.252 -13.850 4.765 1.00 96.50 386 GLN A O 1
ATOM 2978 N N . SER A 1 387 ? -0.793 -14.935 6.659 1.00 97.69 387 SER A N 1
ATOM 2979 C CA . SER A 1 387 ? -0.607 -16.314 6.208 1.00 97.69 387 SER A CA 1
ATOM 2980 C C . SER A 1 387 ? -1.562 -17.222 6.983 1.00 97.69 387 SER A C 1
ATOM 2982 O O . SER A 1 387 ? -1.903 -16.929 8.129 1.00 97.69 387 SER A O 1
ATOM 2984 N N . MET A 1 388 ? -1.992 -18.322 6.367 1.00 98.00 388 MET A N 1
ATOM 2985 C CA . MET A 1 388 ? -2.788 -19.362 7.024 1.00 98.00 388 MET A CA 1
ATOM 2986 C C . MET A 1 388 ? -1.932 -20.581 7.407 1.00 98.00 388 MET A C 1
ATOM 2988 O O . MET A 1 388 ? -2.427 -21.706 7.414 1.00 98.00 388 MET A O 1
ATOM 2992 N N . HIS A 1 389 ? -0.652 -20.355 7.730 1.00 97.38 389 HIS A N 1
ATOM 2993 C CA . HIS A 1 389 ? 0.290 -21.371 8.212 1.00 97.38 389 HIS A CA 1
ATOM 2994 C C . HIS A 1 389 ? 0.906 -20.951 9.549 1.00 97.38 389 HIS A C 1
ATOM 2996 O O . HIS A 1 389 ? 1.644 -19.965 9.614 1.00 97.38 389 HIS A O 1
ATOM 3002 N N . ASP A 1 390 ? 0.654 -21.719 10.611 1.00 96.75 390 ASP A N 1
ATOM 3003 C CA . ASP A 1 390 ? 1.106 -21.387 11.975 1.00 96.75 390 ASP A CA 1
ATOM 3004 C C . ASP A 1 390 ? 2.636 -21.263 12.089 1.00 96.75 390 ASP A C 1
ATOM 3006 O O . ASP A 1 390 ? 3.148 -20.348 12.742 1.00 96.75 390 ASP A O 1
ATOM 3010 N N . ASP A 1 391 ? 3.380 -22.121 11.386 1.00 94.62 391 ASP A N 1
ATOM 3011 C CA . ASP A 1 391 ? 4.844 -22.060 11.338 1.00 94.62 391 ASP A CA 1
ATOM 3012 C C . ASP A 1 391 ? 5.348 -20.747 10.726 1.00 94.62 391 ASP A C 1
ATOM 3014 O O . ASP A 1 391 ? 6.334 -20.173 11.207 1.00 94.62 391 ASP A O 1
ATOM 3018 N N . THR A 1 392 ? 4.679 -20.247 9.680 1.00 94.44 392 THR A N 1
ATOM 3019 C CA . THR A 1 392 ? 4.995 -18.939 9.097 1.00 94.44 392 THR A CA 1
ATOM 3020 C C . THR A 1 392 ? 4.680 -17.844 10.102 1.00 94.44 392 THR A C 1
ATOM 3022 O O . THR A 1 392 ? 5.563 -17.033 10.388 1.00 94.44 392 THR A O 1
ATOM 3025 N N . LEU A 1 393 ? 3.466 -17.837 10.671 1.00 94.56 393 LEU A N 1
ATOM 3026 C CA . LEU A 1 393 ? 3.005 -16.839 11.646 1.00 94.56 393 LEU A CA 1
ATOM 3027 C C . LEU A 1 393 ? 3.997 -16.676 12.804 1.00 94.56 393 LEU A C 1
ATOM 3029 O O . LEU A 1 393 ? 4.414 -15.553 13.107 1.00 94.56 393 LEU A O 1
ATOM 3033 N N . CYS A 1 394 ? 4.457 -17.794 13.370 1.00 91.81 394 CYS A N 1
ATOM 3034 C CA . CYS A 1 394 ? 5.467 -17.814 14.424 1.00 91.81 394 CYS A CA 1
ATOM 3035 C C . CYS A 1 394 ? 6.761 -17.098 13.993 1.00 91.81 394 CYS A C 1
ATOM 3037 O O . CYS A 1 394 ? 7.249 -16.199 14.684 1.00 91.81 394 CYS A O 1
ATOM 3039 N N . ARG A 1 395 ? 7.292 -17.425 12.807 1.00 89.25 395 ARG A N 1
ATOM 3040 C CA . ARG A 1 395 ? 8.546 -16.852 12.277 1.00 89.25 395 ARG A CA 1
ATOM 3041 C C . ARG A 1 395 ? 8.457 -15.362 11.993 1.00 89.25 395 ARG A C 1
ATOM 3043 O O . ARG A 1 395 ? 9.435 -14.640 12.172 1.00 89.25 395 ARG A O 1
ATOM 3050 N N . ILE A 1 396 ? 7.294 -14.890 11.550 1.00 89.06 396 ILE A N 1
ATOM 3051 C CA . ILE A 1 396 ? 7.083 -13.474 11.231 1.00 89.06 396 ILE A CA 1
ATOM 3052 C C . ILE A 1 396 ? 6.736 -12.628 12.468 1.00 89.06 396 ILE A C 1
ATOM 3054 O O . ILE A 1 396 ? 6.511 -11.419 12.342 1.00 89.06 396 ILE A O 1
ATOM 3058 N N . GLY A 1 397 ? 6.747 -13.227 13.665 1.00 89.00 397 GLY A N 1
ATOM 3059 C CA . GLY A 1 397 ? 6.507 -12.546 14.939 1.00 89.00 397 GLY A CA 1
ATOM 3060 C C . GLY A 1 397 ? 5.025 -12.316 15.239 1.00 89.00 397 GLY A C 1
ATOM 3061 O O . GLY A 1 397 ? 4.666 -11.350 15.922 1.00 89.00 397 GLY A O 1
ATOM 3062 N N . ARG A 1 398 ? 4.143 -13.163 14.701 1.00 90.94 398 ARG A N 1
ATOM 3063 C CA . ARG A 1 398 ? 2.717 -13.174 15.036 1.00 90.94 398 ARG A CA 1
ATOM 3064 C C . ARG A 1 398 ? 2.459 -14.243 16.092 1.00 90.94 398 ARG A C 1
ATOM 3066 O O . ARG A 1 398 ? 3.007 -15.335 16.024 1.00 90.94 398 ARG A O 1
ATOM 3073 N N . HIS A 1 399 ? 1.681 -13.877 17.108 1.00 89.12 399 HIS A N 1
ATOM 3074 C CA . HIS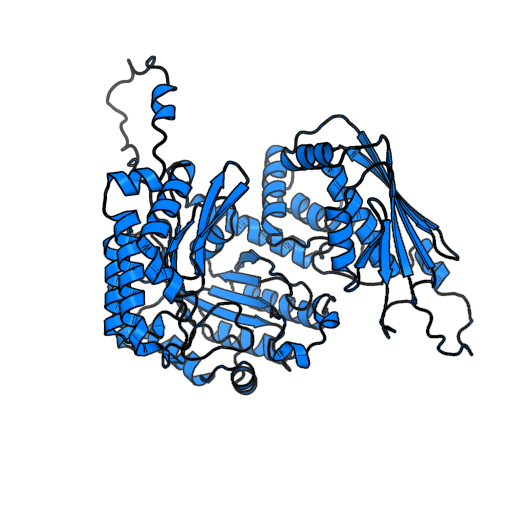 A 1 399 ? 1.425 -14.732 18.276 1.00 89.12 399 HIS A CA 1
ATOM 3075 C C . HIS A 1 399 ? 0.055 -15.407 18.232 1.00 89.12 399 HIS A C 1
ATOM 3077 O O . HIS A 1 399 ? -0.236 -16.223 19.097 1.00 89.12 399 HIS A O 1
ATOM 3083 N N . HIS A 1 400 ? -0.770 -15.062 17.245 1.00 93.88 400 HIS A N 1
ATOM 3084 C CA . HIS A 1 400 ? -2.003 -15.776 16.972 1.00 93.88 400 HIS A CA 1
ATOM 3085 C C . HIS A 1 400 ? -1.735 -16.993 16.092 1.00 93.88 400 HIS A C 1
ATOM 3087 O O . HIS A 1 400 ? -0.757 -17.033 15.342 1.00 93.88 400 HIS A O 1
ATOM 3093 N N . THR A 1 401 ? -2.665 -17.929 16.146 1.00 96.38 401 THR A N 1
ATOM 3094 C CA . THR A 1 401 ? -2.756 -19.098 15.276 1.00 96.38 401 THR A CA 1
ATOM 3095 C C . THR A 1 401 ? -3.795 -18.881 14.179 1.00 96.38 401 THR A C 1
ATOM 3097 O O . THR A 1 401 ? -4.623 -17.969 14.234 1.00 96.38 401 THR A O 1
ATOM 3100 N N . THR A 1 402 ? -3.802 -19.762 13.190 1.00 97.50 402 THR A N 1
ATOM 3101 C CA . THR A 1 402 ? -4.874 -19.880 12.198 1.00 97.50 402 THR A CA 1
ATOM 3102 C C . THR A 1 402 ? -6.246 -20.068 12.848 1.00 97.50 402 THR A C 1
ATOM 3104 O O . THR A 1 402 ? -7.218 -19.459 12.406 1.00 97.50 402 THR A O 1
ATOM 3107 N N . ALA A 1 403 ? -6.339 -20.841 13.935 1.00 97.62 403 ALA A N 1
ATOM 3108 C CA . ALA A 1 403 ? -7.581 -21.030 14.687 1.00 97.62 403 ALA A CA 1
ATOM 3109 C C . ALA A 1 403 ? -8.118 -19.710 15.267 1.00 97.62 403 ALA A C 1
ATOM 3111 O O . ALA A 1 403 ? -9.323 -19.457 15.213 1.00 97.62 403 ALA A O 1
ATOM 3112 N N . ASP A 1 404 ? -7.231 -18.836 15.749 1.00 97.19 404 ASP A N 1
ATOM 3113 C CA . ASP A 1 404 ? -7.614 -17.510 16.241 1.00 97.19 404 ASP A CA 1
ATOM 3114 C C . ASP A 1 404 ? -8.155 -16.616 15.118 1.00 97.19 404 ASP A C 1
ATOM 3116 O O . ASP A 1 404 ? -9.079 -15.838 15.346 1.00 97.19 404 ASP A O 1
ATOM 3120 N N . VAL A 1 405 ? -7.631 -16.748 13.891 1.00 98.19 405 VAL A N 1
ATOM 3121 C CA . VAL A 1 405 ? -8.164 -16.046 12.708 1.00 98.19 405 VAL A CA 1
ATOM 3122 C C . VAL A 1 405 ? -9.601 -16.485 12.435 1.00 98.19 405 VAL A C 1
ATOM 3124 O O . VAL A 1 405 ? -10.479 -15.631 12.302 1.00 98.19 405 VAL A O 1
ATOM 3127 N N . TYR A 1 406 ? -9.856 -17.799 12.380 1.00 98.38 406 TYR A N 1
ATOM 3128 C CA . TYR A 1 406 ? -11.206 -18.338 12.169 1.00 98.38 406 TYR A CA 1
ATOM 3129 C C . TYR A 1 406 ? -12.174 -17.849 13.249 1.00 98.38 406 TYR A C 1
ATOM 3131 O O . TYR A 1 406 ? -13.266 -17.373 12.934 1.00 98.38 406 TYR A O 1
ATOM 3139 N N . LYS A 1 407 ? -11.745 -17.896 14.516 1.00 98.00 407 LYS A N 1
ATOM 3140 C CA . LYS A 1 407 ? -12.531 -17.417 15.655 1.00 98.00 407 LYS A CA 1
ATOM 3141 C C . LYS A 1 407 ? -12.847 -15.924 15.543 1.00 98.00 407 LYS A C 1
ATOM 3143 O O . LYS A 1 407 ? -14.009 -15.545 15.644 1.00 98.00 407 LYS A O 1
ATOM 3148 N N . ALA A 1 408 ? -11.844 -15.079 15.302 1.00 97.88 408 ALA A N 1
ATOM 3149 C CA . ALA A 1 408 ? -12.034 -13.633 15.187 1.00 97.88 408 ALA A CA 1
ATOM 3150 C C . ALA A 1 408 ? -12.968 -13.266 14.023 1.00 97.88 408 ALA A C 1
ATOM 3152 O O . ALA A 1 408 ? -13.829 -12.398 14.168 1.00 97.88 408 ALA A O 1
ATOM 3153 N N . PHE A 1 409 ? -12.838 -13.954 12.883 1.00 98.50 409 PHE A N 1
ATOM 3154 C CA . PHE A 1 409 ? -13.728 -13.767 11.740 1.00 98.50 409 PHE A CA 1
ATOM 3155 C C . PHE A 1 409 ? -15.175 -14.134 12.085 1.00 98.50 409 PHE A C 1
ATOM 3157 O O . PHE A 1 409 ? -16.091 -13.356 11.813 1.00 98.50 409 PHE A O 1
ATOM 3164 N N . GLN A 1 410 ? -15.388 -15.290 12.720 1.00 98.19 410 GLN A N 1
ATOM 3165 C CA . GLN A 1 410 ? -16.716 -15.726 13.145 1.00 98.19 410 GLN A CA 1
ATOM 3166 C C . GLN A 1 410 ? -17.343 -14.741 14.140 1.00 98.19 410 GLN A C 1
ATOM 3168 O O . GLN A 1 410 ? -18.474 -14.310 13.928 1.00 98.19 410 GLN A O 1
ATOM 3173 N N . MET A 1 411 ? -16.591 -14.309 15.154 1.00 97.88 411 MET A N 1
ATOM 3174 C CA . MET A 1 411 ? -17.054 -13.315 16.127 1.00 97.88 411 MET A CA 1
ATOM 3175 C C . MET A 1 411 ? -17.471 -12.004 15.449 1.00 97.88 411 MET A C 1
ATOM 3177 O O . MET A 1 411 ? -18.519 -11.446 15.764 1.00 97.88 411 MET A O 1
ATOM 3181 N N . ALA A 1 412 ? -16.696 -11.522 14.472 1.00 98.25 412 ALA A N 1
ATOM 3182 C CA . ALA A 1 412 ? -17.060 -10.327 13.715 1.00 98.25 412 ALA A CA 1
ATOM 3183 C C . ALA A 1 412 ? -18.354 -10.524 12.904 1.00 98.25 412 ALA A C 1
ATOM 3185 O O . ALA A 1 412 ? -19.205 -9.631 12.871 1.00 98.25 412 ALA A O 1
ATOM 3186 N N . ARG A 1 413 ? -18.552 -11.697 12.284 1.00 98.06 413 ARG A N 1
ATOM 3187 C CA . ARG A 1 413 ? -19.804 -12.027 11.580 1.00 98.06 413 ARG A CA 1
ATOM 3188 C C . ARG A 1 413 ? -21.004 -12.066 12.524 1.00 98.06 413 ARG A C 1
ATOM 3190 O O . ARG A 1 413 ? -22.055 -11.532 12.171 1.00 98.06 413 ARG A O 1
ATOM 3197 N N . GLU A 1 414 ? -20.847 -12.672 13.695 1.00 97.81 414 GLU A N 1
ATOM 3198 C CA . GLU A 1 414 ? -21.882 -12.765 14.732 1.00 97.81 414 GLU A CA 1
ATOM 3199 C C . GLU A 1 414 ? -22.240 -11.387 15.302 1.00 97.81 414 GLU A C 1
ATOM 3201 O O . GLU A 1 414 ? -23.419 -11.089 15.481 1.00 97.81 414 GLU A O 1
ATOM 3206 N N . ALA A 1 415 ? -21.253 -10.498 15.456 1.00 97.56 415 ALA A N 1
ATOM 3207 C CA . ALA A 1 415 ? -21.456 -9.094 15.823 1.00 97.56 415 ALA A CA 1
ATOM 3208 C C . ALA A 1 415 ? -22.107 -8.242 14.711 1.00 97.56 415 ALA A C 1
ATOM 3210 O O . ALA A 1 415 ? -22.419 -7.073 14.927 1.00 97.56 415 ALA A O 1
ATOM 3211 N N . GLY A 1 416 ? -22.327 -8.807 13.518 1.00 97.31 416 GLY A N 1
ATOM 3212 C CA . GLY A 1 416 ? -23.047 -8.160 12.423 1.00 97.31 416 GLY A CA 1
ATOM 3213 C C . GLY A 1 416 ? -22.168 -7.488 11.368 1.00 97.31 416 GLY A C 1
ATOM 3214 O O . GLY A 1 416 ? -22.713 -6.834 10.475 1.00 97.31 416 GLY A O 1
ATOM 3215 N N . PHE A 1 417 ? -20.840 -7.651 11.407 1.00 98.06 417 PHE A N 1
ATOM 3216 C CA . PHE A 1 417 ? -19.957 -7.116 10.368 1.00 98.06 417 PHE A CA 1
ATOM 3217 C C . PHE A 1 417 ? -20.151 -7.871 9.046 1.00 98.06 417 PHE A C 1
ATOM 3219 O O . PHE A 1 417 ? -19.930 -9.082 8.923 1.00 98.06 417 PHE A O 1
ATOM 3226 N N . ARG A 1 418 ? -20.591 -7.124 8.032 1.00 95.75 418 ARG A N 1
ATOM 3227 C CA . ARG A 1 418 ? -20.850 -7.621 6.674 1.00 95.75 418 ARG A CA 1
ATOM 3228 C C . ARG A 1 418 ? -19.862 -7.105 5.643 1.00 95.75 418 ARG A C 1
ATOM 3230 O O . ARG A 1 418 ? -20.031 -7.456 4.490 1.00 95.75 418 ARG A O 1
ATOM 3237 N N . ASP A 1 419 ? -18.900 -6.281 6.041 1.00 98.00 419 ASP A N 1
ATOM 3238 C CA . ASP A 1 419 ? -17.801 -5.839 5.191 1.00 98.00 419 ASP A CA 1
ATOM 3239 C C . ASP A 1 419 ? -16.477 -6.126 5.907 1.00 98.00 419 ASP A C 1
ATOM 3241 O O . ASP A 1 419 ? -16.013 -5.350 6.746 1.00 98.00 419 ASP A O 1
ATOM 3245 N N . ILE A 1 420 ? -15.915 -7.305 5.650 1.00 98.62 420 ILE A N 1
ATOM 3246 C CA . ILE A 1 420 ? -14.648 -7.736 6.239 1.00 98.62 420 ILE A CA 1
ATOM 3247 C C . ILE A 1 420 ? -13.579 -7.801 5.154 1.00 98.62 420 ILE A C 1
ATOM 3249 O O . ILE A 1 420 ? -13.747 -8.470 4.131 1.00 98.62 420 ILE A O 1
ATOM 3253 N N . ASN A 1 421 ? -12.459 -7.137 5.423 1.00 98.56 421 ASN A N 1
ATOM 3254 C CA . ASN A 1 421 ? -11.234 -7.240 4.650 1.00 98.56 421 ASN A CA 1
ATOM 3255 C C . ASN A 1 421 ? -10.246 -8.206 5.310 1.00 98.56 421 ASN A C 1
ATOM 3257 O O . ASN A 1 421 ? -10.128 -8.211 6.535 1.00 98.56 421 ASN A O 1
ATOM 3261 N N . MET A 1 422 ? -9.503 -8.968 4.508 1.00 98.56 422 MET A N 1
ATOM 3262 C CA . MET A 1 422 ? -8.424 -9.826 5.001 1.00 98.56 422 MET A CA 1
ATOM 3263 C C . MET A 1 422 ? -7.147 -9.652 4.179 1.00 98.56 422 MET A C 1
ATOM 3265 O O . MET A 1 422 ? -7.135 -9.917 2.978 1.00 98.56 422 MET A O 1
ATOM 3269 N N . ASP A 1 423 ? -6.059 -9.254 4.836 1.00 98.12 423 ASP A N 1
ATOM 3270 C CA . ASP A 1 423 ? -4.764 -9.070 4.176 1.00 98.12 423 ASP A CA 1
ATOM 3271 C C . ASP A 1 423 ? -3.877 -10.324 4.268 1.00 98.12 423 ASP A C 1
ATOM 3273 O O . ASP A 1 423 ? -3.690 -10.908 5.344 1.00 98.12 423 ASP A O 1
ATOM 3277 N N . LEU A 1 424 ? -3.299 -10.703 3.127 1.00 98.44 424 LEU A N 1
ATOM 3278 C CA . LEU A 1 424 ? -2.294 -11.753 2.946 1.00 98.44 424 LEU A CA 1
ATOM 3279 C C . LEU A 1 424 ? -0.973 -11.152 2.455 1.00 98.44 424 LEU A C 1
ATOM 3281 O O . LEU A 1 424 ? -0.965 -10.109 1.800 1.00 98.44 424 LEU A O 1
ATOM 3285 N N . ILE A 1 425 ? 0.149 -11.820 2.733 1.00 97.44 425 ILE A N 1
ATOM 3286 C CA . ILE A 1 425 ? 1.476 -11.407 2.260 1.00 97.44 425 ILE A CA 1
ATOM 3287 C C . ILE A 1 425 ? 2.114 -12.544 1.465 1.00 97.44 425 ILE A C 1
ATOM 3289 O O . ILE A 1 425 ? 2.429 -13.596 2.004 1.00 97.44 425 ILE A O 1
ATOM 3293 N N . ALA A 1 426 ? 2.376 -12.297 0.189 1.00 96.75 426 ALA A N 1
ATOM 3294 C CA . ALA A 1 426 ? 3.163 -13.153 -0.676 1.00 96.75 426 ALA A CA 1
ATOM 3295 C C . ALA A 1 426 ? 4.668 -12.975 -0.430 1.00 96.75 426 ALA A C 1
ATOM 3297 O O . ALA A 1 426 ? 5.166 -11.870 -0.177 1.00 96.75 426 ALA A O 1
ATOM 3298 N N . GLY A 1 427 ? 5.413 -14.073 -0.566 1.00 92.38 427 GLY A N 1
ATOM 3299 C CA . GLY A 1 427 ? 6.873 -14.073 -0.496 1.00 92.38 427 GLY A CA 1
ATOM 3300 C C . GLY A 1 427 ? 7.433 -14.085 0.925 1.00 92.38 427 GLY A C 1
ATOM 3301 O O . GLY A 1 427 ? 8.592 -13.696 1.108 1.00 92.38 427 GLY A O 1
ATOM 3302 N N . LEU A 1 428 ? 6.637 -14.521 1.909 1.00 92.25 428 LEU A N 1
ATOM 3303 C CA . LEU A 1 428 ? 7.085 -14.730 3.283 1.00 92.25 428 LEU A CA 1
ATOM 3304 C C . LEU A 1 428 ? 8.186 -15.812 3.370 1.00 92.25 428 LEU A C 1
ATOM 3306 O O . LEU A 1 428 ? 8.323 -16.656 2.480 1.00 92.25 428 LEU A O 1
ATOM 3310 N N . PRO A 1 429 ? 9.022 -15.787 4.423 1.00 86.75 429 PRO A N 1
ATOM 3311 C CA . PRO A 1 429 ? 10.170 -16.681 4.533 1.00 86.75 429 PRO A CA 1
ATOM 3312 C C . PRO A 1 429 ? 9.779 -18.161 4.582 1.00 86.75 429 PRO A C 1
ATOM 3314 O O . PRO A 1 429 ? 9.025 -18.592 5.454 1.00 86.75 429 PRO A O 1
ATOM 3317 N N . LYS A 1 430 ? 10.403 -18.949 3.700 1.00 87.19 430 LYS A N 1
ATOM 3318 C CA . LYS A 1 430 ? 10.183 -20.395 3.514 1.00 87.19 430 LYS A CA 1
ATOM 3319 C C . LYS A 1 430 ? 8.757 -20.788 3.105 1.00 87.19 430 LYS A C 1
ATOM 3321 O O . LYS A 1 430 ? 8.434 -21.968 3.189 1.00 87.19 430 LYS A O 1
ATOM 3326 N N . GLU A 1 431 ? 7.939 -19.840 2.654 1.00 92.19 431 GLU A N 1
ATOM 3327 C CA . GLU A 1 431 ? 6.724 -20.167 1.911 1.00 92.19 431 GLU A CA 1
ATOM 3328 C C . GLU A 1 431 ? 7.066 -20.372 0.436 1.00 92.19 431 GLU A C 1
ATOM 3330 O O . GLU A 1 431 ? 7.827 -19.600 -0.157 1.00 92.19 431 GLU A O 1
ATOM 3335 N N . ASP A 1 432 ? 6.506 -21.428 -0.139 1.00 93.06 432 ASP A N 1
ATOM 3336 C CA . ASP A 1 432 ? 6.523 -21.694 -1.568 1.00 93.06 432 ASP A CA 1
ATOM 3337 C C . ASP A 1 432 ? 5.176 -21.311 -2.208 1.00 93.06 432 ASP A C 1
ATOM 3339 O O . ASP A 1 432 ? 4.305 -20.698 -1.582 1.00 93.06 432 ASP A O 1
ATOM 3343 N N . GLU A 1 433 ? 5.018 -21.647 -3.488 1.00 96.50 433 GLU A N 1
ATOM 3344 C CA . GLU A 1 433 ? 3.786 -21.386 -4.231 1.00 96.50 433 GLU A CA 1
ATOM 3345 C C . GLU A 1 433 ? 2.560 -22.031 -3.555 1.00 96.50 433 GLU A C 1
ATOM 3347 O O . GLU A 1 433 ? 1.539 -21.366 -3.384 1.00 96.50 433 GLU A O 1
ATOM 3352 N N . GLU A 1 434 ? 2.650 -23.293 -3.125 1.00 97.69 434 GLU A N 1
ATOM 3353 C CA . GLU A 1 434 ? 1.514 -23.999 -2.520 1.00 97.69 434 GLU A CA 1
ATOM 3354 C C . GLU A 1 434 ? 1.141 -23.441 -1.147 1.00 97.69 434 GLU A C 1
ATOM 3356 O O . GLU A 1 434 ? -0.047 -23.368 -0.822 1.00 97.69 434 GLU A O 1
ATOM 3361 N N . ALA A 1 435 ? 2.115 -22.982 -0.359 1.00 97.25 435 ALA A N 1
ATOM 3362 C CA . ALA A 1 435 ? 1.839 -22.308 0.904 1.00 97.25 435 ALA A CA 1
ATOM 3363 C C . ALA A 1 435 ? 1.021 -21.017 0.692 1.00 97.25 435 ALA A C 1
ATOM 3365 O O . ALA A 1 435 ? -0.008 -20.819 1.357 1.00 97.25 435 ALA A O 1
ATOM 3366 N N . LEU A 1 436 ? 1.415 -20.178 -0.275 1.00 98.44 436 LEU A N 1
ATOM 3367 C CA . LEU A 1 436 ? 0.676 -18.960 -0.622 1.00 98.44 436 LEU A CA 1
ATOM 3368 C C . LEU A 1 436 ? -0.733 -19.290 -1.131 1.00 98.44 436 LEU A C 1
ATOM 3370 O O . LEU A 1 436 ? -1.721 -18.773 -0.604 1.00 98.44 436 LEU A O 1
ATOM 3374 N N . LEU A 1 437 ? -0.843 -20.179 -2.123 1.00 98.69 437 LEU A N 1
ATOM 3375 C CA . LEU A 1 437 ? -2.135 -20.550 -2.703 1.00 98.69 437 LEU A CA 1
ATOM 3376 C C . LEU A 1 437 ? -3.045 -21.235 -1.676 1.00 98.69 437 LEU A C 1
ATOM 3378 O O . LEU A 1 437 ? -4.256 -21.023 -1.692 1.00 98.69 437 LEU A O 1
ATOM 3382 N N . GLY A 1 438 ? -2.482 -22.012 -0.748 1.00 98.62 438 GLY A N 1
ATOM 3383 C CA . GLY A 1 438 ? -3.193 -22.579 0.396 1.00 98.62 438 GLY A CA 1
ATOM 3384 C C . GLY A 1 438 ? -3.814 -21.501 1.284 1.00 98.62 438 GLY A C 1
ATOM 3385 O O . GLY A 1 438 ? -4.997 -21.596 1.615 1.00 98.62 438 GLY A O 1
ATOM 3386 N N . SER A 1 439 ? -3.063 -20.438 1.587 1.00 98.75 439 SER A N 1
ATOM 3387 C CA . SER A 1 439 ? -3.572 -19.294 2.356 1.00 98.75 439 SER A CA 1
ATOM 3388 C C . SER A 1 439 ? -4.679 -18.543 1.619 1.00 98.75 439 SER A C 1
ATOM 3390 O O . SER A 1 439 ? -5.711 -18.233 2.211 1.00 98.75 439 SER A O 1
ATOM 3392 N N . VAL A 1 440 ? -4.509 -18.316 0.313 1.00 98.81 440 VAL A N 1
ATOM 3393 C CA . VAL A 1 440 ? -5.530 -17.685 -0.537 1.00 98.81 440 VAL A CA 1
ATOM 3394 C C . VAL A 1 440 ? -6.812 -18.519 -0.563 1.00 98.81 440 VAL A C 1
ATOM 3396 O O . VAL A 1 440 ? -7.891 -17.979 -0.333 1.00 98.81 440 VAL A O 1
ATOM 3399 N N . ARG A 1 441 ? -6.716 -19.841 -0.764 1.00 98.81 441 ARG A N 1
ATOM 3400 C CA . ARG A 1 441 ? -7.875 -20.755 -0.748 1.00 98.81 441 ARG A CA 1
ATOM 3401 C C . ARG A 1 441 ? -8.590 -20.759 0.604 1.00 98.81 441 ARG A C 1
ATOM 3403 O O . ARG A 1 441 ? -9.816 -20.706 0.633 1.00 98.81 441 ARG A O 1
ATOM 3410 N N . ALA A 1 442 ? -7.845 -20.788 1.708 1.00 98.75 442 ALA A N 1
ATOM 3411 C CA . ALA A 1 442 ? -8.416 -20.757 3.053 1.00 98.75 442 ALA A CA 1
ATOM 3412 C C . ALA A 1 442 ? -9.177 -19.446 3.326 1.00 98.75 442 ALA A C 1
ATOM 3414 O O . ALA A 1 442 ? -10.313 -19.483 3.797 1.00 98.75 442 ALA A O 1
ATOM 3415 N N . VAL A 1 443 ? -8.602 -18.295 2.958 1.00 98.75 443 VAL A N 1
ATOM 3416 C CA . VAL A 1 443 ? -9.269 -16.991 3.099 1.00 98.75 443 VAL A CA 1
ATOM 3417 C C . VAL A 1 443 ? -10.480 -16.869 2.168 1.00 98.75 443 VAL A C 1
ATOM 3419 O O . VAL A 1 443 ? -11.525 -16.398 2.602 1.00 98.75 443 VAL A O 1
ATOM 3422 N N . ILE A 1 444 ? -10.407 -17.351 0.923 1.00 98.81 444 ILE A N 1
ATOM 3423 C CA . ILE A 1 444 ? -11.584 -17.431 0.038 1.00 98.81 444 ILE A CA 1
ATOM 3424 C C . ILE A 1 444 ? -12.693 -18.280 0.683 1.00 98.81 444 ILE A C 1
ATOM 3426 O O . ILE A 1 444 ? -13.862 -17.908 0.608 1.00 98.81 444 ILE A O 1
ATOM 3430 N N . GLY A 1 445 ? -12.338 -19.380 1.357 1.00 98.50 445 GLY A N 1
ATOM 3431 C CA . GLY A 1 445 ? -13.277 -20.245 2.078 1.00 98.50 445 GLY A CA 1
ATOM 3432 C C . GLY A 1 445 ? -14.006 -19.557 3.238 1.00 98.50 445 GLY A C 1
ATOM 3433 O O . GLY A 1 445 ? -15.156 -19.891 3.511 1.00 98.50 445 GLY A O 1
ATOM 3434 N N . LEU A 1 446 ? -13.387 -18.552 3.870 1.00 98.44 446 LEU A N 1
ATOM 3435 C CA . LEU A 1 446 ? -14.046 -17.680 4.855 1.00 98.44 446 LEU A CA 1
ATOM 3436 C C . LEU A 1 446 ? -15.074 -16.734 4.220 1.00 98.44 446 LEU A C 1
ATOM 3438 O O . LEU A 1 446 ? -15.929 -16.188 4.920 1.00 98.44 446 LEU A O 1
ATOM 3442 N N . ASN A 1 447 ? -15.017 -16.552 2.898 1.00 98.25 447 ASN A N 1
ATOM 3443 C CA . ASN A 1 447 ? -15.919 -15.703 2.130 1.00 98.25 447 ASN A CA 1
ATOM 3444 C C . ASN A 1 447 ? -15.972 -14.242 2.653 1.00 98.25 447 ASN A C 1
ATOM 3446 O O . ASN A 1 447 ? -17.068 -13.743 2.926 1.00 98.25 447 ASN A O 1
ATOM 3450 N N . PRO A 1 448 ? -14.825 -13.546 2.839 1.00 98.50 448 PRO A N 1
ATOM 3451 C CA . PRO A 1 448 ? -14.798 -12.121 3.176 1.00 98.50 448 PRO A CA 1
ATOM 3452 C C . PRO A 1 448 ? -15.261 -11.264 1.993 1.00 98.50 448 PRO A C 1
ATOM 3454 O O . PRO A 1 448 ? -15.329 -11.722 0.850 1.00 98.50 448 PRO A O 1
ATOM 3457 N N . GLU A 1 449 ? -15.549 -9.996 2.241 1.00 98.56 449 GLU A N 1
ATOM 3458 C CA . GLU A 1 449 ? -15.988 -9.064 1.203 1.00 98.56 449 GLU A CA 1
ATOM 3459 C C . GLU A 1 449 ? -14.831 -8.493 0.383 1.00 98.56 449 GLU A C 1
ATOM 3461 O O . GLU A 1 449 ? -14.990 -8.235 -0.818 1.00 98.56 449 GLU A O 1
ATOM 3466 N N . SER A 1 450 ? -13.651 -8.376 0.992 1.00 98.44 450 SER A N 1
ATOM 3467 C CA . SER A 1 450 ? -12.418 -8.042 0.288 1.00 98.44 450 SER A CA 1
ATOM 3468 C C . SER A 1 450 ? -11.205 -8.797 0.823 1.00 98.44 450 SER A C 1
ATOM 3470 O O . SER A 1 450 ? -11.154 -9.224 1.975 1.00 98.44 450 SER A O 1
ATOM 3472 N N . ILE A 1 451 ? -10.219 -8.971 -0.051 1.00 98.75 451 ILE A N 1
ATOM 3473 C CA . ILE A 1 451 ? -8.940 -9.614 0.232 1.00 98.75 451 ILE A CA 1
ATOM 3474 C C . ILE A 1 451 ? -7.854 -8.733 -0.375 1.00 98.75 451 ILE A C 1
ATOM 3476 O O . ILE A 1 451 ? -7.900 -8.443 -1.573 1.00 98.75 451 ILE A O 1
ATOM 3480 N N . THR A 1 452 ? -6.862 -8.334 0.416 1.00 98.50 452 THR A N 1
ATOM 3481 C CA . THR A 1 452 ? -5.673 -7.660 -0.117 1.00 98.50 452 THR A CA 1
ATOM 3482 C C . THR A 1 452 ? -4.519 -8.636 -0.166 1.00 98.50 452 THR A C 1
ATOM 3484 O O . THR A 1 452 ? -4.164 -9.247 0.840 1.00 98.50 452 THR A O 1
ATOM 3487 N N . LEU A 1 453 ? -3.895 -8.756 -1.333 1.00 98.38 453 LEU A N 1
ATOM 3488 C CA . LEU A 1 453 ? -2.650 -9.486 -1.483 1.00 98.38 453 LEU A CA 1
ATOM 3489 C C . LEU A 1 453 ? -1.495 -8.490 -1.541 1.00 98.38 453 LEU A C 1
ATOM 3491 O O . LEU A 1 453 ? -1.345 -7.742 -2.509 1.00 98.38 453 LEU A O 1
ATOM 3495 N N . HIS A 1 454 ? -0.686 -8.475 -0.490 1.00 97.19 454 HIS A N 1
ATOM 3496 C CA . HIS A 1 454 ? 0.555 -7.722 -0.442 1.00 97.19 454 HIS A CA 1
ATOM 3497 C C . HIS A 1 454 ? 1.730 -8.579 -0.895 1.00 97.19 454 HIS A C 1
ATOM 3499 O O . HIS A 1 454 ? 1.728 -9.788 -0.702 1.00 97.19 454 HIS A O 1
ATOM 3505 N N . THR A 1 455 ? 2.785 -7.947 -1.397 1.00 94.69 455 THR A N 1
ATOM 3506 C CA . THR A 1 455 ? 4.087 -8.595 -1.571 1.00 94.69 455 THR A CA 1
ATOM 3507 C C . THR A 1 455 ? 5.057 -8.110 -0.499 1.00 94.69 455 THR A C 1
ATOM 3509 O O . THR A 1 455 ? 5.169 -6.904 -0.252 1.00 94.69 455 THR A O 1
ATOM 3512 N N . LEU A 1 456 ? 5.792 -9.040 0.122 1.00 91.88 456 LEU A N 1
ATOM 3513 C CA . LEU A 1 456 ? 6.752 -8.745 1.184 1.00 91.88 456 LEU A CA 1
ATOM 3514 C C . LEU A 1 456 ? 7.710 -7.610 0.785 1.00 91.88 456 LEU A C 1
ATOM 3516 O O . LEU A 1 456 ? 8.483 -7.721 -0.168 1.00 91.88 456 LEU A O 1
ATOM 3520 N N . SER A 1 457 ? 7.685 -6.526 1.563 1.00 87.12 457 SER A N 1
ATOM 3521 C CA . SER A 1 457 ? 8.630 -5.413 1.462 1.00 87.12 457 SER A CA 1
ATOM 3522 C C . SER A 1 457 ? 9.681 -5.538 2.560 1.00 87.12 457 SER A C 1
ATOM 3524 O O . SER A 1 457 ? 9.357 -5.462 3.747 1.00 87.12 457 SER A O 1
ATOM 3526 N N . ILE A 1 458 ? 10.945 -5.726 2.180 1.00 76.81 458 ILE A N 1
ATOM 3527 C CA . ILE A 1 458 ? 12.031 -5.903 3.150 1.00 76.81 458 ILE A CA 1
ATOM 3528 C C . ILE A 1 458 ? 12.654 -4.555 3.490 1.00 76.81 458 ILE A C 1
ATOM 3530 O O . ILE A 1 458 ? 12.972 -3.722 2.633 1.00 76.81 458 ILE A O 1
ATOM 3534 N N . LYS A 1 459 ? 12.856 -4.340 4.788 1.00 70.06 459 LYS A N 1
ATOM 3535 C CA . LYS A 1 459 ? 13.565 -3.177 5.312 1.00 70.06 459 LYS A CA 1
ATOM 3536 C C . LYS A 1 459 ? 14.980 -3.557 5.725 1.00 70.06 459 LYS A C 1
ATOM 3538 O O . LYS A 1 459 ? 15.190 -4.618 6.310 1.00 70.06 459 LYS A O 1
ATOM 3543 N N . LYS A 1 460 ? 15.920 -2.634 5.493 1.00 59.62 460 LYS A N 1
ATOM 3544 C CA . LYS A 1 460 ? 17.290 -2.726 6.018 1.00 59.62 460 LYS A CA 1
ATOM 3545 C C . LYS A 1 460 ? 17.251 -2.928 7.534 1.00 59.62 460 LYS A C 1
ATOM 3547 O O . LYS A 1 460 ? 16.543 -2.192 8.224 1.00 59.62 460 LYS A O 1
ATOM 3552 N N . GLY A 1 461 ? 17.987 -3.919 8.030 1.00 55.94 461 GLY A N 1
ATOM 3553 C CA . GLY A 1 461 ? 18.012 -4.287 9.446 1.00 55.94 461 GLY A CA 1
ATOM 3554 C C . GLY A 1 461 ? 16.771 -5.035 9.952 1.00 55.94 461 GLY A C 1
ATOM 3555 O O . GLY A 1 461 ? 16.623 -5.194 11.163 1.00 55.94 461 GLY A O 1
ATOM 3556 N N . SER A 1 462 ? 15.864 -5.478 9.072 1.00 62.34 462 SER A N 1
ATOM 3557 C CA . SER A 1 462 ? 14.830 -6.451 9.457 1.00 62.34 462 SER A CA 1
ATOM 3558 C C . SER A 1 462 ? 15.457 -7.822 9.724 1.00 62.34 462 SER A C 1
ATOM 3560 O O . SER A 1 462 ? 16.557 -8.110 9.259 1.00 62.34 462 SER A O 1
ATOM 3562 N N . PHE A 1 463 ? 14.755 -8.692 10.456 1.00 58.50 463 PHE A N 1
ATOM 3563 C CA . PHE A 1 463 ? 15.222 -10.063 10.704 1.00 58.50 463 PHE A CA 1
ATOM 3564 C C . PHE A 1 463 ? 15.519 -10.815 9.391 1.00 58.50 463 PHE A C 1
ATOM 3566 O O . PHE A 1 463 ? 16.475 -11.582 9.311 1.00 58.50 463 PHE A O 1
ATOM 3573 N N . PHE A 1 464 ? 14.757 -10.507 8.337 1.00 61.59 464 PHE A N 1
ATOM 3574 C CA . PHE A 1 464 ? 14.879 -11.117 7.013 1.00 61.59 464 PHE A CA 1
ATOM 3575 C C . PHE A 1 464 ? 16.046 -10.588 6.177 1.00 61.59 464 PHE A C 1
ATOM 3577 O O . PHE A 1 464 ? 16.410 -11.234 5.204 1.00 61.59 464 PHE A O 1
ATOM 3584 N N . ASP A 1 465 ? 16.685 -9.482 6.574 1.00 55.44 465 ASP A N 1
ATOM 3585 C CA . ASP A 1 465 ? 17.877 -8.927 5.903 1.00 55.44 465 ASP A CA 1
ATOM 3586 C C . ASP A 1 465 ? 19.069 -9.910 5.934 1.00 55.44 465 ASP A C 1
ATOM 3588 O O . ASP A 1 465 ? 19.999 -9.802 5.142 1.00 55.44 465 ASP A O 1
ATOM 3592 N N . ARG A 1 466 ? 19.046 -10.888 6.858 1.00 56.38 466 ARG A N 1
ATOM 3593 C CA . ARG A 1 466 ? 20.050 -11.963 6.968 1.00 56.38 466 ARG A CA 1
ATOM 3594 C C . ARG A 1 466 ? 19.695 -13.232 6.189 1.00 56.38 466 ARG A C 1
ATOM 3596 O O . ARG A 1 466 ? 20.602 -13.975 5.835 1.00 56.38 466 ARG A O 1
ATOM 3603 N N . GLU A 1 467 ? 18.408 -13.493 5.959 1.00 58.00 467 GLU A N 1
ATOM 3604 C CA . GLU A 1 467 ? 17.927 -14.684 5.235 1.00 58.00 467 GLU A CA 1
ATOM 3605 C C . GLU A 1 467 ? 17.741 -14.419 3.734 1.00 58.00 467 GLU A C 1
ATOM 3607 O O . GLU A 1 467 ? 17.842 -15.338 2.927 1.00 58.00 467 GLU A O 1
ATOM 3612 N N . ILE A 1 468 ? 17.486 -13.165 3.355 1.00 60.47 468 ILE A N 1
ATOM 3613 C CA . ILE A 1 468 ? 17.243 -12.729 1.980 1.00 60.47 468 ILE A CA 1
ATOM 3614 C C . ILE A 1 468 ? 18.348 -11.734 1.626 1.00 60.47 468 ILE A C 1
ATOM 3616 O O . ILE A 1 468 ? 18.427 -10.660 2.222 1.00 60.47 468 ILE A O 1
ATOM 3620 N N . SER A 1 469 ? 19.233 -12.088 0.686 1.00 55.88 469 SER A N 1
ATOM 3621 C CA . SER A 1 469 ? 20.351 -11.206 0.329 1.00 55.88 469 SER A CA 1
ATOM 3622 C C . SER A 1 469 ? 19.822 -9.874 -0.210 1.00 55.88 469 SER A C 1
ATOM 3624 O O . SER A 1 469 ? 18.865 -9.840 -0.987 1.00 55.88 469 SER A O 1
ATOM 3626 N N . ALA A 1 470 ? 20.470 -8.760 0.138 1.00 53.06 470 ALA A N 1
ATOM 3627 C CA . ALA A 1 470 ? 20.086 -7.445 -0.377 1.00 53.06 470 ALA A CA 1
ATOM 3628 C C . ALA A 1 470 ? 20.092 -7.378 -1.921 1.00 53.06 470 ALA A C 1
ATOM 3630 O O . ALA A 1 470 ? 19.348 -6.583 -2.490 1.00 53.06 470 ALA A O 1
ATOM 3631 N N . SER A 1 471 ? 20.880 -8.224 -2.601 1.00 52.34 471 SER A N 1
ATOM 3632 C CA . SER A 1 471 ? 20.890 -8.341 -4.065 1.00 52.34 471 SER A CA 1
ATOM 3633 C C . SER A 1 471 ? 19.696 -9.119 -4.632 1.00 52.34 471 SER A C 1
ATOM 3635 O O . SER A 1 471 ? 19.246 -8.809 -5.732 1.00 52.34 471 SER A O 1
ATOM 3637 N N . SER A 1 472 ? 19.112 -10.057 -3.881 1.00 58.06 472 SER A N 1
ATOM 3638 C CA . SER A 1 472 ? 17.895 -10.782 -4.287 1.00 58.06 472 SER A CA 1
ATOM 3639 C C . SER A 1 472 ? 16.623 -9.925 -4.238 1.00 58.06 472 SER A C 1
ATOM 3641 O O . SER A 1 472 ? 15.636 -10.239 -4.894 1.00 58.06 472 SER A O 1
ATOM 3643 N N . LEU A 1 473 ? 16.649 -8.801 -3.515 1.00 58.56 473 LEU A N 1
ATOM 3644 C CA . LEU A 1 473 ? 15.486 -7.929 -3.341 1.00 58.56 473 LEU A CA 1
ATOM 3645 C C . LEU A 1 473 ? 15.108 -7.101 -4.562 1.00 58.56 473 LEU A C 1
ATOM 3647 O O . LEU A 1 473 ? 13.936 -6.778 -4.746 1.00 58.56 473 LEU A O 1
ATOM 3651 N N . PHE A 1 474 ? 16.106 -6.725 -5.355 1.00 59.81 474 PHE A N 1
ATOM 3652 C CA . PHE A 1 474 ? 15.927 -5.891 -6.542 1.00 59.81 474 PHE A CA 1
ATOM 3653 C C . PHE A 1 474 ? 15.832 -6.721 -7.822 1.00 59.81 474 PHE A C 1
ATOM 3655 O O . PHE A 1 474 ? 15.632 -6.162 -8.897 1.00 59.81 474 PHE A O 1
ATOM 3662 N N . ARG A 1 475 ? 15.966 -8.047 -7.709 1.00 76.62 475 ARG A N 1
ATOM 3663 C CA . ARG A 1 475 ? 15.876 -8.957 -8.845 1.00 76.62 475 ARG A CA 1
ATOM 3664 C C . ARG A 1 475 ? 14.443 -9.443 -9.053 1.00 76.62 475 ARG A C 1
ATOM 3666 O O . ARG A 1 475 ? 13.713 -9.597 -8.070 1.00 76.62 475 ARG A O 1
ATOM 3673 N N . PRO A 1 476 ? 14.047 -9.700 -10.311 1.00 82.12 476 PRO A N 1
ATOM 3674 C CA . PRO A 1 476 ? 12.827 -10.435 -10.607 1.00 82.12 476 PRO A CA 1
ATOM 3675 C C . PRO A 1 476 ? 12.822 -11.779 -9.876 1.00 82.12 476 PRO A C 1
ATOM 3677 O O . PRO A 1 476 ? 13.830 -12.485 -9.843 1.00 82.12 476 PRO A O 1
ATOM 3680 N N . ASP A 1 477 ? 11.680 -12.126 -9.295 1.00 88.06 477 ASP A N 1
ATOM 3681 C CA . ASP A 1 477 ? 11.429 -13.430 -8.687 1.00 88.06 477 ASP A CA 1
ATOM 3682 C C . ASP A 1 477 ? 10.260 -14.060 -9.446 1.00 88.06 477 ASP A C 1
ATOM 3684 O O . ASP A 1 477 ? 9.101 -13.902 -9.065 1.00 88.06 477 ASP A O 1
ATOM 3688 N N . HIS A 1 478 ? 10.566 -14.712 -10.570 1.00 90.69 478 HIS A N 1
ATOM 3689 C CA . HIS A 1 478 ? 9.553 -15.267 -11.474 1.00 90.69 478 HIS A CA 1
ATOM 3690 C C . HIS A 1 478 ? 8.723 -16.388 -10.833 1.00 90.69 478 HIS A C 1
ATOM 3692 O O . HIS A 1 478 ? 7.575 -16.612 -11.211 1.00 90.69 478 HIS A O 1
ATOM 3698 N N . ALA A 1 479 ? 9.280 -17.093 -9.843 1.00 91.81 479 ALA A N 1
ATOM 3699 C CA . ALA A 1 479 ? 8.531 -18.093 -9.091 1.00 91.81 479 ALA A CA 1
ATOM 3700 C C . ALA A 1 479 ? 7.466 -17.421 -8.212 1.00 91.81 479 ALA A C 1
ATOM 3702 O O . ALA A 1 479 ? 6.305 -17.833 -8.223 1.00 91.81 479 ALA A O 1
ATOM 3703 N N . LEU A 1 480 ? 7.838 -16.355 -7.495 1.00 93.50 480 LEU A N 1
ATOM 3704 C CA . LEU A 1 480 ? 6.893 -15.570 -6.704 1.00 93.50 480 LEU A CA 1
ATOM 3705 C C . LEU A 1 480 ? 5.870 -14.836 -7.581 1.00 93.50 480 LEU A C 1
ATOM 3707 O O . LEU A 1 480 ? 4.692 -14.812 -7.240 1.00 93.50 480 LEU A O 1
ATOM 3711 N N . GLU A 1 481 ? 6.301 -14.267 -8.707 1.00 94.88 481 GLU A N 1
ATOM 3712 C CA . GLU A 1 481 ? 5.429 -13.629 -9.702 1.00 94.88 481 GLU A CA 1
ATOM 3713 C C . GLU A 1 481 ? 4.311 -14.579 -10.142 1.00 94.88 481 GLU A C 1
ATOM 3715 O O . GLU A 1 481 ? 3.133 -14.255 -9.990 1.00 94.88 481 GLU A O 1
ATOM 3720 N N . LYS A 1 482 ? 4.680 -15.790 -10.577 1.00 96.06 482 LYS A N 1
ATOM 3721 C CA . LYS A 1 482 ? 3.736 -16.832 -10.992 1.00 96.06 482 LYS A CA 1
ATOM 3722 C C . LYS A 1 482 ? 2.778 -17.228 -9.865 1.00 96.06 482 LYS A C 1
ATOM 3724 O O . LYS A 1 482 ? 1.596 -17.464 -10.112 1.00 96.06 482 LYS A O 1
ATOM 3729 N N . ALA A 1 483 ? 3.265 -17.296 -8.624 1.00 97.69 483 ALA A N 1
ATOM 3730 C CA . ALA A 1 483 ? 2.432 -17.591 -7.460 1.00 97.69 483 ALA A CA 1
ATOM 3731 C C . ALA A 1 483 ? 1.406 -16.472 -7.180 1.00 97.69 483 ALA A C 1
ATOM 3733 O O . ALA A 1 483 ? 0.242 -16.751 -6.875 1.00 97.69 483 ALA A O 1
ATOM 3734 N N . VAL A 1 484 ? 1.813 -15.206 -7.319 1.00 97.94 484 VAL A N 1
ATOM 3735 C CA . VAL A 1 484 ? 0.931 -14.033 -7.187 1.00 97.94 484 VAL A CA 1
ATOM 3736 C C . VAL A 1 484 ? -0.113 -14.000 -8.305 1.00 97.94 484 VAL A C 1
ATOM 3738 O O . VAL A 1 484 ? -1.288 -13.768 -8.034 1.00 97.94 484 VAL A O 1
ATOM 3741 N N . GLU A 1 485 ? 0.268 -14.308 -9.543 1.00 97.75 485 GLU A N 1
ATOM 3742 C CA . GLU A 1 485 ? -0.661 -14.364 -10.680 1.00 97.75 485 GLU A CA 1
ATOM 3743 C C . GLU A 1 485 ? -1.709 -15.461 -10.512 1.00 97.75 485 GLU A C 1
ATOM 3745 O O . GLU A 1 485 ? -2.905 -15.181 -10.583 1.00 97.75 485 GLU A O 1
ATOM 3750 N N . LYS A 1 486 ? -1.293 -16.673 -10.131 1.00 98.56 486 LYS A N 1
ATOM 3751 C CA . LYS A 1 486 ? -2.227 -17.751 -9.770 1.00 98.56 486 LYS A CA 1
ATOM 3752 C C . LYS A 1 486 ? -3.160 -17.353 -8.625 1.00 98.56 486 LYS A C 1
ATOM 3754 O O . LYS A 1 486 ? -4.332 -17.723 -8.625 1.00 98.56 486 LYS A O 1
ATOM 3759 N N . SER A 1 487 ? -2.665 -16.586 -7.651 1.00 98.75 487 SER A N 1
ATOM 3760 C CA . SER A 1 487 ? -3.494 -16.060 -6.561 1.00 98.75 487 SER A CA 1
ATOM 3761 C C . SER A 1 487 ? -4.551 -15.081 -7.083 1.00 98.75 487 SER A C 1
ATOM 3763 O O . SER A 1 487 ? -5.714 -15.167 -6.684 1.00 98.75 487 SER A O 1
ATOM 3765 N N . HIS A 1 488 ? -4.185 -14.188 -8.008 1.00 98.56 488 HIS A N 1
ATOM 3766 C CA . HIS A 1 488 ? -5.131 -13.290 -8.674 1.00 98.56 488 HIS A CA 1
ATOM 3767 C C . HIS A 1 488 ? -6.193 -14.064 -9.464 1.00 98.56 488 HIS A C 1
ATOM 3769 O O . HIS A 1 488 ? -7.375 -13.725 -9.384 1.00 98.56 488 HIS A O 1
ATOM 3775 N N . ASP A 1 489 ? -5.808 -15.124 -10.174 1.00 98.50 489 ASP A N 1
ATOM 3776 C CA . ASP A 1 489 ? -6.742 -15.959 -10.934 1.00 98.50 489 ASP A CA 1
ATOM 3777 C C . ASP A 1 489 ? -7.745 -16.674 -10.024 1.00 98.50 489 ASP A C 1
ATOM 3779 O O . ASP A 1 489 ? -8.947 -16.656 -10.299 1.00 98.50 489 ASP A O 1
ATOM 3783 N N . LEU A 1 490 ? -7.292 -17.221 -8.889 1.00 98.69 490 LEU A N 1
ATOM 3784 C CA . LEU A 1 490 ? -8.176 -17.813 -7.877 1.00 98.69 490 LEU A CA 1
ATOM 3785 C C . LEU A 1 490 ? -9.174 -16.792 -7.313 1.00 98.69 490 LEU A C 1
ATOM 3787 O O . LEU A 1 490 ? -10.364 -17.096 -7.171 1.00 98.69 490 LEU A O 1
ATOM 3791 N N . LEU A 1 491 ? -8.715 -15.573 -7.016 1.00 98.69 491 LEU A N 1
ATOM 3792 C CA . LEU A 1 491 ? -9.571 -14.487 -6.532 1.00 98.69 491 LEU A CA 1
ATOM 3793 C C . LEU A 1 491 ? -10.608 -14.080 -7.591 1.00 98.69 491 LEU A C 1
ATOM 3795 O O . LEU A 1 491 ? -11.794 -13.947 -7.274 1.00 98.69 491 LEU A O 1
ATOM 3799 N N . ARG A 1 492 ? -10.198 -13.952 -8.860 1.00 98.44 492 ARG A N 1
ATOM 3800 C CA . ARG A 1 492 ? -11.102 -13.636 -9.979 1.00 98.44 492 ARG A CA 1
ATOM 3801 C C . ARG A 1 492 ? -12.148 -14.719 -10.203 1.00 98.44 492 ARG A C 1
ATOM 3803 O O . ARG A 1 492 ? -13.330 -14.385 -10.355 1.00 98.44 492 ARG A O 1
ATOM 3810 N N . ALA A 1 493 ? -11.730 -15.985 -10.188 1.00 98.44 493 ALA A N 1
ATOM 3811 C CA . ALA A 1 493 ? -12.607 -17.147 -10.309 1.00 98.44 493 ALA A CA 1
ATOM 3812 C C . ALA A 1 493 ? -13.623 -17.226 -9.157 1.00 98.44 493 ALA A C 1
ATOM 3814 O O . ALA A 1 493 ? -14.750 -17.668 -9.356 1.00 98.44 493 ALA A O 1
ATOM 3815 N N . SER A 1 494 ? -13.258 -16.711 -7.980 1.00 98.44 494 SER A N 1
ATOM 3816 C CA . SER A 1 494 ? -14.116 -16.658 -6.787 1.00 98.44 494 SER A CA 1
ATOM 3817 C C . SER A 1 494 ? -14.984 -15.392 -6.696 1.00 98.44 494 SER A C 1
ATOM 3819 O O . SER A 1 494 ? -15.596 -15.127 -5.661 1.00 98.44 494 SER A O 1
ATOM 3821 N N . GLY A 1 495 ? -15.051 -14.594 -7.769 1.00 98.12 495 GLY A N 1
ATOM 3822 C CA . GLY A 1 495 ? -15.942 -13.433 -7.878 1.00 98.12 495 GLY A CA 1
ATOM 3823 C C . GLY A 1 495 ? -15.380 -12.113 -7.343 1.00 98.12 495 GLY A C 1
ATOM 3824 O O . GLY A 1 495 ? -16.092 -11.108 -7.359 1.00 98.12 495 GLY A O 1
ATOM 3825 N N . TYR A 1 496 ? -14.119 -12.075 -6.912 1.00 98.69 496 TYR A N 1
ATOM 3826 C CA . TYR A 1 496 ? -13.468 -10.826 -6.526 1.00 98.69 496 TYR A CA 1
ATOM 3827 C C . TYR A 1 496 ? -12.895 -10.103 -7.751 1.00 98.69 496 TYR A C 1
ATOM 3829 O O . TYR A 1 496 ? -12.527 -10.721 -8.754 1.00 98.69 496 TYR A O 1
ATOM 3837 N N . ARG A 1 497 ? -12.821 -8.773 -7.695 1.00 98.25 497 ARG A N 1
ATOM 3838 C CA . ARG A 1 497 ? -12.223 -7.934 -8.743 1.00 98.25 497 ARG A CA 1
ATOM 3839 C C . ARG A 1 497 ? -11.236 -6.942 -8.137 1.00 98.25 497 ARG A C 1
ATOM 3841 O O . ARG A 1 497 ? -11.495 -6.452 -7.035 1.00 98.25 497 ARG A O 1
ATOM 3848 N N . PRO A 1 498 ? -10.125 -6.639 -8.824 1.00 98.25 498 PRO A N 1
ATOM 3849 C CA . PRO A 1 498 ? -9.156 -5.690 -8.319 1.00 98.25 498 PRO A CA 1
ATOM 3850 C C . PRO A 1 498 ? -9.756 -4.278 -8.318 1.00 98.25 498 PRO A C 1
ATOM 3852 O O . PRO A 1 498 ? -10.428 -3.852 -9.268 1.00 98.25 498 PRO A O 1
ATOM 3855 N N . TYR A 1 499 ? -9.542 -3.555 -7.221 1.00 97.50 499 TYR A N 1
ATOM 3856 C CA . TYR A 1 499 ? -10.106 -2.218 -7.025 1.00 97.50 499 TYR A CA 1
ATOM 3857 C C . TYR A 1 499 ? -9.085 -1.153 -6.636 1.00 97.50 499 TYR A C 1
ATOM 3859 O O . TYR A 1 499 ? -9.365 0.028 -6.824 1.00 97.50 499 TYR A O 1
ATOM 3867 N N . TYR A 1 500 ? -7.916 -1.551 -6.134 1.00 95.75 500 TYR A N 1
ATOM 3868 C CA . TYR A 1 500 ? -6.779 -0.655 -5.956 1.00 95.75 500 TYR A CA 1
ATOM 3869 C C . TYR A 1 500 ? -5.466 -1.418 -6.101 1.00 95.75 500 TYR A C 1
ATOM 3871 O O . TYR A 1 500 ? -5.386 -2.605 -5.773 1.00 95.75 500 TYR A O 1
ATOM 3879 N N . LEU A 1 501 ? -4.439 -0.727 -6.593 1.00 95.69 501 LEU A N 1
ATOM 3880 C CA . LEU A 1 501 ? -3.117 -1.305 -6.806 1.00 95.69 501 LEU A CA 1
ATOM 3881 C C . LEU A 1 501 ? -2.033 -0.275 -6.523 1.00 95.69 501 LEU A C 1
ATOM 3883 O O . LEU A 1 501 ? -2.104 0.881 -6.947 1.00 95.69 501 LEU A O 1
ATOM 3887 N N . TYR A 1 502 ? -0.980 -0.715 -5.841 1.00 94.00 502 TYR A N 1
ATOM 3888 C CA . TYR A 1 502 ? 0.218 0.093 -5.669 1.00 94.00 502 TYR A CA 1
ATOM 3889 C C . TYR A 1 502 ? 1.473 -0.754 -5.523 1.00 94.00 502 TYR A C 1
ATOM 3891 O O . TYR A 1 502 ? 1.438 -1.923 -5.156 1.00 94.00 502 TYR A O 1
ATOM 3899 N N . ARG A 1 503 ? 2.616 -0.126 -5.772 1.00 91.25 503 ARG A N 1
ATOM 3900 C CA . ARG A 1 503 ? 3.939 -0.726 -5.637 1.00 91.25 503 ARG A CA 1
ATOM 3901 C C . ARG A 1 503 ? 4.721 -0.005 -4.561 1.00 91.25 503 ARG A C 1
ATOM 3903 O O . ARG A 1 503 ? 4.762 1.224 -4.516 1.00 91.25 503 ARG A O 1
ATOM 3910 N N . GLN A 1 504 ? 5.356 -0.769 -3.687 1.00 85.19 504 GLN A N 1
ATOM 3911 C CA . GLN A 1 504 ? 6.184 -0.232 -2.619 1.00 85.19 504 GLN A CA 1
ATOM 3912 C C . GLN A 1 504 ? 7.661 -0.495 -2.920 1.00 85.19 504 GLN A C 1
ATOM 3914 O O . GLN A 1 504 ? 8.033 -1.452 -3.595 1.00 85.19 504 GLN A O 1
ATOM 3919 N N . LYS A 1 505 ? 8.531 0.393 -2.431 1.00 79.44 505 LYS A N 1
ATOM 3920 C CA . LYS A 1 505 ? 9.979 0.197 -2.550 1.00 79.44 505 LYS A CA 1
ATOM 3921 C C . LYS A 1 505 ? 10.401 -1.076 -1.815 1.00 79.44 505 LYS A C 1
ATOM 3923 O O . LYS A 1 505 ? 9.867 -1.381 -0.749 1.00 79.44 505 LYS A O 1
ATOM 3928 N N . ASN A 1 506 ? 11.403 -1.761 -2.355 1.00 79.81 506 ASN A N 1
ATOM 3929 C CA . ASN A 1 506 ? 11.977 -2.982 -1.782 1.00 79.81 506 ASN A CA 1
ATOM 3930 C C . ASN A 1 506 ? 10.958 -4.125 -1.606 1.00 79.81 506 ASN A C 1
ATOM 3932 O O . ASN A 1 506 ? 11.128 -4.959 -0.717 1.00 79.81 506 ASN A O 1
ATOM 3936 N N . CYS A 1 507 ? 9.878 -4.143 -2.395 1.00 85.75 507 CYS A N 1
ATOM 3937 C CA . CYS A 1 507 ? 9.050 -5.337 -2.540 1.00 85.75 507 CYS A CA 1
ATOM 3938 C C . CYS A 1 507 ? 9.852 -6.415 -3.267 1.00 85.75 507 CYS A C 1
ATOM 3940 O O . CYS A 1 507 ? 10.463 -6.136 -4.301 1.00 85.75 507 CYS A O 1
ATOM 3942 N N . ARG A 1 508 ? 9.840 -7.632 -2.725 1.00 85.75 508 ARG A N 1
ATOM 3943 C CA . ARG A 1 508 ? 10.472 -8.804 -3.334 1.00 85.75 508 ARG A CA 1
ATOM 3944 C C . ARG A 1 508 ? 9.953 -8.992 -4.766 1.00 85.75 508 ARG A C 1
ATOM 3946 O O . ARG A 1 508 ? 8.755 -8.860 -5.008 1.00 85.75 508 ARG A O 1
ATOM 3953 N N . GLY A 1 509 ? 10.855 -9.220 -5.720 1.00 85.31 509 GLY A N 1
ATOM 3954 C CA . GLY A 1 509 ? 10.503 -9.345 -7.140 1.00 85.31 509 GLY A CA 1
ATOM 3955 C C . GLY A 1 509 ? 10.038 -8.047 -7.816 1.00 85.31 509 GLY A C 1
ATOM 3956 O O . GLY A 1 509 ? 9.659 -8.074 -8.982 1.00 85.31 509 GLY A O 1
ATOM 3957 N N . GLY A 1 510 ? 10.016 -6.908 -7.110 1.00 86.44 510 GLY A N 1
ATOM 3958 C CA . GLY A 1 510 ? 9.473 -5.651 -7.637 1.00 86.44 510 GLY A CA 1
ATOM 3959 C C . GLY A 1 510 ? 7.965 -5.686 -7.923 1.00 86.44 510 GLY A C 1
ATOM 3960 O O . GLY A 1 510 ? 7.483 -4.868 -8.720 1.00 86.44 510 GLY A O 1
ATOM 3961 N N . LEU A 1 511 ? 7.248 -6.622 -7.293 1.00 92.06 511 LEU A N 1
ATOM 3962 C CA . LEU A 1 511 ? 5.821 -6.872 -7.496 1.00 92.06 511 LEU A CA 1
ATOM 3963 C C . LEU A 1 511 ? 4.929 -5.836 -6.789 1.00 92.06 511 LEU A C 1
ATOM 3965 O O . LEU A 1 511 ? 5.382 -4.881 -6.150 1.00 92.06 511 LEU A O 1
ATOM 3969 N N . GLU A 1 512 ? 3.631 -6.022 -6.968 1.00 94.31 512 GLU A N 1
ATOM 3970 C CA . GLU A 1 512 ? 2.541 -5.167 -6.535 1.00 94.31 512 GLU A CA 1
ATOM 3971 C C . GLU A 1 512 ? 1.897 -5.603 -5.213 1.00 94.31 512 GLU A C 1
ATOM 3973 O O . GLU A 1 512 ? 2.054 -6.728 -4.736 1.00 94.31 512 GLU A O 1
ATOM 3978 N N . ASN A 1 513 ? 1.152 -4.669 -4.629 1.00 96.44 513 ASN A N 1
ATOM 3979 C CA . ASN A 1 513 ? 0.108 -4.929 -3.652 1.00 96.44 513 ASN A CA 1
ATOM 3980 C C . ASN A 1 513 ? -1.233 -4.624 -4.323 1.00 96.44 513 ASN A C 1
ATOM 3982 O O . ASN A 1 513 ? -1.393 -3.539 -4.898 1.00 96.44 513 ASN A O 1
ATOM 3986 N N . THR A 1 514 ? -2.188 -5.541 -4.208 1.00 97.94 514 THR A N 1
ATOM 3987 C CA . THR A 1 514 ? -3.467 -5.453 -4.916 1.00 97.94 514 THR A CA 1
ATOM 3988 C C . THR A 1 514 ? -4.619 -5.782 -3.981 1.00 97.94 514 THR A C 1
ATOM 3990 O O . THR A 1 514 ? -4.640 -6.843 -3.357 1.00 97.94 514 THR A O 1
ATOM 3993 N N . GLY A 1 515 ? -5.603 -4.889 -3.910 1.00 98.31 515 GLY A N 1
ATOM 3994 C CA . GLY A 1 515 ? -6.869 -5.172 -3.245 1.00 98.31 515 GLY A CA 1
ATOM 3995 C C . GLY A 1 515 ? -7.892 -5.732 -4.203 1.00 98.31 515 GLY A C 1
ATOM 3996 O O . GLY A 1 515 ? -8.176 -5.122 -5.234 1.00 98.31 515 GLY A O 1
ATOM 3997 N N . PHE A 1 516 ? -8.497 -6.844 -3.813 1.00 98.75 516 PHE A N 1
ATOM 3998 C CA . PHE A 1 516 ? -9.602 -7.482 -4.501 1.00 98.75 516 PHE A CA 1
ATOM 3999 C C . PHE A 1 516 ? -10.861 -7.372 -3.648 1.00 98.75 516 PHE A C 1
ATOM 4001 O O . PHE A 1 516 ? -10.835 -7.633 -2.451 1.00 98.75 516 PHE A O 1
ATOM 4008 N N . ALA A 1 517 ? -11.981 -6.995 -4.252 1.00 98.50 517 ALA A N 1
ATOM 4009 C CA . ALA A 1 517 ? -13.253 -6.871 -3.554 1.00 98.50 517 ALA A CA 1
ATOM 4010 C C . ALA A 1 517 ? -14.388 -7.465 -4.377 1.00 98.50 517 ALA A C 1
ATOM 4012 O O . ALA A 1 517 ? -14.343 -7.509 -5.610 1.00 98.50 517 ALA A O 1
ATOM 4013 N N . ARG A 1 518 ? -15.430 -7.903 -3.679 1.00 98.00 518 ARG A N 1
ATOM 4014 C CA . ARG A 1 518 ? -16.730 -8.163 -4.293 1.00 98.00 518 ARG A CA 1
ATOM 4015 C C . ARG A 1 518 ? -17.358 -6.847 -4.770 1.00 98.00 518 ARG A C 1
ATOM 4017 O O . ARG A 1 518 ? -16.992 -5.774 -4.278 1.00 98.00 518 ARG A O 1
ATOM 4024 N N . PRO A 1 519 ? -18.314 -6.896 -5.716 1.00 93.88 519 PRO A N 1
ATOM 4025 C CA . PRO A 1 519 ? -19.057 -5.708 -6.121 1.00 93.88 519 PRO A CA 1
ATOM 4026 C C . PRO A 1 519 ? -19.603 -4.948 -4.906 1.00 93.88 519 PRO A C 1
ATOM 4028 O O . PRO A 1 519 ? -20.171 -5.559 -4.008 1.00 93.88 519 PRO A O 1
ATOM 4031 N N . ASN A 1 520 ? -19.438 -3.623 -4.903 1.00 91.75 520 ASN A N 1
ATOM 4032 C CA . ASN A 1 520 ? -19.867 -2.692 -3.847 1.00 91.75 520 ASN A CA 1
ATOM 4033 C C . ASN A 1 520 ? -19.089 -2.733 -2.516 1.00 91.75 520 ASN A C 1
ATOM 4035 O O . ASN A 1 520 ? -19.397 -1.931 -1.644 1.00 91.75 520 ASN A O 1
ATOM 4039 N N . TYR A 1 521 ? -18.054 -3.569 -2.382 1.00 96.69 521 TYR A N 1
ATOM 4040 C CA . TYR A 1 521 ? -17.230 -3.672 -1.163 1.00 96.69 521 TYR A CA 1
ATOM 4041 C C . TYR A 1 521 ? -15.796 -3.146 -1.329 1.00 96.69 521 TYR A C 1
ATOM 4043 O O . TYR A 1 521 ? -14.898 -3.433 -0.536 1.00 96.69 521 TYR A O 1
ATOM 4051 N N . ALA A 1 522 ? -15.551 -2.398 -2.404 1.00 97.00 522 ALA A N 1
ATOM 4052 C CA . ALA A 1 522 ? -14.271 -1.747 -2.623 1.00 97.00 522 ALA A CA 1
ATOM 4053 C C . ALA A 1 522 ? -14.089 -0.588 -1.633 1.00 97.00 522 ALA A C 1
ATOM 4055 O O . ALA A 1 522 ? -14.907 0.330 -1.605 1.00 97.00 522 ALA A O 1
ATOM 4056 N N . CYS A 1 523 ? -12.995 -0.618 -0.871 1.00 97.06 523 CYS A N 1
ATOM 4057 C CA . CYS A 1 523 ? -12.680 0.400 0.130 1.00 97.06 523 CYS A CA 1
ATOM 4058 C C . CYS A 1 523 ? -12.404 1.760 -0.515 1.00 97.06 523 CYS A C 1
ATOM 4060 O O . CYS A 1 523 ? -11.439 1.921 -1.275 1.00 97.06 523 CYS A O 1
ATOM 4062 N N . VAL A 1 524 ? -13.224 2.746 -0.158 1.00 95.88 524 VAL A N 1
ATOM 4063 C CA . VAL A 1 524 ? -13.096 4.135 -0.603 1.00 95.88 524 VAL A CA 1
ATOM 4064 C C . VAL A 1 524 ? -11.784 4.733 -0.102 1.00 95.88 524 VAL A C 1
ATOM 4066 O O . VAL A 1 524 ? -11.051 5.343 -0.887 1.00 95.88 524 VAL A O 1
ATOM 4069 N N . TYR A 1 525 ? -11.446 4.515 1.175 1.00 96.50 525 TYR A N 1
ATOM 4070 C CA . TYR A 1 525 ? -10.221 5.059 1.763 1.00 96.50 525 TYR A CA 1
ATOM 4071 C C . TYR A 1 525 ? -8.956 4.587 1.030 1.00 96.50 525 TYR A C 1
ATOM 4073 O O . TYR A 1 525 ? -8.115 5.418 0.682 1.00 96.50 525 TYR A O 1
ATOM 4081 N N . ASN A 1 526 ? -8.825 3.285 0.737 1.00 95.94 526 ASN A N 1
ATOM 4082 C CA . ASN A 1 526 ? -7.625 2.735 0.088 1.00 95.94 526 ASN A CA 1
ATOM 4083 C C . ASN A 1 526 ? -7.363 3.390 -1.275 1.00 95.94 526 ASN A C 1
ATOM 4085 O O . ASN A 1 526 ? -6.230 3.767 -1.580 1.00 95.94 526 ASN A O 1
ATOM 4089 N N . VAL A 1 527 ? -8.414 3.587 -2.076 1.00 95.44 527 VAL A N 1
ATOM 4090 C CA . VAL A 1 527 ? -8.303 4.248 -3.382 1.00 95.44 527 VAL A CA 1
ATOM 4091 C C . VAL A 1 527 ? -7.970 5.733 -3.217 1.00 95.44 527 VAL A C 1
ATOM 4093 O O . VAL A 1 527 ? -7.025 6.232 -3.833 1.00 95.44 527 VAL A O 1
ATOM 4096 N N . ALA A 1 528 ? -8.704 6.447 -2.361 1.00 94.00 528 ALA A N 1
ATOM 4097 C CA . ALA A 1 528 ? -8.538 7.885 -2.154 1.00 94.00 528 ALA A CA 1
ATOM 4098 C C . ALA A 1 528 ? -7.156 8.246 -1.579 1.00 94.00 528 ALA A C 1
ATOM 4100 O O . ALA A 1 528 ? -6.498 9.180 -2.057 1.00 94.00 528 ALA A O 1
ATOM 4101 N N . MET A 1 529 ? -6.674 7.481 -0.597 1.00 92.62 529 MET A N 1
ATOM 4102 C CA . MET A 1 529 ? -5.379 7.696 0.052 1.00 92.62 529 MET A CA 1
ATOM 4103 C C . MET A 1 529 ? -4.220 7.518 -0.930 1.00 92.62 529 MET A C 1
ATOM 4105 O O . MET A 1 529 ? -3.280 8.324 -0.922 1.00 92.62 529 MET A O 1
ATOM 4109 N N . MET A 1 530 ? -4.314 6.517 -1.809 1.00 90.00 530 MET A N 1
ATOM 4110 C CA . MET A 1 530 ? -3.312 6.265 -2.842 1.00 90.00 530 MET A CA 1
ATOM 4111 C C . MET A 1 530 ? -3.429 7.229 -4.026 1.00 90.00 530 MET A C 1
ATOM 4113 O O . MET A 1 530 ? -2.416 7.542 -4.646 1.00 90.00 530 MET A O 1
ATOM 4117 N N . SER A 1 531 ? -4.619 7.755 -4.321 1.00 88.31 531 SER A N 1
ATOM 4118 C CA . SER A 1 531 ? -4.800 8.757 -5.375 1.00 88.31 531 SER A CA 1
ATOM 4119 C C . SER A 1 531 ? -4.049 10.059 -5.080 1.00 88.31 531 SER A C 1
ATOM 4121 O O . SER A 1 531 ? -3.960 10.473 -3.931 1.00 88.31 531 SER A O 1
ATOM 4123 N N . ASP A 1 532 ? -3.589 10.776 -6.103 1.00 86.19 532 ASP A N 1
ATOM 4124 C CA . ASP A 1 532 ? -3.176 12.184 -5.955 1.00 86.19 532 ASP A CA 1
ATOM 4125 C C . ASP A 1 532 ? -4.331 13.142 -6.308 1.00 86.19 532 ASP A C 1
ATOM 4127 O O . ASP A 1 532 ? -4.107 14.234 -6.819 1.00 86.19 532 ASP A O 1
ATOM 4131 N N . GLN A 1 533 ? -5.575 12.712 -6.058 1.00 87.38 533 GLN A N 1
ATOM 4132 C CA . GLN A 1 533 ? -6.794 13.461 -6.386 1.00 87.38 533 GLN A CA 1
ATOM 4133 C C . GLN A 1 533 ? -7.589 13.877 -5.145 1.00 87.38 533 GLN A C 1
ATOM 4135 O O . GLN A 1 533 ? -8.263 14.897 -5.175 1.00 87.38 533 GLN A O 1
ATOM 4140 N N . VAL A 1 534 ? -7.482 13.132 -4.041 1.00 91.44 534 VAL A N 1
ATOM 4141 C CA . VAL A 1 534 ? -8.293 13.371 -2.838 1.00 91.44 534 VAL A CA 1
ATOM 4142 C C . VAL A 1 534 ? -7.435 13.920 -1.691 1.00 91.44 534 VAL A C 1
ATOM 4144 O O . VAL A 1 534 ? -6.425 13.292 -1.351 1.00 91.44 534 VAL A O 1
ATOM 4147 N N . PRO A 1 535 ? -7.803 15.056 -1.068 1.00 92.94 535 PRO A N 1
ATOM 4148 C CA . PRO A 1 535 ? -7.160 15.545 0.149 1.00 92.94 535 PRO A CA 1
ATOM 4149 C C . PRO A 1 535 ? -7.309 14.568 1.323 1.00 92.94 535 PRO A C 1
ATOM 4151 O O . PRO A 1 535 ? -8.292 13.837 1.432 1.00 92.94 535 PRO A O 1
ATOM 4154 N N . VAL A 1 536 ? -6.320 14.552 2.217 1.00 95.25 536 VAL A N 1
ATOM 4155 C CA . VAL A 1 536 ? -6.292 13.670 3.394 1.00 95.25 536 VAL A CA 1
ATOM 4156 C C . VAL A 1 536 ? -5.909 14.483 4.616 1.00 95.25 536 VAL A C 1
ATOM 4158 O O . VAL A 1 536 ? -4.844 15.102 4.613 1.00 95.25 536 VAL A O 1
ATOM 4161 N N . ILE A 1 537 ? -6.699 14.409 5.682 1.00 96.00 537 ILE A N 1
ATOM 4162 C CA . ILE A 1 537 ? -6.278 14.868 7.009 1.00 96.00 537 ILE A CA 1
ATOM 4163 C C . ILE A 1 537 ? -5.747 13.658 7.778 1.00 96.00 537 ILE A C 1
ATOM 4165 O O . ILE A 1 537 ? -6.471 12.693 8.011 1.00 96.00 537 ILE A O 1
ATOM 4169 N N . GLY A 1 538 ? -4.465 13.691 8.143 1.00 97.00 538 GLY A N 1
ATOM 4170 C CA . GLY A 1 538 ? -3.858 12.694 9.019 1.00 97.00 538 GLY A CA 1
ATOM 4171 C C . GLY A 1 538 ? -3.858 13.179 10.464 1.00 97.00 538 GLY A C 1
ATOM 4172 O O . GLY A 1 538 ? -3.364 14.275 10.727 1.00 97.00 538 GLY A O 1
ATOM 4173 N N . LEU A 1 539 ? -4.376 12.363 11.378 1.00 97.56 539 LEU A N 1
ATOM 4174 C CA . LEU A 1 539 ? -4.357 12.577 12.823 1.00 97.56 539 LEU A CA 1
ATOM 4175 C C . LEU A 1 539 ? -3.436 11.566 13.512 1.00 97.56 539 LEU A C 1
ATOM 4177 O O . LEU A 1 539 ? -3.271 10.435 13.045 1.00 97.56 539 LEU A O 1
ATOM 4181 N N . GLY A 1 540 ? -2.835 11.968 14.626 1.00 96.31 540 GLY A N 1
ATOM 4182 C CA . GLY A 1 540 ? -1.950 11.145 15.438 1.00 96.31 540 GLY A CA 1
ATOM 4183 C C . GLY A 1 540 ? -0.509 11.078 14.935 1.00 96.31 540 GLY A C 1
ATOM 4184 O O . GLY A 1 540 ? -0.177 11.448 13.802 1.00 96.31 540 GLY A O 1
ATOM 4185 N N . SER A 1 541 ? 0.383 10.615 15.811 1.00 94.12 541 SER A N 1
ATOM 4186 C CA . SER A 1 541 ? 1.808 10.415 15.511 1.00 94.12 541 SER A CA 1
ATOM 4187 C C . SER A 1 541 ? 2.041 9.547 14.263 1.00 94.12 541 SER A C 1
ATOM 4189 O O . SER A 1 541 ? 1.389 8.526 14.049 1.00 94.12 541 SER A O 1
ATOM 4191 N N . GLY A 1 542 ? 2.989 9.965 13.420 1.00 92.06 542 GLY A N 1
ATOM 4192 C CA . GLY A 1 542 ? 3.392 9.263 12.199 1.00 92.06 542 GLY A CA 1
ATOM 4193 C C . GLY A 1 542 ? 2.411 9.352 11.024 1.00 92.06 542 GLY A C 1
ATOM 4194 O O . GLY A 1 542 ? 2.736 8.852 9.943 1.00 92.06 542 GLY A O 1
ATOM 4195 N N . SER A 1 543 ? 1.251 9.990 11.199 1.00 94.88 543 SER A N 1
ATOM 4196 C CA . SER A 1 543 ? 0.286 10.223 10.123 1.00 94.88 543 SER A CA 1
ATOM 4197 C C . SER A 1 543 ? 0.783 11.261 9.106 1.00 94.88 543 SER A C 1
ATOM 4199 O O . SER A 1 543 ? 1.696 12.056 9.362 1.00 94.88 543 SER A O 1
ATOM 4201 N N . SER A 1 544 ? 0.190 11.238 7.912 1.00 94.19 544 SER A N 1
ATOM 4202 C CA . SER A 1 544 ? 0.469 12.198 6.846 1.00 94.19 544 SER A CA 1
ATOM 4203 C C . SER A 1 544 ? -0.826 12.837 6.383 1.00 94.19 544 SER A C 1
ATOM 4205 O O . SER A 1 544 ? -1.718 12.140 5.909 1.00 94.19 544 SER A O 1
ATOM 4207 N N . SER A 1 545 ? -0.870 14.162 6.424 1.00 95.38 545 SER A N 1
ATOM 4208 C CA . SER A 1 545 ? -1.857 14.943 5.690 1.00 95.38 545 SER A CA 1
ATOM 4209 C C . SER A 1 545 ? -1.401 15.140 4.245 1.00 95.38 545 SER A C 1
ATOM 4211 O O . SER A 1 545 ? -0.198 15.153 3.955 1.00 95.38 545 SER A O 1
ATOM 4213 N N . LYS A 1 546 ? -2.360 15.283 3.332 1.00 93.94 546 LYS A N 1
ATOM 4214 C CA . LYS A 1 546 ? -2.151 15.447 1.893 1.00 93.94 546 LYS A CA 1
ATOM 4215 C C . LYS A 1 546 ? -3.075 16.546 1.376 1.00 93.94 546 LYS A C 1
ATOM 4217 O O . LYS A 1 546 ? -4.287 16.442 1.531 1.00 93.94 546 LYS A O 1
ATOM 4222 N N . LYS A 1 547 ? -2.503 17.560 0.731 1.00 90.44 547 LYS A N 1
ATOM 4223 C CA . LYS A 1 547 ? -3.242 18.606 0.013 1.00 90.44 547 LYS A CA 1
ATOM 4224 C C . LYS A 1 547 ? -2.944 18.496 -1.476 1.00 90.44 547 LYS A C 1
ATOM 4226 O O . LYS A 1 547 ? -1.793 18.266 -1.857 1.00 90.44 547 LYS A O 1
ATOM 4231 N N . ILE A 1 548 ? -3.978 18.639 -2.295 1.00 86.19 548 ILE A N 1
ATOM 4232 C CA . ILE A 1 548 ? -3.891 18.524 -3.750 1.00 86.19 548 ILE A CA 1
ATOM 4233 C C . ILE A 1 548 ? -3.758 19.923 -4.358 1.00 86.19 548 ILE A C 1
ATOM 4235 O O . ILE A 1 548 ? -4.496 20.834 -3.999 1.00 86.19 548 ILE A O 1
ATOM 4239 N N . PHE A 1 549 ? -2.791 20.086 -5.256 1.00 78.31 549 PHE A N 1
ATOM 4240 C CA . PHE A 1 549 ? -2.523 21.294 -6.031 1.00 78.31 549 PHE A CA 1
ATOM 4241 C C . PHE A 1 549 ? -2.461 20.899 -7.504 1.00 78.31 549 PHE A C 1
ATOM 4243 O O . PHE A 1 549 ? -1.469 20.303 -7.942 1.00 78.31 549 PHE A O 1
ATOM 4250 N N . GLU A 1 550 ? -3.521 21.207 -8.252 1.00 72.19 550 GLU A N 1
ATOM 4251 C CA . GLU A 1 550 ? -3.705 20.766 -9.641 1.00 72.19 550 GLU A CA 1
ATOM 4252 C C . GLU A 1 550 ? -3.495 19.244 -9.780 1.00 72.19 550 GLU A C 1
ATOM 4254 O O . 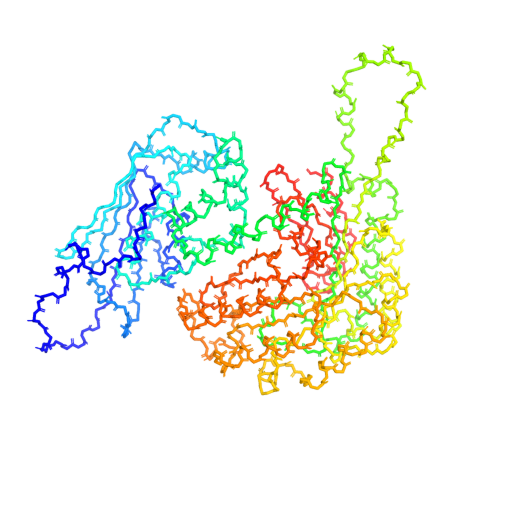GLU A 1 550 ? -4.345 18.463 -9.366 1.00 72.19 550 GLU A O 1
ATOM 4259 N N . ARG A 1 551 ? -2.347 18.809 -10.322 1.00 65.62 551 ARG A N 1
ATOM 4260 C CA . ARG A 1 551 ? -1.974 17.393 -10.519 1.00 65.62 551 ARG A CA 1
ATOM 4261 C C . ARG A 1 551 ? -0.853 16.919 -9.589 1.00 65.62 551 ARG A C 1
ATOM 4263 O O . ARG A 1 551 ? -0.198 15.917 -9.870 1.00 65.62 551 ARG A O 1
ATOM 4270 N N . THR A 1 552 ? -0.562 17.664 -8.526 1.00 72.50 552 THR A N 1
ATOM 4271 C CA . THR A 1 552 ? 0.496 17.339 -7.563 1.00 72.50 552 THR A CA 1
ATOM 4272 C C . THR A 1 552 ? -0.042 17.324 -6.142 1.00 72.50 552 THR A C 1
ATOM 4274 O O . THR A 1 552 ? -0.958 18.064 -5.803 1.00 72.50 552 THR A O 1
ATOM 4277 N N . ALA A 1 553 ? 0.554 16.500 -5.286 1.00 84.81 553 ALA A N 1
ATOM 4278 C CA . ALA A 1 553 ? 0.222 16.457 -3.871 1.00 84.81 553 ALA A CA 1
ATOM 4279 C C . ALA A 1 553 ? 1.373 17.028 -3.036 1.00 84.81 553 ALA A C 1
ATOM 4281 O O . ALA A 1 553 ? 2.523 16.599 -3.172 1.00 84.81 553 ALA A O 1
ATOM 4282 N N . LYS A 1 554 ? 1.065 17.956 -2.127 1.00 90.12 554 LYS A N 1
ATOM 4283 C CA . LYS A 1 554 ? 1.958 18.292 -1.010 1.00 90.12 554 LYS A CA 1
ATOM 4284 C C . LYS A 1 554 ? 1.557 17.466 0.202 1.00 90.12 554 LYS A C 1
ATOM 4286 O O . LYS A 1 554 ? 0.392 17.102 0.364 1.00 90.12 554 LYS A O 1
ATOM 4291 N N . ARG A 1 555 ? 2.529 17.164 1.059 1.00 93.25 555 ARG A N 1
ATOM 4292 C CA . ARG A 1 555 ? 2.320 16.358 2.263 1.00 93.25 555 ARG A CA 1
ATOM 4293 C C . ARG A 1 555 ? 2.850 17.082 3.488 1.00 93.25 555 ARG A C 1
ATOM 4295 O O . ARG A 1 555 ? 3.908 17.703 3.432 1.00 93.25 555 ARG A O 1
ATOM 4302 N N . PHE A 1 556 ? 2.120 16.944 4.584 1.00 94.50 556 PHE A N 1
ATOM 4303 C CA . PHE A 1 556 ? 2.536 17.350 5.919 1.00 94.50 556 PHE A CA 1
ATOM 4304 C C . PHE A 1 556 ? 2.598 16.098 6.793 1.00 94.50 556 PHE A C 1
ATOM 4306 O O . PHE A 1 556 ? 1.678 15.283 6.759 1.00 94.50 556 PHE A O 1
ATOM 4313 N N . HIS A 1 557 ? 3.680 15.921 7.549 1.00 95.44 557 HIS A N 1
ATOM 4314 C CA . HIS A 1 557 ? 3.911 14.715 8.342 1.00 95.44 557 HIS A CA 1
ATOM 4315 C C . HIS A 1 557 ? 3.927 15.040 9.830 1.00 95.44 557 HIS A C 1
ATOM 4317 O O . HIS A 1 557 ? 4.743 15.851 10.274 1.00 95.44 557 HIS A O 1
ATOM 4323 N N . ASN A 1 558 ? 3.090 14.344 10.598 1.00 95.44 558 ASN A N 1
ATOM 4324 C CA . ASN A 1 558 ? 3.198 14.353 12.048 1.00 95.44 558 ASN A CA 1
ATOM 4325 C C . ASN A 1 558 ? 4.484 13.612 12.470 1.00 95.44 558 ASN A C 1
ATOM 4327 O O . ASN A 1 558 ? 4.878 12.629 11.822 1.00 95.44 558 ASN A O 1
ATOM 4331 N N . PRO A 1 559 ? 5.156 14.037 13.558 1.00 93.44 559 PRO A N 1
ATOM 4332 C CA . PRO A 1 559 ? 6.302 13.319 14.097 1.00 93.44 559 PRO A CA 1
ATOM 4333 C C . PRO A 1 559 ? 5.954 11.865 14.405 1.00 93.44 559 PRO A C 1
ATOM 4335 O O . PRO A 1 559 ? 4.869 11.566 14.896 1.00 93.44 559 PRO A O 1
ATOM 4338 N N . LYS A 1 560 ? 6.892 10.963 14.119 1.00 90.62 560 LYS A N 1
ATOM 4339 C CA . LYS A 1 560 ? 6.774 9.520 14.392 1.00 90.62 560 LYS A CA 1
ATOM 4340 C C . LYS A 1 560 ? 7.070 9.158 15.849 1.00 90.62 560 LYS A C 1
ATOM 4342 O O . LYS A 1 560 ? 6.703 8.081 16.298 1.00 90.62 560 LYS A O 1
ATOM 4347 N N . ASP A 1 561 ? 7.796 10.033 16.535 1.00 90.25 561 ASP A N 1
ATOM 4348 C CA . ASP A 1 561 ? 8.070 9.926 17.961 1.00 90.25 561 ASP A CA 1
ATOM 4349 C C . ASP A 1 561 ? 6.852 10.438 18.739 1.00 90.25 561 ASP A C 1
ATOM 4351 O O . ASP A 1 561 ? 6.360 11.536 18.464 1.00 90.25 561 ASP A O 1
ATOM 4355 N N . ILE A 1 562 ? 6.347 9.615 19.659 1.00 90.69 562 ILE A N 1
ATOM 4356 C CA . ILE A 1 562 ? 5.095 9.881 20.377 1.00 90.69 562 ILE A CA 1
ATOM 4357 C C . ILE A 1 562 ? 5.267 11.054 21.337 1.00 90.69 562 ILE A C 1
ATOM 4359 O O . ILE A 1 562 ? 4.438 11.961 21.337 1.00 90.69 562 ILE A O 1
ATOM 4363 N N . ASP A 1 563 ? 6.366 11.091 22.087 1.00 90.50 563 ASP A N 1
ATOM 4364 C CA . ASP A 1 563 ? 6.610 12.160 23.051 1.00 90.50 563 ASP A CA 1
ATOM 4365 C C . ASP A 1 563 ? 6.785 13.509 22.350 1.00 90.50 563 ASP A C 1
ATOM 4367 O O . ASP A 1 563 ? 6.311 14.540 22.823 1.00 90.50 563 ASP A O 1
ATOM 4371 N N . LEU A 1 564 ? 7.469 13.527 21.202 1.00 92.88 564 LEU A N 1
ATOM 4372 C CA . LEU A 1 564 ? 7.604 14.721 20.378 1.00 92.88 564 LEU A CA 1
ATOM 4373 C C . LEU A 1 564 ? 6.259 15.168 19.802 1.00 92.88 564 LEU A C 1
ATOM 4375 O O . LEU A 1 564 ? 6.013 16.370 19.756 1.00 92.88 564 LEU A O 1
ATOM 4379 N N . TYR A 1 565 ? 5.412 14.228 19.372 1.00 94.81 565 TYR A N 1
ATOM 4380 C CA . TYR A 1 565 ? 4.059 14.522 18.903 1.00 94.81 565 TYR A CA 1
ATOM 4381 C C . TYR A 1 565 ? 3.213 15.162 20.012 1.00 94.81 565 TYR A C 1
ATOM 4383 O O . TYR A 1 565 ? 2.677 16.243 19.795 1.00 94.81 565 TYR A O 1
ATOM 4391 N N . ILE A 1 566 ? 3.176 14.563 21.208 1.00 94.75 566 ILE A N 1
ATOM 4392 C CA . ILE A 1 566 ? 2.399 15.072 22.348 1.00 94.75 566 ILE A CA 1
ATOM 4393 C C . ILE A 1 566 ? 2.925 16.444 22.795 1.00 94.75 566 ILE A C 1
ATOM 4395 O O . ILE A 1 566 ? 2.164 17.401 22.882 1.00 94.75 566 ILE A O 1
ATOM 4399 N N . ARG A 1 567 ? 4.241 16.588 23.019 1.00 95.50 567 ARG A N 1
ATOM 4400 C CA . ARG A 1 567 ? 4.829 17.848 23.520 1.00 95.50 567 ARG A CA 1
ATOM 4401 C C . ARG A 1 567 ? 4.688 19.030 22.562 1.00 95.50 567 ARG A C 1
ATOM 4403 O O . ARG A 1 567 ? 4.731 20.168 23.014 1.00 95.50 567 ARG A O 1
ATOM 4410 N N . LYS A 1 568 ? 4.618 18.781 21.252 1.00 95.94 568 LYS A N 1
ATOM 4411 C CA . LYS A 1 568 ? 4.533 19.828 20.219 1.00 95.94 568 LYS A CA 1
ATOM 4412 C C . LYS A 1 568 ? 3.151 19.934 19.586 1.00 95.94 568 LYS A C 1
ATOM 4414 O O . LYS A 1 568 ? 3.031 20.542 18.525 1.00 95.94 568 LYS A O 1
ATOM 4419 N N . LEU A 1 569 ? 2.133 19.329 20.189 1.00 96.38 569 LEU A N 1
ATOM 4420 C CA . LEU A 1 569 ? 0.838 19.159 19.549 1.00 96.38 569 LEU A CA 1
ATOM 4421 C C . LEU A 1 569 ? 0.229 20.484 19.070 1.00 96.38 569 LEU A C 1
ATOM 4423 O O . LEU A 1 569 ? -0.121 20.588 17.899 1.00 96.38 569 LEU A O 1
ATOM 4427 N N . ASP A 1 570 ? 0.209 21.516 19.914 1.00 95.69 570 ASP A N 1
ATOM 4428 C CA . ASP A 1 570 ? -0.362 22.820 19.546 1.00 95.69 570 ASP A CA 1
ATOM 4429 C C . ASP A 1 570 ? 0.408 23.499 18.395 1.00 95.69 570 ASP A C 1
ATOM 4431 O O . ASP A 1 570 ? -0.194 24.031 17.462 1.00 95.69 570 ASP A O 1
ATOM 4435 N N . GLU A 1 571 ? 1.746 23.405 18.386 1.00 95.56 571 GLU A N 1
ATOM 4436 C CA . GLU A 1 571 ? 2.585 23.890 17.273 1.00 95.56 571 GLU A CA 1
ATOM 4437 C C . GLU A 1 571 ? 2.261 23.137 15.969 1.00 95.56 571 GLU A C 1
ATOM 4439 O O . GLU A 1 571 ? 2.226 23.720 14.883 1.00 95.56 571 GLU A O 1
ATOM 4444 N N . LEU A 1 572 ? 2.042 21.821 16.061 1.00 94.94 572 LEU A N 1
ATOM 4445 C CA . LEU A 1 572 ? 1.723 20.971 14.914 1.00 94.94 572 LEU A CA 1
ATOM 4446 C C . LEU A 1 572 ? 0.330 21.262 14.359 1.00 94.94 572 LEU A C 1
ATOM 4448 O O . LEU A 1 572 ? 0.185 21.301 13.136 1.00 94.94 572 LEU A O 1
ATOM 4452 N N . ILE A 1 573 ? -0.659 21.478 15.230 1.00 94.44 573 ILE A N 1
ATOM 4453 C CA . ILE A 1 573 ? -2.028 21.853 14.858 1.00 94.44 573 ILE A CA 1
ATOM 4454 C C . ILE A 1 573 ? -2.001 23.146 14.045 1.00 94.44 573 ILE A C 1
ATOM 4456 O O . ILE A 1 573 ? -2.527 23.172 12.933 1.00 94.44 573 ILE A O 1
ATOM 4460 N N . GLU A 1 574 ? -1.316 24.180 14.534 1.00 93.19 574 GLU A N 1
ATOM 4461 C CA . GLU A 1 574 ? -1.256 25.474 13.851 1.00 93.19 574 GLU A CA 1
ATOM 4462 C C . GLU A 1 574 ? -0.566 25.371 12.485 1.00 93.19 574 GLU A C 1
ATOM 4464 O O . GLU A 1 574 ? -1.070 25.824 11.455 1.00 93.19 574 GLU A O 1
ATOM 4469 N N . ARG A 1 575 ? 0.561 24.655 12.425 1.00 94.19 575 ARG A N 1
ATOM 4470 C CA . ARG A 1 575 ? 1.260 24.408 11.157 1.00 94.19 575 ARG A CA 1
ATOM 4471 C C . ARG A 1 575 ? 0.416 23.597 10.173 1.00 94.19 575 ARG A C 1
ATOM 4473 O O . ARG A 1 575 ? 0.541 23.794 8.963 1.00 94.19 575 ARG A O 1
ATOM 4480 N N . LYS A 1 576 ? -0.416 22.678 10.668 1.00 93.31 576 LYS A N 1
ATOM 4481 C CA . LYS A 1 576 ? -1.327 21.876 9.847 1.00 93.31 576 LYS A CA 1
ATOM 4482 C C . LYS A 1 576 ? -2.500 22.713 9.335 1.00 93.31 576 LYS A C 1
ATOM 4484 O O . LYS A 1 576 ? -2.814 22.591 8.155 1.00 93.31 576 LYS A O 1
ATOM 4489 N N . ARG A 1 577 ? -3.079 23.599 10.154 1.00 89.56 577 ARG A N 1
ATOM 4490 C CA . ARG A 1 577 ? -4.075 24.595 9.715 1.00 89.56 577 ARG A CA 1
ATOM 4491 C C . ARG A 1 577 ? -3.524 25.447 8.578 1.00 89.56 577 ARG A C 1
ATOM 4493 O O . ARG A 1 577 ? -4.084 25.450 7.483 1.00 89.56 577 ARG A O 1
ATOM 4500 N N . HIS A 1 578 ? -2.344 26.031 8.778 1.00 88.31 578 HIS A N 1
ATOM 4501 C CA . HIS A 1 578 ? -1.673 26.832 7.756 1.00 88.31 578 HIS A CA 1
ATOM 4502 C C . HIS A 1 578 ? -1.388 26.050 6.459 1.00 88.31 578 HIS A C 1
ATOM 4504 O O . HIS A 1 578 ? -1.536 26.575 5.355 1.00 88.31 578 HIS A O 1
ATOM 4510 N N . PHE A 1 579 ? -1.008 24.772 6.573 1.00 89.38 579 PHE A N 1
ATOM 4511 C CA . PHE A 1 579 ? -0.778 23.892 5.423 1.00 89.38 579 PHE A CA 1
ATOM 4512 C C . PHE A 1 579 ? -2.036 23.672 4.568 1.00 89.38 579 PHE A C 1
ATOM 4514 O O . PHE A 1 579 ? -1.924 23.476 3.359 1.00 89.38 579 PHE A O 1
ATOM 4521 N N . PHE A 1 580 ? -3.224 23.685 5.173 1.00 83.94 580 PHE A N 1
ATOM 4522 C CA . PHE A 1 580 ? -4.475 23.553 4.433 1.00 83.94 580 PHE A CA 1
ATOM 4523 C C . PHE A 1 580 ? -5.026 24.891 3.926 1.00 83.94 580 PHE A C 1
ATOM 4525 O O . PHE A 1 580 ? -5.636 24.909 2.856 1.00 83.94 580 PHE A O 1
ATOM 4532 N N . GLN A 1 581 ? -4.708 26.006 4.589 1.00 75.88 581 GLN A N 1
ATOM 4533 C CA . GLN A 1 581 ? -5.055 27.361 4.141 1.00 75.88 581 GLN A CA 1
ATOM 4534 C C . GLN A 1 581 ? -4.226 27.839 2.928 1.00 75.88 581 GLN A C 1
ATOM 4536 O O . GLN A 1 581 ? -4.767 28.492 2.038 1.00 75.88 581 GLN A O 1
ATOM 4541 N N . THR A 1 582 ? -2.930 27.502 2.862 1.00 61.44 582 THR A N 1
ATOM 4542 C CA . THR A 1 582 ? -1.980 27.937 1.802 1.00 61.44 582 THR A CA 1
ATOM 4543 C C . THR A 1 582 ? -1.741 26.886 0.732 1.00 61.44 582 THR A C 1
ATOM 4545 O O . THR A 1 582 ? -1.622 27.233 -0.462 1.00 61.44 582 THR A O 1
#

pLDDT: mean 81.66, std 20.44, range [21.45, 98.81]

Secondary structure (DSSP, 8-state):
------S--TT-HHHHTTS-----S--------EEEEEEEES---HHHHHHHHHHH-S-EEEETTTEEEEEE----TTS----SEEEEEEEEES---HHHHHHHHHH----S-EEEEEEEEE-SS-EEEEEEEEEGGGHHHHHHHHHHHHHHHHH----TTTT--SS-HHHHHHHHHHHHHHTTS-HHHHHHHHHHHHH---HHHHHHHHHHHHHHHHHHTT--GGGT-EEEEEEE-EESS--TT--S--EETTTTTTTHHHHHHHHHHHHHHHHSSHHHHHHHTT--TTTTTTS-S---S---TT----PPP----EEEEEEEES-GGGS-HHHHHHHHHHHHTTS---TT-EEEEE---GGG--HHHHHHHHHTT--EEE---B-S-HHHHHHTT----HHHHHHHHHHHHHTT--EEEEEEEET-TT--HHHHHHHHHHHHHH--SEEEEEEPBPPTTSGGGGTS-TTTTSS--HHHHHHHHHHHHHHHHTT-EEEEEE--TTBGGG--EEEEE-TT---HHHHHHHSSSS-EEEESTT-EEEEEETTEEEEEE--SSHHHHHHTHHHHHHHHHHHHH-